Protein AF-0000000077736160 (afdb_homodimer)

Secondary structure (DSSP, 8-state):
--HHHHHHHHTSSEEEEEEEEE-GGGSS-SS---TTS--HHHHHHHHHHHHHTS----EES--PPTT-EEEEEEEEEEE-----HHHHHHHHHHHS-TTEEEEEEEEPPTT--TTTTEEEEEEEEEEEESSS--GGGTTTSEEE-SPP-HHHHHHHHHTT-EEEE-GGGPPTT------EEEEEEEEEEEEETTEEEEEEEES---TTHHHHHHHHHHHHHTTSS-TTHHHHHHHHT-GGGSPPPPPGGGEEEEEEEE-GGGS---/--HHHHHHHHTSSEEEEEEEEE-GGGSS-SS---TTS--HHHHHHHHHHHHHTS----EES--PPTT-EEEEEEEEEEE-----HHHHHHHHHHHS-TTEEEEEEEEPPTT--TTTTEEEEEEEEEEEESSS--GGGTTTSEEE-SPP-HHHHHHHHHTT-EEEE-GGGPPTT------EEEEEEEEEEEEETTEEEEEEEES---TTHHHHHHHHHHHHHTTSS-TTHHHHHHHHT-GGGSPPPPPGGGEEEEEEEE-GGGS---

Radius of gyration: 26.36 Å; Cα contacts (8 Å, |Δi|>4): 1244; chains: 2; bounding box: 55×74×56 Å

Organism: NCBI:txid416586

Sequence (532 aa):
MKREHKEMMKARARNIALRVAYDGTAYAGFQRQTPPVIAVQNVLEEKLARIFGDSIELAASGRTDAGVHAYGQVVNFFTDGTIPVSRIARAANSLLPPDIVVKEAWEADRAFSARHSARSKTYLYRIAQGETPDPMLARYAWYIRRPLDCAAMRAALARILGTHDFSAFRAAGGAPMSPVRTMYEATLEEERPGLLACRIHGSGFLYHMVRNLMGTIANVGLGVLQPADIDRILASHDRAQASATAPAHGLYLLHVAYGEEATATSMKREHKEMMKARARNIALRVAYDGTAYAGFQRQTPPVIAVQNVLEEKLARIFGDSIELAASGRTDAGVHAYGQVVNFFTDGTIPVSRIARAANSLLPPDIVVKEAWEADRAFSARHSARSKTYLYRIAQGETPDPMLARYAWYIRRPLDCAAMRAALARILGTHDFSAFRAAGGAPMSPVRTMYEATLEEERPGLLACRIHGSGFLYHMVRNLMGTIANVGLGVLQPADIDRILASHDRAQASATAPAHGLYLLHVAYGEEATATS

Structure (mmCIF, N/CA/C/O backbone):
data_AF-0000000077736160-model_v1
#
loop_
_entity.id
_entity.type
_entity.pdbx_description
1 polymer 'tRNA pseudouridine synthase A'
#
loop_
_atom_site.group_PDB
_atom_site.id
_atom_site.type_symbol
_atom_site.label_atom_id
_atom_site.label_alt_id
_atom_site.label_comp_id
_atom_site.label_asym_id
_atom_site.label_entity_id
_atom_site.label_seq_id
_atom_site.pdbx_PDB_ins_code
_atom_site.Cartn_x
_atom_site.Cartn_y
_atom_site.Cartn_z
_atom_site.occupancy
_atom_site.B_iso_or_equiv
_atom_site.auth_seq_id
_atom_site.auth_comp_id
_atom_site.auth_asym_id
_atom_site.auth_atom_id
_atom_site.pdbx_PDB_model_num
ATOM 1 N N . MET A 1 1 ? -0.954 -34.906 1.084 1 53.66 1 MET A N 1
ATOM 2 C CA . MET A 1 1 ? -2.254 -35.531 1.271 1 53.66 1 MET A CA 1
ATOM 3 C C . MET A 1 1 ? -2.258 -36.938 0.688 1 53.66 1 MET A C 1
ATOM 5 O O . MET A 1 1 ? -1.855 -37.156 -0.458 1 53.66 1 MET A O 1
ATOM 9 N N . LYS A 1 2 ? -2.744 -37.875 1.564 1 58.28 2 LYS A N 1
ATOM 10 C CA . LYS A 1 2 ? -2.822 -39.25 1.125 1 58.28 2 LYS A CA 1
ATOM 11 C C . LYS A 1 2 ? -3.781 -39.406 -0.053 1 58.28 2 LYS A C 1
ATOM 13 O O . LYS A 1 2 ? -4.816 -38.75 -0.107 1 58.28 2 LYS A O 1
ATOM 18 N N . ARG A 1 3 ? -3.248 -39.969 -1.147 1 60.06 3 ARG A N 1
ATOM 19 C CA . ARG A 1 3 ? -4.023 -40.281 -2.342 1 60.06 3 ARG A CA 1
ATOM 20 C C . ARG A 1 3 ? -5.473 -40.594 -1.986 1 60.06 3 ARG A C 1
ATOM 22 O O . ARG A 1 3 ? -6.398 -40.156 -2.674 1 60.06 3 ARG A O 1
ATOM 29 N N . GLU A 1 4 ? -5.707 -41.312 -1.096 1 63.28 4 GLU A N 1
ATOM 30 C CA . GLU A 1 4 ? -7.047 -41.688 -0.653 1 63.28 4 GLU A CA 1
ATOM 31 C C . GLU A 1 4 ? -7.848 -40.438 -0.249 1 63.28 4 GLU A C 1
ATOM 33 O O . GLU A 1 4 ? -9.047 -40.344 -0.539 1 63.28 4 GLU A O 1
ATOM 38 N N . HIS A 1 5 ? -7.148 -39.594 0.369 1 74.56 5 HIS A N 1
ATOM 39 C CA . HIS A 1 5 ? -7.809 -38.344 0.767 1 74.56 5 HIS A CA 1
ATOM 40 C C . HIS A 1 5 ? -8.203 -37.531 -0.45 1 74.56 5 HIS A C 1
ATOM 42 O O . HIS A 1 5 ? -9.305 -36.969 -0.5 1 74.56 5 HIS A O 1
ATOM 48 N N . LYS A 1 6 ? -7.332 -37.656 -1.461 1 77.69 6 LYS A N 1
ATOM 49 C CA . LYS A 1 6 ? -7.637 -36.938 -2.701 1 77.69 6 LYS A CA 1
ATOM 50 C C . LYS A 1 6 ? -8.883 -37.531 -3.371 1 77.69 6 LYS A C 1
ATOM 52 O O . LYS A 1 6 ? -9.727 -36.781 -3.871 1 77.69 6 LYS A O 1
ATOM 57 N N . GLU A 1 7 ? -8.891 -38.844 -3.41 1 81.44 7 GLU A N 1
ATOM 58 C CA . GLU A 1 7 ? -10.039 -39.5 -4.012 1 81.44 7 GLU A CA 1
ATOM 59 C C . GLU A 1 7 ? -11.32 -39.188 -3.244 1 81.44 7 GLU A C 1
ATOM 61 O O . GLU A 1 7 ? -12.391 -39.062 -3.842 1 81.44 7 GLU A O 1
ATOM 66 N N . MET A 1 8 ? -11.195 -39.156 -2.008 1 82.06 8 MET A N 1
ATOM 67 C CA . MET A 1 8 ? -12.352 -38.844 -1.174 1 82.06 8 MET A CA 1
ATOM 68 C C . MET A 1 8 ? -12.859 -37.438 -1.461 1 82.06 8 MET A C 1
ATOM 70 O O . MET A 1 8 ? -14.07 -37.219 -1.549 1 82.06 8 MET A O 1
ATOM 74 N N . MET A 1 9 ? -11.945 -36.562 -1.59 1 85 9 MET A N 1
ATOM 75 C CA . MET A 1 9 ? -12.328 -35.188 -1.879 1 85 9 MET A CA 1
ATOM 76 C C . MET A 1 9 ? -12.945 -35.062 -3.27 1 85 9 MET A C 1
ATOM 78 O O . MET A 1 9 ? -13.938 -34.344 -3.455 1 85 9 MET A O 1
ATOM 82 N N . LYS A 1 10 ? -12.383 -35.812 -4.18 1 88.25 10 LYS A N 1
ATOM 83 C CA . LYS A 1 10 ? -12.844 -35.781 -5.562 1 88.25 10 LYS A CA 1
ATOM 84 C C . LYS A 1 10 ? -14.227 -36.406 -5.707 1 88.25 10 LYS A C 1
ATOM 86 O O . LYS A 1 10 ? -14.891 -36.219 -6.727 1 88.25 10 LYS A O 1
ATOM 91 N N . ALA A 1 11 ? -14.594 -37.094 -4.773 1 90.75 11 ALA A N 1
ATOM 92 C CA . ALA A 1 11 ? -15.898 -37.75 -4.801 1 90.75 11 ALA A CA 1
ATOM 93 C C . ALA A 1 11 ? -17.016 -36.75 -4.473 1 90.75 11 ALA A C 1
ATOM 95 O O . ALA A 1 11 ? -18.188 -37.031 -4.707 1 90.75 11 ALA A O 1
ATOM 96 N N . ARG A 1 12 ? -16.609 -35.625 -4.012 1 94.12 12 ARG A N 1
ATOM 97 C CA . ARG A 1 12 ? -17.609 -34.625 -3.643 1 94.12 12 ARG A CA 1
ATOM 98 C C . ARG A 1 12 ? -18.281 -34.062 -4.879 1 94.12 12 ARG A C 1
ATOM 100 O O . ARG A 1 12 ? -17.781 -34.188 -5.992 1 94.12 12 ARG A O 1
ATOM 107 N N . ALA A 1 13 ? -19.344 -33.406 -4.66 1 94.31 13 ALA A N 1
ATOM 108 C CA . ALA A 1 13 ? -20.312 -33.125 -5.711 1 94.31 13 ALA A CA 1
ATOM 109 C C . ALA A 1 13 ? -19.828 -32.031 -6.648 1 94.31 13 ALA A C 1
ATOM 111 O O . ALA A 1 13 ? -20.125 -32.062 -7.848 1 94.31 13 ALA A O 1
ATOM 112 N N . ARG A 1 14 ? -19.172 -31.016 -6.121 1 96.19 14 ARG A N 1
ATOM 113 C CA . ARG A 1 14 ? -18.859 -29.828 -6.902 1 96.19 14 ARG A CA 1
ATOM 114 C C . ARG A 1 14 ? -17.359 -29.547 -6.887 1 96.19 14 ARG A C 1
ATOM 116 O O . ARG A 1 14 ? -16.688 -29.797 -5.887 1 96.19 14 ARG A O 1
ATOM 123 N N . ASN A 1 15 ? -16.844 -29.094 -7.988 1 97.31 15 ASN A N 1
ATOM 124 C CA . ASN A 1 15 ? -15.516 -28.5 -8.094 1 97.31 15 ASN A CA 1
ATOM 125 C C . ASN A 1 15 ? -15.578 -26.984 -8.18 1 97.31 15 ASN A C 1
ATOM 127 O O . ASN A 1 15 ? -15.961 -26.438 -9.219 1 97.31 15 ASN A O 1
ATOM 131 N N . ILE A 1 16 ? -15.219 -26.312 -7.098 1 97.94 16 ILE A N 1
ATOM 132 C CA . ILE A 1 16 ? -15.305 -24.859 -7.039 1 97.94 16 ILE A CA 1
ATOM 133 C C . ILE A 1 16 ? -13.922 -24.25 -7.246 1 97.94 16 ILE A C 1
ATOM 135 O O . ILE A 1 16 ? -12.945 -24.688 -6.645 1 97.94 16 ILE A O 1
ATOM 139 N N . ALA A 1 17 ? -13.828 -23.266 -8.133 1 98.5 17 ALA A N 1
ATOM 140 C CA . ALA A 1 17 ? -12.609 -22.484 -8.344 1 98.5 17 ALA A CA 1
ATOM 141 C C . ALA A 1 17 ? -12.781 -21.047 -7.871 1 98.5 17 ALA A C 1
ATOM 143 O O . ALA A 1 17 ? -13.859 -20.469 -8.016 1 98.5 17 ALA A O 1
ATOM 144 N N . LEU A 1 18 ? -11.773 -20.562 -7.285 1 98.56 18 LEU A N 1
ATOM 145 C CA . LEU A 1 18 ? -11.742 -19.172 -6.828 1 98.56 18 LEU A CA 1
ATOM 146 C C . LEU A 1 18 ? -10.523 -18.453 -7.395 1 98.56 18 LEU A C 1
ATOM 148 O O . LEU A 1 18 ? -9.438 -19.016 -7.473 1 98.56 18 LEU A O 1
ATOM 152 N N . ARG A 1 19 ? -10.695 -17.219 -7.824 1 98.69 19 ARG A N 1
ATOM 153 C CA . ARG A 1 19 ? -9.586 -16.281 -7.992 1 98.69 19 ARG A CA 1
ATOM 154 C C . ARG A 1 19 ? -9.367 -15.453 -6.73 1 98.69 19 ARG A C 1
ATOM 156 O O . ARG A 1 19 ? -10.297 -14.797 -6.254 1 98.69 19 ARG A O 1
ATOM 163 N N . VAL A 1 20 ? -8.195 -15.516 -6.215 1 98.81 20 VAL A N 1
ATOM 164 C CA . VAL A 1 20 ? -7.93 -14.945 -4.902 1 98.81 20 VAL A CA 1
ATOM 165 C C . VAL A 1 20 ? -6.793 -13.93 -5.004 1 98.81 20 VAL A C 1
ATOM 167 O O . VAL A 1 20 ? -5.777 -14.188 -5.656 1 98.81 20 VAL A O 1
ATOM 170 N N . ALA A 1 21 ? -6.984 -12.766 -4.422 1 98.88 21 ALA A N 1
ATOM 171 C CA . ALA A 1 21 ? -5.934 -11.773 -4.227 1 98.88 21 ALA A CA 1
ATOM 172 C C . ALA A 1 21 ? -5.52 -11.695 -2.758 1 98.88 21 ALA A C 1
ATOM 174 O O . ALA A 1 21 ? -6.344 -11.898 -1.863 1 98.88 21 ALA A O 1
ATOM 175 N N . TYR A 1 22 ? -4.234 -11.477 -2.521 1 98.88 22 TYR A N 1
ATOM 176 C CA . TYR A 1 22 ? -3.818 -11.336 -1.131 1 98.88 22 TYR A CA 1
ATOM 177 C C . TYR A 1 22 ? -2.545 -10.508 -1.026 1 98.88 22 TYR A C 1
ATOM 179 O O . TYR A 1 22 ? -1.716 -10.508 -1.939 1 98.88 22 TYR A O 1
ATOM 187 N N . ASP A 1 23 ? -2.467 -9.695 0.01 1 98.75 23 ASP A N 1
ATOM 188 C CA . ASP A 1 23 ? -1.222 -9.148 0.539 1 98.75 23 ASP A CA 1
ATOM 189 C C . ASP A 1 23 ? -0.453 -10.195 1.339 1 98.75 23 ASP A C 1
ATOM 191 O O . ASP A 1 23 ? -0.865 -10.57 2.439 1 98.75 23 ASP A O 1
ATOM 195 N N . GLY A 1 24 ? 0.677 -10.633 0.811 1 98.75 24 GLY A N 1
ATOM 196 C CA . GLY A 1 24 ? 1.386 -11.766 1.379 1 98.75 24 GLY A CA 1
ATOM 197 C C . GLY A 1 24 ? 2.264 -11.391 2.559 1 98.75 24 GLY A C 1
ATOM 198 O O . GLY A 1 24 ? 2.914 -12.258 3.154 1 98.75 24 GLY A O 1
ATOM 199 N N . THR A 1 25 ? 2.252 -10.195 3.023 1 98.12 25 THR A N 1
ATOM 200 C CA . THR A 1 25 ? 3.195 -9.641 3.988 1 98.12 25 THR A CA 1
ATOM 201 C C . THR A 1 25 ? 3.148 -10.422 5.297 1 98.12 25 THR A C 1
ATOM 203 O O . THR A 1 25 ? 4.188 -10.727 5.883 1 98.12 25 THR A O 1
ATOM 206 N N . ALA A 1 26 ? 1.991 -10.781 5.75 1 97.38 26 ALA A N 1
ATOM 207 C CA . ALA A 1 26 ? 1.832 -11.359 7.082 1 97.38 26 ALA A CA 1
ATOM 208 C C . ALA A 1 26 ? 1.861 -12.883 7.027 1 97.38 26 ALA A C 1
ATOM 210 O O . ALA A 1 26 ? 1.594 -13.555 8.031 1 97.38 26 ALA A O 1
ATOM 211 N N . TYR A 1 27 ? 2.225 -13.492 5.891 1 98.44 27 TYR A N 1
ATOM 212 C CA . TYR A 1 27 ? 2.043 -14.93 5.73 1 98.44 27 TYR A CA 1
ATOM 213 C C . TYR A 1 27 ? 3.354 -15.602 5.348 1 98.44 27 TYR A C 1
ATOM 215 O O . TYR A 1 27 ? 4.168 -15.031 4.625 1 98.44 27 TYR A O 1
ATOM 223 N N . ALA A 1 28 ? 3.502 -16.797 5.738 1 98.12 28 ALA A N 1
ATOM 224 C CA . ALA A 1 28 ? 4.66 -17.625 5.414 1 98.12 28 ALA A CA 1
ATOM 225 C C . ALA A 1 28 ? 4.461 -18.344 4.082 1 98.12 28 ALA A C 1
ATOM 227 O O . ALA A 1 28 ? 4.656 -19.562 3.992 1 98.12 28 ALA A O 1
ATOM 228 N N . GLY A 1 29 ? 4.031 -17.562 3.096 1 98 29 GLY A N 1
ATOM 229 C CA . GLY A 1 29 ? 3.77 -18.109 1.773 1 98 29 GLY A CA 1
ATOM 230 C C . GLY A 1 29 ? 2.328 -18.547 1.583 1 98 29 GLY A C 1
ATOM 231 O O . GLY A 1 29 ? 1.463 -18.219 2.398 1 98 29 GLY A O 1
ATOM 232 N N . PHE A 1 30 ? 2.117 -19.203 0.46 1 98.38 30 PHE A N 1
ATOM 233 C CA . PHE A 1 30 ? 0.759 -19.656 0.172 1 98.38 30 PHE A CA 1
ATOM 234 C C . PHE A 1 30 ? 0.493 -21.016 0.804 1 98.38 30 PHE A C 1
ATOM 236 O O . PHE A 1 30 ? -0.55 -21.219 1.428 1 98.38 30 PHE A O 1
ATOM 243 N N . GLN A 1 31 ? 1.39 -21.922 0.71 1 96.12 31 GLN A N 1
ATOM 244 C CA . GLN A 1 31 ? 1.199 -23.328 1.046 1 96.12 31 GLN A CA 1
ATOM 245 C C . GLN A 1 31 ? 0.975 -23.5 2.545 1 96.12 31 GLN A C 1
ATOM 247 O O . GLN A 1 31 ? 1.665 -22.891 3.361 1 96.12 31 GLN A O 1
ATOM 252 N N . ARG A 1 32 ? 0.134 -24.375 2.816 1 95.44 32 ARG A N 1
ATOM 253 C CA . ARG A 1 32 ? -0.24 -24.672 4.195 1 95.44 32 ARG A CA 1
ATOM 254 C C . ARG A 1 32 ? 0.991 -24.984 5.043 1 95.44 32 ARG A C 1
ATOM 256 O O . ARG A 1 32 ? 1.891 -25.703 4.602 1 95.44 32 ARG A O 1
ATOM 263 N N . GLN A 1 33 ? 0.983 -24.391 6.168 1 93.12 33 GLN A N 1
ATOM 264 C CA . GLN A 1 33 ? 2.043 -24.594 7.148 1 93.12 33 GLN A CA 1
ATOM 265 C C . GLN A 1 33 ? 1.483 -25.156 8.453 1 93.12 33 GLN A C 1
ATOM 267 O O . GLN A 1 33 ? 0.275 -25.109 8.688 1 93.12 33 GLN A O 1
ATOM 272 N N . THR A 1 34 ? 2.361 -25.703 9.227 1 94.5 34 THR A N 1
ATOM 273 C CA . THR A 1 34 ? 1.966 -26.172 10.555 1 94.5 34 THR A CA 1
ATOM 274 C C . THR A 1 34 ? 1.894 -25.016 11.539 1 94.5 34 THR A C 1
ATOM 276 O O . THR A 1 34 ? 2.84 -24.234 11.656 1 94.5 34 THR A O 1
ATOM 279 N N . PRO A 1 35 ? 0.789 -24.938 12.234 1 91.06 35 PRO A N 1
ATOM 280 C CA . PRO A 1 35 ? 0.719 -23.891 13.258 1 91.06 35 PRO A CA 1
ATOM 281 C C . PRO A 1 35 ? 1.87 -23.969 14.266 1 91.06 35 PRO A C 1
ATOM 283 O O . PRO A 1 35 ? 2.35 -25.062 14.57 1 91.06 35 PRO A O 1
ATOM 286 N N . PRO A 1 36 ? 2.268 -22.812 14.688 1 94.94 36 PRO A N 1
ATOM 287 C CA . PRO A 1 36 ? 1.639 -21.484 14.656 1 94.94 36 PRO A CA 1
ATOM 288 C C . PRO A 1 36 ? 1.987 -20.688 13.398 1 94.94 36 PRO A C 1
ATOM 290 O O . PRO A 1 36 ? 1.541 -19.547 13.242 1 94.94 36 PRO A O 1
ATOM 293 N N . VAL A 1 37 ? 2.795 -21.219 12.516 1 95.88 37 VAL A N 1
ATOM 294 C CA . VAL A 1 37 ? 3.117 -20.531 11.266 1 95.88 37 VAL A CA 1
ATOM 295 C C . VAL A 1 37 ? 1.88 -20.484 10.375 1 95.88 37 VAL A C 1
ATOM 297 O O . VAL A 1 37 ? 1.18 -21.5 10.219 1 95.88 37 VAL A O 1
ATOM 300 N N . ILE A 1 38 ? 1.569 -19.344 9.883 1 97.44 38 ILE A N 1
ATOM 301 C CA . ILE A 1 38 ? 0.33 -19.156 9.141 1 97.44 38 ILE A CA 1
ATOM 302 C C . ILE A 1 38 ? 0.65 -18.844 7.68 1 97.44 38 ILE A C 1
ATOM 304 O O . ILE A 1 38 ? 1.458 -17.953 7.391 1 97.44 38 ILE A O 1
ATOM 308 N N . ALA A 1 39 ? 0.08 -19.609 6.793 1 98.31 39 ALA A N 1
ATOM 309 C CA . ALA A 1 39 ? 0.117 -19.375 5.352 1 98.31 39 ALA A CA 1
ATOM 310 C C . ALA A 1 39 ? -1.259 -18.984 4.82 1 98.31 39 ALA A C 1
ATOM 312 O O . ALA A 1 39 ? -2.262 -19.125 5.527 1 98.31 39 ALA A O 1
ATOM 313 N N . VAL A 1 40 ? -1.344 -18.422 3.631 1 98.75 40 VAL A N 1
ATOM 314 C CA . VAL A 1 40 ? -2.6 -17.984 3.029 1 98.75 40 VAL A CA 1
ATOM 315 C C . VAL A 1 40 ? -3.568 -19.172 2.949 1 98.75 40 VAL A C 1
ATOM 317 O O . VAL A 1 40 ? -4.758 -19.016 3.236 1 98.75 40 VAL A O 1
ATOM 320 N N . GLN A 1 41 ? -3.031 -20.328 2.594 1 98.5 41 GLN A N 1
ATOM 321 C CA . GLN A 1 41 ? -3.838 -21.531 2.441 1 98.5 41 GLN A CA 1
ATOM 322 C C . GLN A 1 41 ? -4.504 -21.922 3.76 1 98.5 41 GLN A C 1
ATOM 324 O O . GLN A 1 41 ? -5.652 -22.359 3.775 1 98.5 41 GLN A O 1
ATOM 329 N N . ASN A 1 42 ? -3.777 -21.812 4.902 1 98.06 42 ASN A N 1
ATOM 330 C CA . ASN A 1 42 ? -4.367 -22.078 6.211 1 98.06 42 ASN A CA 1
ATOM 331 C C . ASN A 1 42 ? -5.648 -21.281 6.422 1 98.06 42 ASN A C 1
ATOM 333 O O . ASN A 1 42 ? -6.676 -21.844 6.809 1 98.06 42 ASN A O 1
ATOM 337 N N . VAL A 1 43 ? -5.574 -20.016 6.117 1 98.5 43 VAL A N 1
ATOM 338 C CA . VAL A 1 43 ? -6.68 -19.109 6.375 1 98.5 43 VAL A CA 1
ATOM 339 C C . VAL A 1 43 ? -7.84 -19.406 5.434 1 98.5 43 VAL A C 1
ATOM 341 O O . VAL A 1 43 ? -8.992 -19.5 5.863 1 98.5 43 VAL A O 1
ATOM 344 N N . LEU A 1 44 ? -7.562 -19.625 4.152 1 98.5 44 LEU A N 1
ATOM 345 C CA . LEU A 1 44 ? -8.586 -19.922 3.16 1 98.5 44 LEU A CA 1
ATOM 346 C C . LEU A 1 44 ? -9.344 -21.188 3.518 1 98.5 44 LEU A C 1
ATOM 348 O O . LEU A 1 44 ? -10.578 -21.203 3.535 1 98.5 44 LEU A O 1
ATOM 352 N N . GLU A 1 45 ? -8.594 -22.219 3.795 1 98.06 45 GLU A N 1
ATOM 353 C CA . GLU A 1 45 ? -9.227 -23.5 4.098 1 98.06 45 GLU A CA 1
ATOM 354 C C . GLU A 1 45 ? -10.094 -23.406 5.355 1 98.06 45 GLU A C 1
ATOM 356 O O . GLU A 1 45 ? -11.203 -23.922 5.395 1 98.06 45 GLU A O 1
ATOM 361 N N . GLU A 1 46 ? -9.594 -22.703 6.32 1 97.75 46 GLU A N 1
ATOM 362 C CA . GLU A 1 46 ? -10.344 -22.531 7.562 1 97.75 46 GLU A CA 1
ATOM 363 C C . GLU A 1 46 ? -11.648 -21.781 7.32 1 97.75 46 GLU A C 1
ATOM 365 O O . GLU A 1 46 ? -12.719 -22.219 7.738 1 97.75 46 GLU A O 1
ATOM 370 N N . LYS A 1 47 ? -11.594 -20.641 6.652 1 98.25 47 LYS A N 1
ATOM 371 C CA . LYS A 1 47 ? -12.758 -19.781 6.488 1 98.25 47 LYS A CA 1
ATOM 372 C C . LYS A 1 47 ? -13.75 -20.375 5.496 1 98.25 47 LYS A C 1
ATOM 374 O O . LYS A 1 47 ? -14.961 -20.297 5.691 1 98.25 47 LYS A O 1
ATOM 379 N N . LEU A 1 48 ? -13.258 -21 4.426 1 97.88 48 LEU A N 1
ATOM 380 C CA . LEU A 1 48 ? -14.133 -21.578 3.414 1 97.88 48 LEU A CA 1
ATOM 381 C C . LEU A 1 48 ? -14.898 -22.766 3.977 1 97.88 48 LEU A C 1
ATOM 383 O O . LEU A 1 48 ? -16.031 -23.031 3.559 1 97.88 48 LEU A O 1
ATOM 387 N N . ALA A 1 49 ? -14.281 -23.484 4.883 1 97.75 49 ALA A N 1
ATOM 388 C CA . ALA A 1 49 ? -14.969 -24.609 5.508 1 97.75 49 ALA A CA 1
ATOM 389 C C . ALA A 1 49 ? -16.266 -24.156 6.164 1 97.75 49 ALA A C 1
ATOM 391 O O . ALA A 1 49 ? -17.266 -24.891 6.152 1 97.75 49 ALA A O 1
ATOM 392 N N . ARG A 1 50 ? -16.297 -22.984 6.684 1 97.06 50 ARG A N 1
ATOM 393 C CA . ARG A 1 50 ? -17.469 -22.453 7.359 1 97.06 50 ARG A CA 1
ATOM 394 C C . ARG A 1 50 ? -18.578 -22.141 6.359 1 97.06 50 ARG A C 1
ATOM 396 O O . ARG A 1 50 ? -19.766 -22.25 6.684 1 97.06 50 ARG A O 1
ATOM 403 N N . ILE A 1 51 ? -18.203 -21.75 5.191 1 96.06 51 ILE A N 1
ATOM 404 C CA . ILE A 1 51 ? -19.172 -21.312 4.18 1 96.06 51 ILE A CA 1
ATOM 405 C C . ILE A 1 51 ? -19.75 -22.531 3.471 1 96.06 51 ILE A C 1
ATOM 407 O O . ILE A 1 51 ? -20.938 -22.531 3.1 1 96.06 51 ILE A O 1
ATOM 411 N N . PHE A 1 52 ? -18.984 -23.547 3.322 1 96.62 52 PHE A N 1
ATOM 412 C CA . PHE A 1 52 ? -19.391 -24.688 2.506 1 96.62 52 PHE A CA 1
ATOM 413 C C . PHE A 1 52 ? -19.906 -25.812 3.381 1 96.62 52 PHE A C 1
ATOM 415 O O . PHE A 1 52 ? -20.594 -26.719 2.893 1 96.62 52 PHE A O 1
ATOM 422 N N . GLY A 1 53 ? -19.516 -25.797 4.68 1 94.75 53 GLY A N 1
ATOM 423 C CA . GLY A 1 53 ? -19.953 -26.844 5.582 1 94.75 53 GLY A CA 1
ATOM 424 C C . GLY A 1 53 ? -19.188 -28.141 5.41 1 94.75 53 GLY A C 1
ATOM 425 O O . GLY A 1 53 ? -19.719 -29.219 5.676 1 94.75 53 GLY A O 1
ATOM 426 N N . ASP A 1 54 ? -18.016 -28.078 4.754 1 91.31 54 ASP A N 1
ATOM 427 C CA . ASP A 1 54 ? -17.109 -29.188 4.461 1 91.31 54 ASP A CA 1
ATOM 428 C C . ASP A 1 54 ? -15.68 -28.859 4.895 1 91.31 54 ASP A C 1
ATOM 430 O O . ASP A 1 54 ? -15.344 -27.703 5.102 1 91.31 54 ASP A O 1
ATOM 434 N N . SER A 1 55 ? -15.023 -30.047 5.207 1 93.5 55 SER A N 1
ATOM 435 C CA . SER A 1 55 ? -13.586 -29.797 5.199 1 93.5 55 SER A CA 1
ATOM 436 C C . SER A 1 55 ? -13.102 -29.406 3.809 1 93.5 55 SER A C 1
ATOM 438 O O . SER A 1 55 ? -13.562 -29.969 2.807 1 93.5 55 SER A O 1
ATOM 440 N N . ILE A 1 56 ? -12.25 -28.438 3.73 1 95 56 ILE A N 1
ATOM 441 C CA . ILE A 1 56 ? -11.781 -27.906 2.449 1 95 56 ILE A CA 1
ATOM 442 C C . ILE A 1 56 ? -10.289 -28.172 2.297 1 95 56 ILE A C 1
ATOM 444 O O . ILE A 1 56 ? -9.508 -27.953 3.229 1 95 56 ILE A O 1
ATOM 448 N N . GLU A 1 57 ? -9.891 -28.703 1.252 1 94.88 57 GLU A N 1
ATOM 449 C CA . GLU A 1 57 ? -8.5 -28.828 0.829 1 94.88 57 GLU A CA 1
ATOM 450 C C . GLU A 1 57 ? -8.281 -28.188 -0.542 1 94.88 57 GLU A C 1
ATOM 452 O O . GLU A 1 57 ? -8.875 -28.625 -1.531 1 94.88 57 GLU A O 1
ATOM 457 N N . LEU A 1 58 ? -7.41 -27.266 -0.621 1 95.62 58 LEU A N 1
ATOM 458 C CA . LEU A 1 58 ? -7.254 -26.453 -1.825 1 95.62 58 LEU A CA 1
ATOM 459 C C . LEU A 1 58 ? -6.074 -26.938 -2.66 1 95.62 58 LEU A C 1
ATOM 461 O O . LEU A 1 58 ? -5.031 -27.297 -2.115 1 95.62 58 LEU A O 1
ATOM 465 N N . ALA A 1 59 ? -6.25 -27 -3.922 1 96.44 59 ALA A N 1
ATOM 466 C CA . ALA A 1 59 ? -5.145 -26.969 -4.871 1 96.44 59 ALA A CA 1
ATOM 467 C C . ALA A 1 59 ? -4.91 -25.547 -5.383 1 96.44 59 ALA A C 1
ATOM 469 O O . ALA A 1 59 ? -5.863 -24.797 -5.617 1 96.44 59 ALA A O 1
ATOM 470 N N . ALA A 1 60 ? -3.742 -25.203 -5.574 1 97.94 60 ALA A N 1
ATOM 471 C CA . ALA A 1 60 ? -3.424 -23.844 -6.023 1 97.94 60 ALA A CA 1
ATOM 472 C C . ALA A 1 60 ? -2.615 -23.875 -7.316 1 97.94 60 ALA A C 1
ATOM 474 O O . ALA A 1 60 ? -1.892 -24.844 -7.582 1 97.94 60 ALA A O 1
ATOM 475 N N . SER A 1 61 ? -2.783 -22.797 -8.078 1 97 61 SER A N 1
ATOM 476 C CA . SER A 1 61 ? -2.035 -22.688 -9.328 1 97 61 SER A CA 1
ATOM 477 C C . SER A 1 61 ? -0.544 -22.5 -9.062 1 97 61 SER A C 1
ATOM 479 O O . SER A 1 61 ? 0.285 -22.844 -9.914 1 97 61 SER A O 1
ATOM 481 N N . GLY A 1 62 ? -0.258 -21.891 -7.965 1 93.62 62 GLY A N 1
ATOM 482 C CA . GLY A 1 62 ? 1.125 -21.641 -7.59 1 93.62 62 GLY A CA 1
ATOM 483 C C . GLY A 1 62 ? 1.321 -21.5 -6.094 1 93.62 62 GLY A C 1
ATOM 484 O O . GLY A 1 62 ? 0.398 -21.109 -5.375 1 93.62 62 GLY A O 1
ATOM 485 N N . ARG A 1 63 ? 2.514 -21.844 -5.621 1 93.44 63 ARG A N 1
ATOM 486 C CA . ARG A 1 63 ? 2.91 -21.688 -4.227 1 93.44 63 ARG A CA 1
ATOM 487 C C . ARG A 1 63 ? 3.834 -20.484 -4.055 1 93.44 63 ARG A C 1
ATOM 489 O O . ARG A 1 63 ? 5.059 -20.625 -4.082 1 93.44 63 ARG A O 1
ATOM 496 N N . THR A 1 64 ? 3.262 -19.375 -3.783 1 97.06 64 THR A N 1
ATOM 497 C CA . THR A 1 64 ? 4.059 -18.156 -3.631 1 97.06 64 THR A CA 1
ATOM 498 C C . THR A 1 64 ? 4.855 -18.203 -2.33 1 97.06 64 THR A C 1
ATOM 500 O O . THR A 1 64 ? 4.375 -18.703 -1.315 1 97.06 64 THR A O 1
ATOM 503 N N . ASP A 1 65 ? 6.039 -17.594 -2.334 1 96.56 65 ASP A N 1
ATOM 504 C CA . ASP A 1 65 ? 6.918 -17.516 -1.17 1 96.56 65 ASP A CA 1
ATOM 505 C C . ASP A 1 65 ? 6.336 -16.578 -0.11 1 96.56 65 ASP A C 1
ATOM 507 O O . ASP A 1 65 ? 5.395 -15.836 -0.382 1 96.56 65 ASP A O 1
ATOM 511 N N . ALA A 1 66 ? 6.953 -16.766 1.08 1 98.06 66 ALA A N 1
ATOM 512 C CA . ALA A 1 66 ? 6.648 -15.812 2.137 1 98.06 66 ALA A CA 1
ATOM 513 C C . ALA A 1 66 ? 6.871 -14.375 1.657 1 98.06 66 ALA A C 1
ATOM 515 O O . ALA A 1 66 ? 7.91 -14.07 1.07 1 98.06 66 ALA A O 1
ATOM 516 N N . GLY A 1 67 ? 5.84 -13.555 1.839 1 98.38 67 GLY A N 1
ATOM 517 C CA . GLY A 1 67 ? 5.973 -12.141 1.519 1 98.38 67 GLY A CA 1
ATOM 518 C C . GLY A 1 67 ? 5.527 -11.805 0.108 1 98.38 67 GLY A C 1
ATOM 519 O O . GLY A 1 67 ? 5.379 -10.633 -0.238 1 98.38 67 GLY A O 1
ATOM 520 N N . VAL A 1 68 ? 5.348 -12.812 -0.748 1 98.88 68 VAL A N 1
ATOM 521 C CA . VAL A 1 68 ? 4.91 -12.586 -2.121 1 98.88 68 VAL A CA 1
ATOM 522 C C . VAL A 1 68 ? 3.404 -12.336 -2.152 1 98.88 68 VAL A C 1
ATOM 524 O O . VAL A 1 68 ? 2.648 -12.992 -1.431 1 98.88 68 VAL A O 1
ATOM 527 N N . HIS A 1 69 ? 2.994 -11.406 -2.959 1 98.94 69 HIS A N 1
ATOM 528 C CA . HIS A 1 69 ? 1.592 -11.023 -3.092 1 98.94 69 HIS A CA 1
ATOM 529 C C . HIS A 1 69 ? 0.944 -11.719 -4.285 1 98.94 69 HIS A C 1
ATOM 531 O O . HIS A 1 69 ? 1.625 -12.391 -5.062 1 98.94 69 HIS A O 1
ATOM 537 N N . ALA A 1 70 ? -0.392 -11.516 -4.391 1 98.94 70 ALA A N 1
ATOM 538 C CA . ALA A 1 70 ? -1.093 -12.016 -5.57 1 98.94 70 ALA A CA 1
ATOM 539 C C . ALA A 1 70 ? -2.332 -11.18 -5.867 1 98.94 70 ALA A C 1
ATOM 541 O O . ALA A 1 70 ? -3.055 -10.781 -4.949 1 98.94 70 ALA A O 1
ATOM 542 N N . TYR A 1 71 ? -2.551 -10.914 -7.129 1 98.5 71 TYR A N 1
ATOM 543 C CA . TYR A 1 71 ? -3.816 -10.352 -7.59 1 98.5 71 TYR A CA 1
ATOM 544 C C . TYR A 1 71 ? -4.703 -11.43 -8.195 1 98.5 71 TYR A C 1
ATOM 546 O O . TYR A 1 71 ? -5.93 -11.281 -8.242 1 98.5 71 TYR A O 1
ATOM 554 N N . GLY A 1 72 ? -4.02 -12.531 -8.641 1 98.5 72 GLY A N 1
ATOM 555 C CA . GLY A 1 72 ? -4.797 -13.5 -9.406 1 98.5 72 GLY A CA 1
ATOM 556 C C . GLY A 1 72 ? -4.387 -14.938 -9.141 1 98.5 72 GLY A C 1
ATOM 557 O O . GLY A 1 72 ? -4.18 -15.711 -10.07 1 98.5 72 GLY A O 1
ATOM 558 N N . GLN A 1 73 ? -4.156 -15.344 -7.891 1 98.75 73 GLN A N 1
ATOM 559 C CA . GLN A 1 73 ? -4.023 -16.75 -7.539 1 98.75 73 GLN A CA 1
ATOM 560 C C . GLN A 1 73 ? -5.316 -17.516 -7.812 1 98.75 73 GLN A C 1
ATOM 562 O O . GLN A 1 73 ? -6.41 -17 -7.582 1 98.75 73 GLN A O 1
ATOM 567 N N . VAL A 1 74 ? -5.211 -18.688 -8.359 1 98.69 74 VAL A N 1
ATOM 568 C CA . VAL A 1 74 ? -6.395 -19.5 -8.57 1 98.69 74 VAL A CA 1
ATOM 569 C C . VAL A 1 74 ? -6.297 -20.781 -7.73 1 98.69 74 VAL A C 1
ATOM 571 O O . VAL A 1 74 ? -5.25 -21.438 -7.707 1 98.69 74 VAL A O 1
ATOM 574 N N . VAL A 1 75 ? -7.32 -21.047 -7.059 1 98.56 75 VAL A N 1
ATOM 575 C CA . VAL A 1 75 ? -7.41 -22.281 -6.281 1 98.56 75 VAL A CA 1
ATOM 576 C C . VAL A 1 75 ? -8.68 -23.031 -6.66 1 98.56 75 VAL A C 1
ATOM 578 O O . VAL A 1 75 ? -9.609 -22.453 -7.23 1 98.56 75 VAL A O 1
ATOM 581 N N . ASN A 1 76 ? -8.68 -24.312 -6.398 1 98.12 76 ASN A N 1
ATOM 582 C CA . ASN A 1 76 ? -9.906 -25.094 -6.535 1 98.12 76 ASN A CA 1
ATOM 583 C C . ASN A 1 76 ? -10.031 -26.141 -5.434 1 98.12 76 ASN A C 1
ATOM 585 O O . ASN A 1 76 ? -9.039 -26.5 -4.789 1 98.12 76 ASN A O 1
ATOM 589 N N . PHE A 1 77 ? -11.195 -26.594 -5.18 1 97.5 77 PHE A N 1
ATOM 590 C CA . PHE A 1 77 ? -11.492 -27.641 -4.203 1 97.5 77 PHE A CA 1
ATOM 591 C C . PHE A 1 77 ? -12.828 -28.297 -4.504 1 97.5 77 PHE A C 1
ATOM 593 O O . PHE A 1 77 ? -13.656 -27.734 -5.219 1 97.5 77 PHE A O 1
ATOM 600 N N . PHE A 1 78 ? -12.914 -29.5 -3.99 1 97.12 78 PHE A N 1
ATOM 601 C CA . PHE A 1 78 ? -14.172 -30.234 -4.117 1 97.12 78 PHE A CA 1
ATOM 602 C C . PHE A 1 78 ? -15.008 -30.094 -2.852 1 97.12 78 PHE A C 1
ATOM 604 O O . PHE A 1 78 ? -14.477 -30.078 -1.742 1 97.12 78 PHE A O 1
ATOM 611 N N . THR A 1 79 ? -16.344 -29.984 -3.035 1 97.31 79 THR A N 1
ATOM 612 C CA . THR A 1 79 ? -17.219 -29.781 -1.893 1 97.31 79 THR A CA 1
ATOM 613 C C . THR A 1 79 ? -18.625 -30.281 -2.195 1 97.31 79 THR A C 1
ATOM 615 O O . THR A 1 79 ? -19.016 -30.375 -3.359 1 97.31 79 THR A O 1
ATOM 618 N N . ASP A 1 80 ? -19.312 -30.625 -1.115 1 97.38 80 ASP A N 1
ATOM 619 C CA . ASP A 1 80 ? -20.75 -30.922 -1.211 1 97.38 80 ASP A CA 1
ATOM 620 C C . ASP A 1 80 ? -21.594 -29.719 -0.829 1 97.38 80 ASP A C 1
ATOM 622 O O . ASP A 1 80 ? -22.828 -29.781 -0.884 1 97.38 80 ASP A O 1
ATOM 626 N N . GLY A 1 81 ? -20.906 -28.625 -0.5 1 96.38 81 GLY A N 1
ATOM 627 C CA . GLY A 1 81 ? -21.625 -27.422 -0.135 1 96.38 81 GLY A CA 1
ATOM 628 C C . GLY A 1 81 ? -22.516 -26.906 -1.249 1 96.38 81 GLY A C 1
ATOM 629 O O . GLY A 1 81 ? -22.188 -27.047 -2.43 1 96.38 81 GLY A O 1
ATOM 630 N N . THR A 1 82 ? -23.578 -26.188 -0.879 1 96.31 82 THR A N 1
ATOM 631 C CA . THR A 1 82 ? -24.609 -25.875 -1.865 1 96.31 82 THR A CA 1
ATOM 632 C C . THR A 1 82 ? -24.719 -24.375 -2.076 1 96.31 82 THR A C 1
ATOM 634 O O . THR A 1 82 ? -25.531 -23.906 -2.881 1 96.31 82 THR A O 1
ATOM 637 N N . ILE A 1 83 ? -23.922 -23.625 -1.403 1 96.75 83 ILE A N 1
ATOM 638 C CA . ILE A 1 83 ? -23.984 -22.188 -1.593 1 96.75 83 ILE A CA 1
ATOM 639 C C . ILE A 1 83 ? -23.875 -21.859 -3.08 1 96.75 83 ILE A C 1
ATOM 641 O O . ILE A 1 83 ? -23.016 -22.391 -3.785 1 96.75 83 ILE A O 1
ATOM 645 N N . PRO A 1 84 ? -24.828 -21.016 -3.541 1 97.56 84 PRO A N 1
ATOM 646 C CA . PRO A 1 84 ? -24.734 -20.609 -4.945 1 97.56 84 PRO A CA 1
ATOM 647 C C . PRO A 1 84 ? -23.406 -19.906 -5.266 1 97.56 84 PRO A C 1
ATOM 649 O O . PRO A 1 84 ? -22.922 -19.109 -4.465 1 97.56 84 PRO A O 1
ATOM 652 N N . VAL A 1 85 ? -22.859 -20.188 -6.398 1 97.25 85 VAL A N 1
ATOM 653 C CA . VAL A 1 85 ? -21.562 -19.688 -6.82 1 97.25 85 VAL A CA 1
ATOM 654 C C . VAL A 1 85 ? -21.562 -18.156 -6.75 1 97.25 85 VAL A C 1
ATOM 656 O O . VAL A 1 85 ? -20.562 -17.562 -6.328 1 97.25 85 VAL A O 1
ATOM 659 N N . SER A 1 86 ? -22.672 -17.531 -7.129 1 96.81 86 SER A N 1
ATOM 660 C CA . SER A 1 86 ? -22.781 -16.078 -7.184 1 96.81 86 SER A CA 1
ATOM 661 C C . SER A 1 86 ? -22.641 -15.453 -5.797 1 96.81 86 SER A C 1
ATOM 663 O O . SER A 1 86 ? -22.422 -14.25 -5.668 1 96.81 86 SER A O 1
ATOM 665 N N . ARG A 1 87 ? -22.703 -16.25 -4.758 1 97.5 87 ARG A N 1
ATOM 666 C CA . ARG A 1 87 ? -22.688 -15.727 -3.396 1 97.5 87 ARG A CA 1
ATOM 667 C C . ARG A 1 87 ? -21.375 -16.047 -2.703 1 97.5 87 ARG A C 1
ATOM 669 O O . ARG A 1 87 ? -21.094 -15.531 -1.617 1 97.5 87 ARG A O 1
ATOM 676 N N . ILE A 1 88 ? -20.562 -16.859 -3.334 1 98.06 88 ILE A N 1
ATOM 677 C CA . ILE A 1 88 ? -19.375 -17.406 -2.686 1 98.06 88 ILE A CA 1
ATOM 678 C C . ILE A 1 88 ? -18.406 -16.281 -2.35 1 98.06 88 ILE A C 1
ATOM 680 O O . ILE A 1 88 ? -17.938 -16.188 -1.218 1 98.06 88 ILE A O 1
ATOM 684 N N . ALA A 1 89 ? -18.141 -15.406 -3.301 1 98.12 89 ALA A N 1
ATOM 685 C CA . ALA A 1 89 ? -17.156 -14.344 -3.082 1 98.12 89 ALA A CA 1
ATOM 686 C C . ALA A 1 89 ? -17.578 -13.445 -1.922 1 98.12 89 ALA A C 1
ATOM 688 O O . ALA A 1 89 ? -16.781 -13.172 -1.024 1 98.12 89 ALA A O 1
ATOM 689 N N . ARG A 1 90 ? -18.781 -13.055 -1.949 1 97 90 ARG A N 1
ATOM 690 C CA . ARG A 1 90 ? -19.297 -12.18 -0.9 1 97 90 ARG A CA 1
ATOM 691 C C . ARG A 1 90 ? -19.25 -12.867 0.46 1 97 90 ARG A C 1
ATOM 693 O O . ARG A 1 90 ? -18.812 -12.273 1.446 1 97 90 ARG A O 1
ATOM 700 N N . ALA A 1 91 ? -19.719 -14.062 0.51 1 97.94 91 ALA A N 1
ATOM 701 C CA . ALA A 1 91 ? -19.734 -14.828 1.758 1 97.94 91 ALA A CA 1
ATOM 702 C C . ALA A 1 91 ? -18.312 -15.023 2.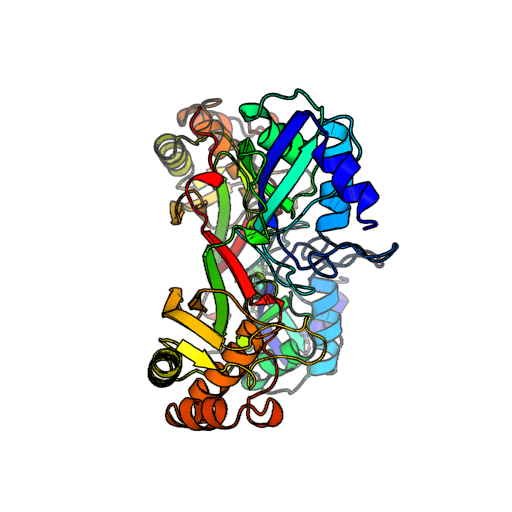285 1 97.94 91 ALA A C 1
ATOM 704 O O . ALA A 1 91 ? -18.047 -14.82 3.475 1 97.94 91 ALA A O 1
ATOM 705 N N . ALA A 1 92 ? -17.406 -15.43 1.391 1 98.44 92 ALA A N 1
ATOM 706 C CA . ALA A 1 92 ? -16.016 -15.641 1.784 1 98.44 92 ALA A CA 1
ATOM 707 C C . ALA A 1 92 ? -15.391 -14.359 2.322 1 98.44 92 ALA A C 1
ATOM 709 O O . ALA A 1 92 ? -14.75 -14.367 3.377 1 98.44 92 ALA A O 1
ATOM 710 N N . ASN A 1 93 ? -15.602 -13.258 1.616 1 98.25 93 ASN A N 1
ATOM 711 C CA . ASN A 1 93 ? -14.961 -11.992 1.954 1 98.25 93 ASN A CA 1
ATOM 712 C C . ASN A 1 93 ? -15.523 -11.414 3.248 1 98.25 93 ASN A C 1
ATOM 714 O O . ASN A 1 93 ? -14.898 -10.555 3.871 1 98.25 93 ASN A O 1
ATOM 718 N N . SER A 1 94 ? -16.672 -11.844 3.627 1 97.44 94 SER A N 1
ATOM 719 C CA . SER A 1 94 ? -17.219 -11.414 4.91 1 97.44 94 SER A CA 1
ATOM 720 C C . SER A 1 94 ? -16.484 -12.078 6.074 1 97.44 94 SER A C 1
ATOM 722 O O . SER A 1 94 ? -16.547 -11.602 7.207 1 97.44 94 SER A O 1
ATOM 724 N N . LEU A 1 95 ? -15.797 -13.164 5.863 1 98.12 95 LEU A N 1
ATOM 725 C CA . LEU A 1 95 ? -15.133 -13.922 6.918 1 98.12 95 LEU A CA 1
ATOM 726 C C . LEU A 1 95 ? -13.617 -13.734 6.852 1 98.12 95 LEU A C 1
ATOM 728 O O . LEU A 1 95 ? -12.922 -13.898 7.859 1 98.12 95 LEU A O 1
ATOM 732 N N . LEU A 1 96 ? -13.125 -13.469 5.691 1 98.69 96 LEU A N 1
ATOM 733 C CA . LEU A 1 96 ? -11.688 -13.367 5.473 1 98.69 96 LEU A CA 1
ATOM 734 C C . LEU A 1 96 ? -11.141 -12.062 6.035 1 98.69 96 LEU A C 1
ATOM 736 O O . LEU A 1 96 ? -11.859 -11.062 6.098 1 98.69 96 LEU A O 1
ATOM 740 N N . PRO A 1 97 ? -9.883 -12.125 6.527 1 98.38 97 PRO A N 1
ATOM 741 C CA . PRO A 1 97 ? -9.25 -10.844 6.859 1 98.38 97 PRO A CA 1
ATOM 742 C C . PRO A 1 97 ? -9.094 -9.93 5.645 1 98.38 97 PRO A C 1
ATOM 744 O O . PRO A 1 97 ? -9.188 -10.391 4.504 1 98.38 97 PRO A O 1
ATOM 747 N N . PRO A 1 98 ? -8.797 -8.641 5.855 1 97.94 98 PRO A N 1
ATOM 748 C CA . PRO A 1 98 ? -8.789 -7.68 4.746 1 97.94 98 PRO A CA 1
ATOM 749 C C . PRO A 1 98 ? -7.645 -7.922 3.766 1 97.94 98 PRO A C 1
ATOM 751 O O . PRO A 1 98 ? -7.652 -7.383 2.658 1 97.94 98 PRO A O 1
ATOM 754 N N . ASP A 1 99 ? -6.668 -8.695 4.18 1 98.56 99 ASP A N 1
ATOM 755 C CA . ASP A 1 99 ? -5.504 -8.867 3.316 1 98.56 99 ASP A CA 1
ATOM 756 C C . ASP A 1 99 ? -5.633 -10.125 2.461 1 98.56 99 ASP A C 1
ATOM 758 O O . ASP A 1 99 ? -4.699 -10.508 1.755 1 98.56 99 ASP A O 1
ATOM 762 N N . ILE A 1 100 ? -6.715 -10.859 2.475 1 98.88 100 ILE A N 1
ATOM 763 C CA . ILE A 1 100 ? -7.07 -11.945 1.573 1 98.88 100 ILE A CA 1
ATOM 764 C C . ILE A 1 100 ? -8.469 -11.719 1.012 1 98.88 100 ILE A C 1
ATOM 766 O O . ILE A 1 100 ? -9.43 -11.57 1.769 1 98.88 100 ILE A O 1
ATOM 770 N N . VAL A 1 101 ? -8.602 -11.75 -0.314 1 98.88 101 VAL A N 1
ATOM 771 C CA . VAL A 1 101 ? -9.875 -11.406 -0.942 1 98.88 101 VAL A CA 1
ATOM 772 C C . VAL A 1 101 ? -10.195 -12.398 -2.055 1 98.88 101 VAL A C 1
ATOM 774 O O . VAL A 1 101 ? -9.352 -12.672 -2.914 1 98.88 101 VAL A O 1
ATOM 777 N N . VAL A 1 102 ? -11.336 -12.992 -2.018 1 98.81 102 VAL A N 1
ATOM 778 C CA . VAL A 1 102 ? -11.844 -13.758 -3.148 1 98.81 102 VAL A CA 1
ATOM 779 C C . VAL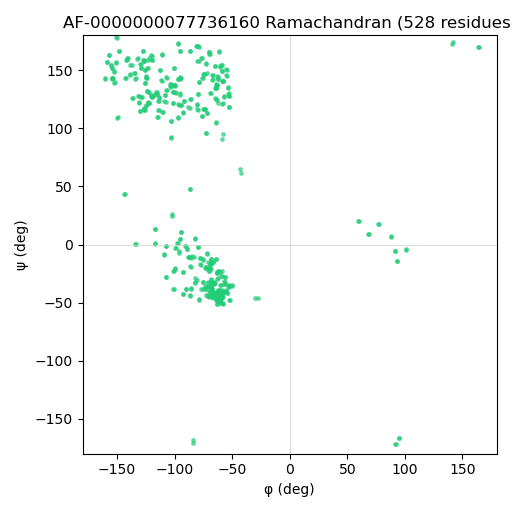 A 1 102 ? -12.453 -12.812 -4.184 1 98.81 102 VAL A C 1
ATOM 781 O O . VAL A 1 102 ? -13.469 -12.164 -3.922 1 98.81 102 VAL A O 1
ATOM 784 N N . LYS A 1 103 ? -11.898 -12.766 -5.336 1 98.19 103 LYS A N 1
ATOM 785 C CA . LYS A 1 103 ? -12.32 -11.844 -6.387 1 98.19 103 LYS A CA 1
ATOM 786 C C . LYS A 1 103 ? -13.469 -12.438 -7.207 1 98.19 103 LYS A C 1
ATOM 788 O O . LYS A 1 103 ? -14.32 -11.703 -7.703 1 98.19 103 LYS A O 1
ATOM 793 N N . GLU A 1 104 ? -13.344 -13.695 -7.402 1 97.25 104 GLU A N 1
ATOM 794 C CA . GLU A 1 104 ? -14.266 -14.414 -8.273 1 97.25 104 GLU A CA 1
ATOM 795 C C . GLU A 1 104 ? -14.391 -15.875 -7.863 1 97.25 104 GLU A C 1
ATOM 797 O O . GLU A 1 104 ? -13.453 -16.453 -7.309 1 97.25 104 GLU A O 1
ATOM 802 N N . ALA A 1 105 ? -15.57 -16.391 -8.109 1 98.12 105 ALA A N 1
ATOM 803 C CA . ALA A 1 105 ? -15.82 -17.812 -7.918 1 98.12 105 ALA A CA 1
ATOM 804 C C . ALA A 1 105 ? -16.562 -18.406 -9.117 1 98.12 105 ALA A C 1
ATOM 806 O O . ALA A 1 105 ? -17.406 -17.734 -9.719 1 98.12 105 ALA A O 1
ATOM 807 N N . TRP A 1 106 ? -16.203 -19.625 -9.445 1 97.75 106 TRP A N 1
ATOM 808 C CA . TRP A 1 106 ? -16.938 -20.328 -10.492 1 97.75 106 TRP A CA 1
ATOM 809 C C . TRP A 1 106 ? -16.906 -21.828 -10.258 1 97.75 106 TRP A C 1
ATOM 811 O O . TRP A 1 106 ? -16.078 -22.328 -9.469 1 97.75 106 TRP A O 1
ATOM 821 N N . GLU A 1 107 ? -17.844 -22.531 -10.789 1 97.06 107 GLU A N 1
ATOM 822 C CA . GLU A 1 107 ? -17.828 -23.984 -10.766 1 97.06 107 GLU A CA 1
ATOM 823 C C . GLU A 1 107 ? -17.078 -24.547 -11.969 1 97.06 107 GLU A C 1
ATOM 82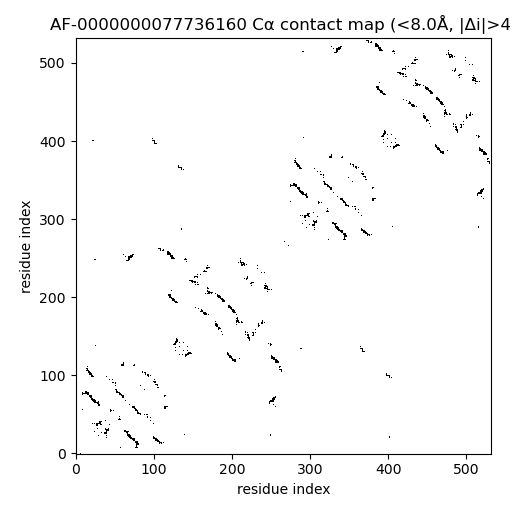5 O O . GLU A 1 107 ? -17.453 -24.281 -13.117 1 97.06 107 GLU A O 1
ATOM 830 N N . ALA A 1 108 ? -16.047 -25.234 -11.719 1 97 108 ALA A N 1
ATOM 831 C CA . ALA A 1 108 ? -15.188 -25.766 -12.773 1 97 108 ALA A CA 1
ATOM 832 C C . ALA A 1 108 ? -15.562 -27.203 -13.125 1 97 108 ALA A C 1
ATOM 834 O O . ALA A 1 108 ? -16.312 -27.844 -12.383 1 97 108 ALA A O 1
ATOM 835 N N . ASP A 1 109 ? -15.031 -27.672 -14.266 1 95.38 109 ASP A N 1
ATOM 836 C CA . ASP A 1 109 ? -15.164 -29.078 -14.633 1 95.38 109 ASP A CA 1
ATOM 837 C C . ASP A 1 109 ? -14.547 -29.984 -13.57 1 95.38 109 ASP A C 1
ATOM 839 O O . ASP A 1 109 ? -13.594 -29.594 -12.898 1 95.38 109 ASP A O 1
ATOM 843 N N . ARG A 1 110 ? -15.062 -31.172 -13.547 1 93.81 110 ARG A N 1
ATOM 844 C CA . ARG A 1 110 ? -14.586 -32.125 -12.539 1 93.81 110 ARG A CA 1
ATOM 845 C C . ARG A 1 110 ? -13.102 -32.406 -12.734 1 93.81 110 ARG A C 1
ATOM 847 O O . ARG A 1 110 ? -12.383 -32.688 -11.766 1 93.81 110 ARG A O 1
ATOM 854 N N . ALA A 1 111 ? -12.664 -32.312 -13.906 1 93.88 111 ALA A N 1
ATOM 855 C CA . ALA A 1 111 ? -11.281 -32.688 -14.227 1 93.88 111 ALA A CA 1
ATOM 856 C C . ALA A 1 111 ? -10.352 -31.484 -14.031 1 93.88 111 ALA A C 1
ATOM 858 O O . ALA A 1 111 ? -9.133 -31.641 -14.047 1 93.88 111 ALA A O 1
ATOM 859 N N . PHE A 1 112 ? -10.938 -30.359 -13.852 1 96.56 112 PHE A N 1
ATOM 860 C CA . PHE A 1 112 ? -10.133 -29.156 -13.703 1 96.56 112 PHE A CA 1
ATOM 861 C C . PHE A 1 112 ? -9.289 -29.203 -12.438 1 96.56 112 PHE A C 1
ATOM 863 O O . PHE A 1 112 ? -9.773 -29.594 -11.375 1 96.56 112 PHE A O 1
ATOM 870 N N . SER A 1 113 ? -8 -28.828 -12.586 1 96.44 113 SER A N 1
ATOM 871 C CA . SER A 1 113 ? -7.066 -28.625 -11.484 1 96.44 113 SER A CA 1
ATOM 872 C C . SER A 1 113 ? -6.332 -27.297 -11.625 1 96.44 113 SER A C 1
ATOM 874 O O . SER A 1 113 ? -5.656 -27.062 -12.633 1 96.44 113 SER A O 1
ATOM 876 N N . ALA A 1 114 ? -6.496 -26.469 -10.578 1 97.62 114 ALA A N 1
ATOM 877 C CA . ALA A 1 114 ? -5.824 -25.172 -10.617 1 97.62 114 ALA A CA 1
ATOM 878 C C . ALA A 1 114 ? -4.336 -25.328 -10.906 1 97.62 114 ALA A C 1
ATOM 880 O O . ALA A 1 114 ? -3.738 -24.516 -11.602 1 97.62 114 ALA A O 1
ATOM 881 N N . ARG A 1 115 ? -3.756 -26.359 -10.391 1 94.88 115 ARG A N 1
ATOM 882 C CA . ARG A 1 115 ? -2.322 -26.594 -10.516 1 94.88 115 ARG A CA 1
ATOM 883 C C . ARG A 1 115 ? -1.981 -27.172 -11.891 1 94.88 115 ARG A C 1
ATOM 885 O O . ARG A 1 115 ? -1.141 -26.625 -12.609 1 94.88 115 ARG A O 1
ATOM 892 N N . HIS A 1 116 ? -2.713 -28.156 -12.305 1 94.56 116 HIS A N 1
ATOM 893 C CA . HIS A 1 116 ? -2.295 -28.953 -13.445 1 94.56 116 HIS A CA 1
ATOM 894 C C . HIS A 1 116 ? -2.885 -28.406 -14.742 1 94.56 116 HIS A C 1
ATOM 896 O O . HIS A 1 116 ? -2.35 -28.656 -15.828 1 94.56 116 HIS A O 1
ATOM 902 N N . SER A 1 117 ? -3.963 -27.703 -14.648 1 96.75 117 SER A N 1
ATOM 903 C CA . SER A 1 117 ? -4.641 -27.219 -15.852 1 96.75 117 SER A CA 1
ATOM 904 C C . SER A 1 117 ? -4.109 -25.859 -16.281 1 96.75 117 SER A C 1
ATOM 906 O O . SER A 1 117 ? -4.543 -25.312 -17.297 1 96.75 117 SER A O 1
ATOM 908 N N . ALA A 1 118 ? -3.203 -25.297 -15.492 1 97 118 ALA A N 1
ATOM 909 C CA . ALA A 1 118 ? -2.67 -23.969 -15.82 1 97 118 ALA A CA 1
ATOM 910 C C . ALA A 1 118 ? -1.902 -24 -17.141 1 97 118 ALA A C 1
ATOM 912 O O . ALA A 1 118 ? -1.084 -24.891 -17.359 1 97 118 ALA A O 1
ATOM 913 N N . ARG A 1 119 ? -2.152 -23.031 -17.953 1 97.38 119 ARG A N 1
ATOM 914 C CA . ARG A 1 119 ? -1.497 -22.953 -19.266 1 97.38 119 ARG A CA 1
ATOM 915 C C . ARG A 1 119 ? -0.352 -21.938 -19.234 1 97.38 119 ARG A C 1
ATOM 917 O O . ARG A 1 119 ? 0.656 -22.125 -19.922 1 97.38 119 ARG A O 1
ATOM 924 N N . SER A 1 120 ? -0.531 -20.906 -18.578 1 98.06 120 SER A N 1
ATOM 925 C CA . SER A 1 120 ? 0.499 -19.891 -18.438 1 98.06 120 SER A CA 1
ATOM 926 C C . SER A 1 120 ? 0.26 -19.047 -17.188 1 98.06 120 SER A C 1
ATOM 928 O O . SER A 1 120 ? -0.815 -19.094 -16.594 1 98.06 120 SER A O 1
ATOM 930 N N . LYS A 1 121 ? 1.258 -18.375 -16.812 1 98.38 121 LYS A N 1
ATOM 931 C CA . LYS A 1 121 ? 1.199 -17.469 -15.664 1 98.38 121 LYS A CA 1
ATOM 932 C C . LYS A 1 121 ? 1.871 -16.141 -15.984 1 98.38 121 LYS A C 1
ATOM 934 O O . LYS A 1 121 ? 2.814 -16.078 -16.781 1 98.38 121 LYS A O 1
ATOM 939 N N . THR A 1 122 ? 1.377 -15.117 -15.414 1 98.81 122 THR A N 1
ATOM 940 C CA . THR A 1 122 ? 1.973 -13.789 -15.492 1 98.81 122 THR A CA 1
ATOM 941 C C . THR A 1 122 ? 2.322 -13.266 -14.102 1 98.81 122 THR A C 1
ATOM 943 O O . THR A 1 122 ? 1.492 -13.305 -13.195 1 98.81 122 THR A O 1
ATOM 946 N N . TYR A 1 123 ? 3.547 -12.859 -14.023 1 98.81 123 TYR A N 1
ATOM 947 C CA . TYR A 1 123 ? 4.004 -12.242 -12.781 1 98.81 123 TYR A CA 1
ATOM 948 C C . TYR A 1 123 ? 4.312 -10.766 -12.984 1 98.81 123 TYR A C 1
ATOM 950 O O . TYR A 1 123 ? 4.648 -10.344 -14.094 1 98.81 123 TYR A O 1
ATOM 958 N N . LEU A 1 124 ? 4.121 -10.016 -11.922 1 98.88 124 LEU A N 1
ATOM 959 C CA . LEU A 1 124 ? 4.508 -8.609 -11.836 1 98.88 124 LEU A CA 1
ATOM 960 C C . LEU A 1 124 ? 5.555 -8.406 -10.742 1 98.88 124 LEU A C 1
ATOM 962 O O . LEU A 1 124 ? 5.426 -8.953 -9.641 1 98.88 124 LEU A O 1
ATOM 966 N N . TYR A 1 125 ? 6.629 -7.773 -11.055 1 98.94 125 TYR A N 1
ATOM 967 C CA . TYR A 1 125 ? 7.613 -7.371 -10.055 1 98.94 125 TYR A CA 1
ATOM 968 C C . TYR A 1 125 ? 7.781 -5.855 -10.031 1 98.94 125 TYR A C 1
ATOM 970 O O . TYR A 1 125 ? 8.078 -5.242 -11.062 1 98.94 125 TYR A O 1
ATOM 978 N N . ARG A 1 126 ? 7.645 -5.254 -8.828 1 98.94 126 ARG A N 1
ATOM 979 C CA . ARG A 1 126 ? 7.746 -3.805 -8.711 1 98.94 126 ARG A CA 1
ATOM 980 C C . ARG A 1 126 ? 9.062 -3.398 -8.047 1 98.94 126 ARG A C 1
ATOM 982 O O . ARG A 1 126 ? 9.461 -3.988 -7.047 1 98.94 126 ARG A O 1
ATOM 989 N N . ILE A 1 127 ? 9.719 -2.41 -8.672 1 98.88 127 ILE A N 1
ATOM 990 C CA . ILE A 1 127 ? 10.922 -1.797 -8.133 1 98.88 127 ILE A CA 1
ATOM 991 C C . ILE A 1 127 ? 10.711 -0.295 -7.961 1 98.88 127 ILE A C 1
ATOM 993 O O . ILE A 1 127 ? 10.312 0.395 -8.906 1 98.88 127 ILE A O 1
ATOM 997 N N . ALA A 1 128 ? 10.859 0.168 -6.781 1 98.5 128 ALA A N 1
ATOM 998 C CA . ALA A 1 128 ? 10.82 1.604 -6.512 1 98.5 128 ALA A CA 1
ATOM 999 C C . ALA A 1 128 ? 12.227 2.197 -6.488 1 98.5 128 ALA A C 1
ATOM 1001 O O . ALA A 1 128 ? 13.117 1.666 -5.824 1 98.5 128 ALA A O 1
ATOM 1002 N N . GLN A 1 129 ? 12.391 3.264 -7.223 1 96.5 129 GLN A N 1
ATOM 1003 C CA . GLN A 1 129 ? 13.688 3.936 -7.25 1 96.5 129 GLN A CA 1
ATOM 1004 C C . GLN A 1 129 ? 13.57 5.379 -6.766 1 96.5 129 GLN A C 1
ATOM 1006 O O . GLN A 1 129 ? 12.477 5.953 -6.777 1 96.5 129 GLN A O 1
ATOM 1011 N N . GLY A 1 130 ? 14.703 5.945 -6.332 1 93.19 130 GLY A N 1
ATOM 1012 C CA . GLY A 1 130 ? 14.766 7.32 -5.867 1 93.19 130 GLY A CA 1
ATOM 1013 C C . GLY A 1 130 ? 15.68 7.504 -4.668 1 93.19 130 GLY A C 1
ATOM 1014 O O . GLY A 1 130 ? 16.156 6.523 -4.09 1 93.19 130 GLY A O 1
ATOM 1015 N N . GLU A 1 131 ? 15.875 8.742 -4.312 1 93.88 131 GLU A N 1
ATOM 1016 C CA . GLU A 1 131 ? 16.812 9.078 -3.246 1 93.88 131 GLU A CA 1
ATOM 1017 C C . GLU A 1 131 ? 16.312 8.578 -1.894 1 93.88 131 GLU A C 1
ATOM 1019 O O . GLU A 1 131 ? 17.109 8.141 -1.054 1 93.88 131 GLU A O 1
ATOM 1024 N N . THR A 1 132 ? 14.961 8.727 -1.727 1 96.06 132 THR A N 1
ATOM 1025 C CA . THR A 1 132 ? 14.359 8.273 -0.478 1 96.06 132 THR A CA 1
ATOM 1026 C C . THR A 1 132 ? 13.227 7.281 -0.75 1 96.06 132 THR A C 1
ATOM 1028 O O . THR A 1 132 ? 12.539 7.387 -1.766 1 96.06 132 THR A O 1
ATOM 1031 N N . PRO A 1 133 ? 13.055 6.305 0.098 1 97.12 133 PRO A N 1
ATOM 1032 C CA . PRO A 1 133 ? 11.977 5.336 -0.116 1 97.12 133 PRO A CA 1
ATOM 1033 C C . PRO A 1 133 ? 10.594 5.918 0.17 1 97.12 133 PRO A C 1
ATOM 1035 O O . PRO A 1 133 ? 10.484 6.996 0.76 1 97.12 133 PRO A O 1
ATOM 1038 N N . ASP A 1 134 ? 9.609 5.395 -0.392 1 97.75 134 ASP A N 1
ATOM 1039 C CA . ASP A 1 134 ? 8.203 5.648 -0.091 1 97.75 134 ASP A CA 1
ATOM 1040 C C . ASP A 1 134 ? 7.672 4.648 0.938 1 97.75 134 ASP A C 1
ATOM 1042 O O . ASP A 1 134 ? 7.59 3.451 0.663 1 97.75 134 ASP A O 1
ATOM 1046 N N . PRO A 1 135 ? 7.336 5.129 2.125 1 98.5 135 PRO A N 1
ATOM 1047 C CA . PRO A 1 135 ? 6.898 4.176 3.15 1 98.5 135 PRO A CA 1
ATOM 1048 C C . PRO A 1 135 ? 5.637 3.418 2.752 1 98.5 135 PRO A C 1
ATOM 1050 O O . PRO A 1 135 ? 5.395 2.311 3.242 1 98.5 135 PRO A O 1
ATOM 1053 N N . MET A 1 136 ? 4.793 3.951 1.815 1 98.25 136 MET A N 1
ATOM 1054 C CA . MET A 1 136 ? 3.572 3.277 1.374 1 98.25 136 MET A CA 1
ATOM 1055 C C . MET A 1 136 ? 3.9 2.119 0.438 1 98.25 136 MET A C 1
ATOM 1057 O O . MET A 1 136 ? 3.041 1.281 0.156 1 98.25 136 MET A O 1
ATOM 1061 N N . LEU A 1 137 ? 5.141 2.043 -0.047 1 98.06 137 LEU A N 1
ATOM 1062 C CA . LEU A 1 137 ? 5.547 1.01 -0.994 1 98.06 137 LEU A CA 1
ATOM 1063 C C . LEU A 1 137 ? 6.449 -0.018 -0.322 1 98.06 137 LEU A C 1
ATOM 1065 O O . LEU A 1 137 ? 6.848 -1.004 -0.946 1 98.06 137 LEU A O 1
ATOM 1069 N N . ALA A 1 138 ? 6.738 0.189 0.966 1 97.88 138 ALA A N 1
ATOM 1070 C CA . ALA A 1 138 ? 7.715 -0.633 1.677 1 97.88 138 ALA A CA 1
ATOM 1071 C C . ALA A 1 138 ? 7.344 -2.111 1.606 1 97.88 138 ALA A C 1
ATOM 1073 O O . ALA A 1 138 ? 8.219 -2.977 1.558 1 97.88 138 ALA A O 1
ATOM 1074 N N . ARG A 1 139 ? 6.051 -2.395 1.482 1 97.88 139 ARG A N 1
ATOM 1075 C CA . ARG A 1 139 ? 5.566 -3.771 1.461 1 97.88 139 ARG A CA 1
ATOM 1076 C C . ARG A 1 139 ? 5.309 -4.238 0.033 1 97.88 139 ARG A C 1
ATOM 1078 O O . ARG A 1 139 ? 4.988 -5.406 -0.195 1 97.88 139 ARG A O 1
ATOM 1085 N N . TYR A 1 140 ? 5.5 -3.344 -0.945 1 98.62 140 TYR A N 1
ATOM 1086 C CA . TYR A 1 140 ? 4.863 -3.658 -2.219 1 98.62 140 TYR A CA 1
ATOM 1087 C C . TYR A 1 140 ? 5.828 -3.441 -3.379 1 98.62 140 TYR A C 1
ATOM 1089 O O . TYR A 1 140 ? 5.465 -3.641 -4.543 1 98.62 140 TYR A O 1
ATOM 1097 N N . ALA A 1 141 ? 7.055 -3.018 -3.068 1 98.81 141 ALA A N 1
ATOM 1098 C CA . ALA A 1 141 ? 8.055 -2.795 -4.105 1 98.81 141 ALA A CA 1
ATOM 1099 C C . ALA A 1 141 ? 9.469 -2.943 -3.541 1 98.81 141 ALA A C 1
ATOM 1101 O O . ALA A 1 141 ? 9.719 -2.613 -2.379 1 98.81 141 ALA A O 1
ATOM 1102 N N . TRP A 1 142 ? 10.336 -3.486 -4.328 1 98.88 142 TRP A N 1
ATOM 1103 C CA . TRP A 1 142 ? 11.758 -3.516 -4.008 1 98.88 142 TRP A CA 1
ATOM 1104 C C . TRP A 1 142 ? 12.383 -2.135 -4.18 1 98.88 142 TRP A C 1
ATOM 1106 O O . TRP A 1 142 ? 12.398 -1.583 -5.281 1 98.88 142 TRP A O 1
ATOM 1116 N N . TYR A 1 143 ? 12.898 -1.529 -3.082 1 98.62 143 TYR A N 1
ATOM 1117 C CA . TYR A 1 143 ? 13.508 -0.205 -3.156 1 98.62 143 TYR A CA 1
ATOM 1118 C C . TYR A 1 143 ? 14.984 -0.301 -3.533 1 98.62 143 TYR A C 1
ATOM 1120 O O . TYR A 1 143 ? 15.734 -1.064 -2.928 1 98.62 143 TYR A O 1
ATOM 1128 N N . ILE A 1 144 ? 15.289 0.401 -4.562 1 98.31 144 ILE A N 1
ATOM 1129 C CA . ILE A 1 144 ? 16.672 0.586 -4.98 1 98.31 144 ILE A CA 1
ATOM 1130 C C . ILE A 1 144 ? 16.984 2.076 -5.086 1 98.31 144 ILE A C 1
ATOM 1132 O O . ILE A 1 144 ? 16.406 2.785 -5.906 1 98.31 144 ILE A O 1
ATOM 1136 N N . ARG A 1 145 ? 17.906 2.539 -4.359 1 96.31 145 ARG A N 1
ATOM 1137 C CA . ARG A 1 145 ? 18.219 3.963 -4.258 1 96.31 145 ARG A CA 1
ATOM 1138 C C . ARG A 1 145 ? 18.797 4.496 -5.566 1 96.31 145 ARG A C 1
ATOM 1140 O O . ARG A 1 145 ? 18.375 5.551 -6.047 1 96.31 145 ARG A O 1
ATOM 1147 N N . ARG A 1 146 ? 19.688 3.754 -6.145 1 95.06 146 ARG A N 1
ATOM 1148 C CA . ARG A 1 146 ? 20.391 4.199 -7.336 1 95.06 146 ARG A CA 1
ATOM 1149 C C . ARG A 1 146 ? 19.5 4.117 -8.57 1 95.06 146 ARG A C 1
ATOM 1151 O O . ARG A 1 146 ? 18.719 3.174 -8.719 1 95.06 146 ARG A O 1
ATOM 1158 N N . PRO A 1 147 ? 19.641 5.051 -9.438 1 95.25 147 PRO A N 1
ATOM 1159 C CA . PRO A 1 147 ? 18.875 4.965 -10.68 1 95.25 147 PRO A CA 1
ATOM 1160 C C . PRO A 1 147 ? 19.234 3.734 -11.508 1 95.25 147 PRO A C 1
ATOM 1162 O O . PRO A 1 147 ? 20.406 3.346 -11.57 1 95.25 147 PRO A O 1
ATOM 1165 N N . LEU A 1 148 ? 18.234 3.168 -12.125 1 98.19 148 LEU A N 1
ATOM 1166 C CA . LEU A 1 148 ? 18.422 1.978 -12.953 1 98.19 148 LEU A CA 1
ATOM 1167 C C . LEU A 1 148 ? 18.391 2.334 -14.438 1 98.19 148 LEU A C 1
ATOM 1169 O O . LEU A 1 148 ? 17.578 3.164 -14.859 1 98.19 148 LEU A O 1
ATOM 1173 N N . ASP A 1 149 ? 19.312 1.771 -15.18 1 98.56 149 ASP A N 1
ATOM 1174 C CA . ASP A 1 149 ? 19.281 1.891 -16.641 1 98.56 149 ASP A CA 1
ATOM 1175 C C . ASP A 1 149 ? 18.172 1.028 -17.219 1 98.56 149 ASP A C 1
ATOM 1177 O O . ASP A 1 149 ? 18.391 -0.139 -17.547 1 98.56 149 ASP A O 1
ATOM 1181 N N . CYS A 1 150 ? 17.016 1.615 -17.469 1 98.56 150 CYS A N 1
ATOM 1182 C CA . CYS A 1 150 ? 15.828 0.886 -17.891 1 98.56 150 CYS A CA 1
ATOM 1183 C C . CYS A 1 150 ? 16.016 0.323 -19.297 1 98.56 150 CYS A C 1
ATOM 1185 O O . CYS A 1 150 ? 15.492 -0.749 -19.625 1 98.56 150 CYS A O 1
ATOM 1187 N N . ALA A 1 151 ? 16.703 1.073 -20.141 1 98.69 151 ALA A N 1
ATOM 1188 C CA . ALA A 1 151 ? 16.969 0.577 -21.484 1 98.69 151 ALA A CA 1
ATOM 1189 C C . ALA A 1 151 ? 17.766 -0.718 -21.438 1 98.69 151 ALA A C 1
ATOM 1191 O O . ALA A 1 151 ? 17.453 -1.674 -22.156 1 98.69 151 ALA A O 1
ATOM 1192 N N . ALA A 1 152 ? 18.797 -0.748 -20.625 1 98.81 152 ALA A N 1
ATOM 1193 C CA . ALA A 1 152 ? 19.594 -1.955 -20.469 1 98.81 152 ALA A CA 1
ATOM 1194 C C . ALA A 1 152 ? 18.766 -3.102 -19.906 1 98.81 152 ALA A C 1
ATOM 1196 O O . ALA A 1 152 ? 18.906 -4.25 -20.328 1 98.81 152 ALA A O 1
ATOM 1197 N N . MET A 1 153 ? 17.953 -2.791 -18.953 1 98.88 153 MET A N 1
ATOM 1198 C CA . MET A 1 153 ? 17.094 -3.809 -18.359 1 98.88 153 MET A CA 1
ATOM 1199 C C . MET A 1 153 ? 16.141 -4.398 -19.406 1 98.88 153 MET A C 1
ATOM 1201 O O . MET A 1 153 ? 15.945 -5.613 -19.453 1 98.88 153 MET A O 1
ATOM 1205 N N . ARG A 1 154 ? 15.531 -3.498 -20.25 1 98.88 154 ARG A N 1
ATOM 1206 C CA . ARG A 1 154 ? 14.656 -3.961 -21.312 1 98.88 154 ARG A CA 1
ATOM 1207 C C . ARG A 1 154 ? 15.398 -4.867 -22.281 1 98.88 154 ARG A C 1
ATOM 1209 O O . ARG A 1 154 ? 14.867 -5.883 -22.734 1 98.88 154 ARG A O 1
ATOM 1216 N N . ALA A 1 155 ? 16.594 -4.484 -22.578 1 98.88 155 ALA A N 1
ATOM 1217 C CA . ALA A 1 155 ? 17.422 -5.305 -23.453 1 98.88 155 ALA A CA 1
ATOM 1218 C C . ALA A 1 155 ? 17.688 -6.676 -22.844 1 98.88 155 ALA A C 1
ATOM 1220 O O . ALA A 1 155 ? 17.672 -7.691 -23.531 1 98.88 155 ALA A O 1
ATOM 1221 N N . ALA A 1 156 ? 17.953 -6.703 -21.594 1 98.88 156 ALA A N 1
ATOM 1222 C CA . ALA A 1 156 ? 18.172 -7.957 -20.891 1 98.88 156 ALA A CA 1
ATOM 1223 C C . ALA A 1 156 ? 16.922 -8.82 -20.875 1 98.88 156 ALA A C 1
ATOM 1225 O O . ALA A 1 156 ? 16.984 -10.031 -21.094 1 98.88 156 ALA A O 1
ATOM 1226 N N . LEU A 1 157 ? 15.773 -8.227 -20.609 1 98.88 157 LEU A N 1
ATOM 1227 C CA . LEU A 1 157 ? 14.5 -8.938 -20.594 1 98.88 157 LEU A CA 1
ATOM 1228 C C . LEU A 1 157 ? 14.203 -9.562 -21.953 1 98.88 157 LEU A C 1
ATOM 1230 O O . LEU A 1 157 ? 13.633 -10.656 -22.016 1 98.88 157 LEU A O 1
ATOM 1234 N N . ALA A 1 158 ? 14.594 -8.906 -22.984 1 98.75 158 ALA A N 1
ATOM 1235 C CA . ALA A 1 158 ? 14.375 -9.414 -24.328 1 98.75 158 ALA A CA 1
ATOM 1236 C C . ALA A 1 158 ? 15.125 -10.734 -24.547 1 98.75 158 ALA A C 1
ATOM 1238 O O . ALA A 1 158 ? 14.695 -11.57 -25.344 1 98.75 158 ALA A O 1
ATOM 1239 N N . ARG A 1 159 ? 16.141 -10.945 -23.828 1 98.62 159 ARG A N 1
ATOM 1240 C CA . ARG A 1 159 ? 17.016 -12.102 -24.016 1 98.62 159 ARG A CA 1
ATOM 1241 C C . ARG A 1 159 ? 16.391 -13.359 -23.438 1 98.62 159 ARG A C 1
ATOM 1243 O O . ARG A 1 159 ? 16.828 -14.477 -23.734 1 98.62 159 ARG A O 1
ATOM 1250 N N . ILE A 1 160 ? 15.414 -13.188 -22.578 1 98.56 160 ILE A N 1
ATOM 1251 C CA . ILE A 1 160 ? 14.852 -14.383 -21.953 1 98.56 160 ILE A CA 1
ATOM 1252 C C . ILE A 1 160 ? 13.602 -14.82 -22.719 1 98.56 160 ILE A C 1
ATOM 1254 O O . ILE A 1 160 ? 13.016 -15.859 -22.406 1 98.56 160 ILE A O 1
ATOM 1258 N N . LEU A 1 161 ? 13.164 -14.047 -23.688 1 98.81 161 LEU A N 1
ATOM 1259 C CA . LEU A 1 161 ? 12 -14.422 -24.484 1 98.81 161 LEU A CA 1
ATOM 1260 C C . LEU A 1 161 ? 12.273 -15.703 -25.266 1 98.81 161 LEU A C 1
ATOM 1262 O O . LEU A 1 161 ? 13.391 -15.914 -25.75 1 98.81 161 LEU A O 1
ATOM 1266 N N . GLY A 1 162 ? 11.203 -16.5 -25.406 1 98.62 162 GLY A N 1
ATOM 1267 C CA . GLY A 1 162 ? 11.336 -17.781 -26.078 1 98.62 162 GLY A CA 1
ATOM 1268 C C . GLY A 1 162 ? 11.562 -18.938 -25.109 1 98.62 162 GLY A C 1
ATOM 1269 O O . GLY A 1 162 ? 11.227 -18.844 -23.922 1 98.62 162 GLY A O 1
ATOM 1270 N N . THR A 1 163 ? 11.977 -20.078 -25.672 1 98.69 163 THR A N 1
ATOM 1271 C CA . THR A 1 163 ? 12.133 -21.297 -24.891 1 98.69 163 THR A CA 1
ATOM 1272 C C . THR A 1 163 ? 13.586 -21.484 -24.469 1 98.69 163 THR A C 1
ATOM 1274 O O . THR A 1 163 ? 14.492 -21.453 -25.312 1 98.69 163 THR A O 1
ATOM 1277 N N . HIS A 1 164 ? 13.828 -21.547 -23.188 1 98.56 164 HIS A N 1
ATOM 1278 C CA . HIS A 1 164 ? 15.164 -21.719 -22.641 1 98.56 164 HIS A CA 1
ATOM 1279 C C . HIS A 1 164 ? 15.156 -22.703 -21.469 1 98.56 164 HIS A C 1
ATOM 1281 O O . HIS A 1 164 ? 14.102 -23.016 -20.922 1 98.56 164 HIS A O 1
ATOM 1287 N N . ASP A 1 165 ? 16.297 -23.328 -21.25 1 98.12 165 ASP A N 1
ATOM 1288 C CA . ASP A 1 165 ? 16.547 -23.969 -19.969 1 98.12 165 ASP A CA 1
ATOM 1289 C C . ASP A 1 165 ? 16.844 -22.938 -18.875 1 98.12 165 ASP A C 1
ATOM 1291 O O . ASP A 1 165 ? 17.859 -22.234 -18.953 1 98.12 165 ASP A O 1
ATOM 1295 N N . PHE A 1 166 ? 16.016 -22.828 -17.844 1 98.25 166 PHE A N 1
ATOM 1296 C CA . PHE A 1 166 ? 16.141 -21.797 -16.828 1 98.25 166 PHE A CA 1
ATOM 1297 C C . PHE A 1 166 ? 16.766 -22.344 -15.555 1 98.25 166 PHE A C 1
ATOM 1299 O O . PHE A 1 166 ? 16.547 -21.812 -14.461 1 98.25 166 PHE A O 1
ATOM 1306 N N . SER A 1 167 ? 17.531 -23.406 -15.633 1 97.06 167 SER A N 1
ATOM 1307 C CA . SER A 1 167 ? 18.203 -24.016 -14.492 1 97.06 167 SER A CA 1
ATOM 1308 C C . SER A 1 167 ? 19.031 -22.984 -13.719 1 97.06 167 SER A C 1
ATOM 1310 O O . SER A 1 167 ? 19.094 -23.031 -12.492 1 97.06 167 SER A O 1
ATOM 1312 N N . ALA A 1 168 ? 19.609 -22.047 -14.406 1 97.62 168 ALA A N 1
ATOM 1313 C CA . ALA A 1 168 ? 20.453 -21.031 -13.773 1 97.62 168 ALA A CA 1
ATOM 1314 C C . ALA A 1 168 ? 19.625 -20.094 -12.906 1 97.62 168 ALA A C 1
ATOM 1316 O O . ALA A 1 168 ? 20.172 -19.328 -12.109 1 97.62 168 ALA A O 1
ATOM 1317 N N . PHE A 1 169 ? 18.344 -20.141 -13.031 1 97.81 169 PHE A N 1
ATOM 1318 C CA . PHE A 1 169 ? 17.469 -19.25 -12.289 1 97.81 169 PHE A CA 1
ATOM 1319 C C . PHE A 1 169 ? 16.562 -20.031 -11.344 1 97.81 169 PHE A C 1
ATOM 1321 O O . PHE A 1 169 ? 15.57 -19.5 -10.852 1 97.81 169 PHE A O 1
ATOM 1328 N N . ARG A 1 170 ? 16.859 -21.234 -11.141 1 95.12 170 ARG A N 1
ATOM 1329 C CA . ARG A 1 170 ? 16.094 -22.094 -10.242 1 95.12 170 ARG A CA 1
ATOM 1330 C C . ARG A 1 170 ? 16.781 -22.203 -8.883 1 95.12 170 ARG A C 1
ATOM 1332 O O . ARG A 1 170 ? 18 -22.391 -8.805 1 95.12 170 ARG A O 1
ATOM 1339 N N . ALA A 1 171 ? 16.016 -22.016 -7.82 1 89.5 171 ALA A N 1
ATOM 1340 C CA . ALA A 1 171 ? 16.578 -22.25 -6.488 1 89.5 171 ALA A CA 1
ATOM 1341 C C . ALA A 1 171 ? 16.578 -23.734 -6.156 1 89.5 171 ALA A C 1
ATOM 1343 O O . ALA A 1 171 ? 15.844 -24.516 -6.762 1 89.5 171 ALA A O 1
ATOM 1344 N N . ALA A 1 172 ? 17.516 -24.031 -5.164 1 80.88 172 ALA A N 1
ATOM 1345 C CA . ALA A 1 172 ? 17.531 -25.391 -4.66 1 80.88 172 ALA A CA 1
ATOM 1346 C C . ALA A 1 172 ? 16.266 -25.703 -3.873 1 80.88 172 ALA A C 1
ATOM 1348 O O . ALA A 1 172 ? 15.68 -24.828 -3.244 1 80.88 172 ALA A O 1
ATOM 1349 N N . GLY A 1 173 ? 15.805 -26.906 -3.934 1 71.88 173 GLY A N 1
ATOM 1350 C CA . GLY A 1 173 ? 14.688 -27.328 -3.098 1 71.88 173 GLY A CA 1
ATOM 1351 C C . GLY A 1 173 ? 13.367 -27.359 -3.846 1 71.88 173 GLY A C 1
ATOM 1352 O O . GLY A 1 173 ? 12.352 -27.797 -3.297 1 71.88 173 GLY A O 1
ATOM 1353 N N . GLY A 1 174 ? 13.477 -26.922 -5.078 1 69.06 174 GLY A N 1
ATOM 1354 C CA . GLY A 1 174 ? 12.234 -26.953 -5.832 1 69.06 174 GLY A CA 1
ATOM 1355 C C . GLY A 1 174 ? 11.875 -28.344 -6.316 1 69.06 174 GLY A C 1
ATOM 1356 O O . GLY A 1 174 ? 12.695 -29.266 -6.234 1 69.06 174 GLY A O 1
ATOM 1357 N N . ALA A 1 175 ? 10.594 -28.516 -6.641 1 68.5 175 ALA A N 1
ATOM 1358 C CA . ALA A 1 175 ? 10.133 -29.797 -7.172 1 68.5 175 ALA A CA 1
ATOM 1359 C C . ALA A 1 175 ? 10.891 -30.172 -8.438 1 68.5 175 ALA A C 1
ATOM 1361 O O . ALA A 1 175 ? 11.297 -29.312 -9.211 1 68.5 175 ALA A O 1
ATOM 1362 N N . PRO A 1 176 ? 11.195 -31.422 -8.555 1 73.12 176 PRO A N 1
ATOM 1363 C CA . PRO A 1 176 ? 11.867 -31.859 -9.781 1 73.12 176 PRO A CA 1
ATOM 1364 C C . PRO A 1 176 ? 11 -31.688 -11.023 1 73.12 176 PRO A C 1
ATOM 1366 O O . PRO A 1 176 ? 9.93 -32.312 -11.117 1 73.12 176 PRO A O 1
ATOM 1369 N N . MET A 1 177 ? 11.242 -30.781 -11.773 1 83.62 177 MET A N 1
ATOM 1370 C CA . MET A 1 177 ? 10.539 -30.516 -13.023 1 83.62 177 MET A CA 1
ATOM 1371 C C . MET A 1 177 ? 11.508 -30.078 -14.109 1 83.62 177 MET A C 1
ATOM 1373 O O . MET A 1 177 ? 12.641 -29.703 -13.82 1 83.62 177 MET A O 1
ATOM 1377 N N . SER A 1 178 ? 11.016 -30.219 -15.32 1 92.62 178 SER A N 1
ATOM 1378 C CA . SER A 1 178 ? 11.812 -29.719 -16.438 1 92.62 178 SER A CA 1
ATOM 1379 C C . SER A 1 178 ? 12.125 -28.234 -16.266 1 92.62 178 SER A C 1
ATOM 1381 O O . SER A 1 178 ? 11.234 -27.438 -15.992 1 92.62 178 SER A O 1
ATOM 1383 N N . PRO A 1 179 ? 13.328 -27.906 -16.359 1 96.12 179 PRO A N 1
ATOM 1384 C CA . PRO A 1 179 ? 13.695 -26.5 -16.219 1 96.12 179 PRO A CA 1
ATOM 1385 C C . PRO A 1 179 ? 13.453 -25.703 -17.5 1 96.12 179 PRO A C 1
ATOM 1387 O O . PRO A 1 179 ? 13.711 -24.5 -17.547 1 96.12 179 PRO A O 1
ATOM 1390 N N . VAL A 1 180 ? 12.992 -26.438 -18.516 1 97.81 180 VAL A N 1
ATOM 1391 C CA . VAL A 1 180 ? 12.727 -25.766 -19.781 1 97.81 180 VAL A CA 1
ATOM 1392 C C . VAL A 1 180 ? 11.375 -25.062 -19.734 1 97.81 180 VAL A C 1
ATOM 1394 O O . VAL A 1 180 ? 10.352 -25.688 -19.453 1 97.81 180 VAL A O 1
ATOM 1397 N N . ARG A 1 181 ? 11.391 -23.766 -19.922 1 97.94 181 ARG A N 1
ATOM 1398 C CA . ARG A 1 181 ? 10.188 -22.938 -19.953 1 97.94 181 ARG A CA 1
ATOM 1399 C C . ARG A 1 181 ? 10.195 -22.016 -21.156 1 97.94 181 ARG A C 1
ATOM 1401 O O . ARG A 1 181 ? 11.242 -21.766 -21.75 1 97.94 181 ARG A O 1
ATOM 1408 N N . THR A 1 182 ? 9.008 -21.547 -21.484 1 98.69 182 THR A N 1
ATOM 1409 C CA . THR A 1 182 ? 8.852 -20.562 -22.547 1 98.69 182 THR A CA 1
ATOM 1410 C C . THR A 1 182 ? 8.352 -19.234 -21.984 1 98.69 182 THR A C 1
ATOM 1412 O O . THR A 1 182 ? 7.34 -19.203 -21.281 1 98.69 182 THR A O 1
ATOM 1415 N N . MET A 1 183 ? 9.094 -18.188 -22.234 1 98.81 183 MET A N 1
ATOM 1416 C CA . MET A 1 183 ? 8.664 -16.844 -21.891 1 98.81 183 MET A CA 1
ATOM 1417 C C . MET A 1 183 ? 7.992 -16.172 -23.094 1 98.81 183 MET A C 1
ATOM 1419 O O . MET A 1 183 ? 8.625 -15.969 -24.125 1 98.81 183 MET A O 1
ATOM 1423 N N . TYR A 1 184 ? 6.77 -15.812 -22.906 1 98.88 184 TYR A N 1
ATOM 1424 C CA . TYR A 1 184 ? 5.977 -15.234 -23.984 1 98.88 184 TYR A CA 1
ATOM 1425 C C . TYR A 1 184 ? 6.121 -13.719 -24.016 1 98.88 184 TYR A C 1
ATOM 1427 O O . TYR A 1 184 ? 6.078 -13.094 -25.078 1 98.88 184 TYR A O 1
ATOM 1435 N N . GLU A 1 185 ? 6.172 -13.117 -22.891 1 98.75 185 GLU A N 1
ATOM 1436 C CA . GLU A 1 185 ? 6.281 -11.672 -22.734 1 98.75 185 GLU A CA 1
ATOM 1437 C C . GLU A 1 185 ? 7.18 -11.305 -21.562 1 98.75 185 GLU A C 1
ATOM 1439 O O . GLU A 1 185 ? 7.191 -12 -20.547 1 98.75 185 GLU A O 1
ATOM 1444 N N . ALA A 1 186 ? 7.895 -10.297 -21.703 1 98.81 186 ALA A N 1
ATOM 1445 C CA . ALA A 1 186 ? 8.703 -9.68 -20.656 1 98.81 186 ALA A CA 1
ATOM 1446 C C . ALA A 1 186 ? 8.844 -8.18 -20.875 1 98.81 186 ALA A C 1
ATOM 1448 O O . ALA A 1 186 ? 9.516 -7.742 -21.812 1 98.81 186 ALA A O 1
ATOM 1449 N N . THR A 1 187 ? 8.203 -7.426 -20.047 1 98.75 187 THR A N 1
ATOM 1450 C CA . THR A 1 187 ? 8.164 -5.984 -20.266 1 98.75 187 THR A CA 1
ATOM 1451 C C . THR A 1 187 ? 8.57 -5.227 -19 1 98.75 187 THR A C 1
ATOM 1453 O O . THR A 1 187 ? 8.5 -5.773 -17.906 1 98.75 187 THR A O 1
ATOM 1456 N N . LEU A 1 188 ? 9.047 -4.059 -19.172 1 98.81 188 LEU A N 1
ATOM 1457 C CA . LEU A 1 188 ? 9.375 -3.123 -18.109 1 98.81 188 LEU A CA 1
ATOM 1458 C C . LEU A 1 188 ? 8.766 -1.75 -18.375 1 98.81 188 LEU A C 1
ATOM 1460 O O . LEU A 1 188 ? 9.117 -1.102 -19.375 1 98.81 188 LEU A O 1
ATOM 1464 N N . GLU A 1 189 ? 7.859 -1.339 -17.547 1 98.31 189 GLU A N 1
ATOM 1465 C CA . GLU A 1 189 ? 7.207 -0.041 -17.672 1 98.31 189 GLU A CA 1
ATOM 1466 C C . GLU A 1 189 ? 7.293 0.759 -16.375 1 98.31 189 GLU A C 1
ATOM 1468 O O . GLU A 1 189 ? 7.574 0.201 -15.32 1 98.31 189 GLU A O 1
ATOM 1473 N N . GLU A 1 190 ? 7.129 2.039 -16.562 1 97 190 GLU A N 1
ATOM 1474 C CA . GLU A 1 190 ? 7.008 2.912 -15.398 1 97 190 GLU A CA 1
ATOM 1475 C C . GLU A 1 190 ? 5.543 3.201 -15.07 1 97 190 GLU A C 1
ATOM 1477 O O . GLU A 1 190 ? 4.875 3.938 -15.805 1 97 190 GLU A O 1
ATOM 1482 N N . GLU A 1 191 ? 5.074 2.629 -13.969 1 95.69 191 GLU A N 1
ATOM 1483 C CA . GLU A 1 191 ? 3.691 2.854 -13.562 1 95.69 191 GLU A CA 1
ATOM 1484 C C . GLU A 1 191 ? 3.467 4.309 -13.148 1 95.69 191 GLU A C 1
ATOM 1486 O O . GLU A 1 191 ? 2.43 4.895 -13.469 1 95.69 191 GLU A O 1
ATOM 1491 N N . ARG A 1 192 ? 4.328 4.883 -12.422 1 92.38 192 ARG A N 1
ATOM 1492 C CA . ARG A 1 192 ? 4.457 6.285 -12.039 1 92.38 192 ARG A CA 1
ATOM 1493 C C . ARG A 1 192 ? 5.918 6.672 -11.852 1 92.38 192 ARG A C 1
ATOM 1495 O O . ARG A 1 192 ? 6.793 5.805 -11.82 1 92.38 192 ARG A O 1
ATOM 1502 N N . PRO A 1 193 ? 6.133 7.887 -11.789 1 93.62 193 PRO A N 1
ATOM 1503 C CA . PRO A 1 193 ? 7.539 8.289 -11.68 1 93.62 193 PRO A CA 1
ATOM 1504 C C . PRO A 1 193 ? 8.266 7.578 -10.539 1 93.62 193 PRO A C 1
ATOM 1506 O O . PRO A 1 193 ? 7.844 7.668 -9.383 1 93.62 193 PRO A O 1
ATOM 1509 N N . GLY A 1 194 ? 9.273 6.824 -10.906 1 95.81 194 GLY A N 1
ATOM 1510 C CA . GLY A 1 194 ? 10.117 6.176 -9.914 1 95.81 194 GLY A CA 1
ATOM 1511 C C . GLY A 1 194 ? 9.648 4.781 -9.547 1 95.81 194 GLY A C 1
ATOM 1512 O O . GLY A 1 194 ? 10.289 4.094 -8.75 1 95.81 194 GLY A O 1
ATOM 1513 N N . LEU A 1 195 ? 8.523 4.379 -10.055 1 98.06 195 LEU A N 1
ATOM 1514 C CA . LEU A 1 195 ? 8.016 3.041 -9.773 1 98.06 195 LEU A CA 1
ATOM 1515 C C . LEU A 1 195 ? 7.973 2.203 -11.055 1 98.06 195 LEU A C 1
ATOM 1517 O O . LEU A 1 195 ? 7.113 2.418 -11.906 1 98.06 195 LEU A O 1
ATOM 1521 N N . LEU A 1 196 ? 8.875 1.221 -11.102 1 98.69 196 LEU A N 1
ATOM 1522 C CA . LEU A 1 196 ? 8.984 0.343 -12.258 1 98.69 196 LEU A CA 1
ATOM 1523 C C . LEU A 1 196 ? 8.172 -0.931 -12.055 1 98.69 196 LEU A C 1
ATOM 1525 O O . LEU A 1 196 ? 8.094 -1.45 -10.938 1 98.69 196 LEU A O 1
ATOM 1529 N N . ALA A 1 197 ? 7.594 -1.379 -13.102 1 98.75 197 ALA A N 1
ATOM 1530 C CA . ALA A 1 197 ? 6.824 -2.619 -13.125 1 98.75 197 ALA A CA 1
ATOM 1531 C C . ALA A 1 197 ? 7.324 -3.557 -14.219 1 98.75 197 ALA A C 1
ATOM 1533 O O . ALA A 1 197 ? 7.25 -3.23 -15.406 1 98.75 197 ALA A O 1
ATOM 1534 N N . CYS A 1 198 ? 7.832 -4.672 -13.828 1 98.88 198 CYS A N 1
ATOM 1535 C CA . CYS A 1 198 ? 8.258 -5.711 -14.758 1 98.88 198 CYS A CA 1
ATOM 1536 C C . CYS A 1 198 ? 7.223 -6.828 -14.844 1 98.88 198 CYS A C 1
ATOM 1538 O O . CYS A 1 198 ? 6.875 -7.43 -13.828 1 98.88 198 CYS A O 1
ATOM 1540 N N . ARG A 1 199 ? 6.73 -7.07 -16 1 98.88 199 ARG A N 1
ATOM 1541 C CA . ARG A 1 199 ? 5.773 -8.148 -16.219 1 98.88 199 ARG A CA 1
ATOM 1542 C C . ARG A 1 199 ? 6.414 -9.297 -17 1 98.88 199 ARG A C 1
ATOM 1544 O O . ARG A 1 199 ? 7.031 -9.07 -18.047 1 98.88 199 ARG A O 1
ATOM 1551 N N . ILE A 1 200 ? 6.285 -10.484 -16.5 1 98.88 200 ILE A N 1
ATOM 1552 C CA . ILE A 1 200 ? 6.801 -11.672 -17.156 1 98.88 200 ILE A CA 1
ATOM 1553 C C . ILE A 1 200 ? 5.688 -12.703 -17.312 1 98.88 200 ILE A C 1
ATOM 1555 O O . ILE A 1 200 ? 5.098 -13.133 -16.312 1 98.88 200 ILE A O 1
ATOM 1559 N N . HIS A 1 201 ? 5.371 -12.992 -18.516 1 98.88 201 HIS A N 1
ATOM 1560 C CA . HIS A 1 201 ? 4.383 -14 -18.891 1 98.88 201 HIS A CA 1
ATOM 1561 C C . HIS A 1 201 ? 5.043 -15.234 -19.484 1 98.88 201 HIS A C 1
ATOM 1563 O O . HIS A 1 201 ? 5.805 -15.125 -20.453 1 98.88 201 HIS A O 1
ATOM 1569 N N . GLY A 1 202 ? 4.793 -16.359 -18.891 1 98.62 202 GLY A N 1
ATOM 1570 C CA . GLY A 1 202 ? 5.438 -17.578 -19.375 1 98.62 202 GLY A CA 1
ATOM 1571 C C . GLY A 1 202 ? 4.609 -18.812 -19.156 1 98.62 202 GLY A C 1
ATOM 1572 O O . GLY A 1 202 ? 3.545 -18.766 -18.531 1 98.62 202 GLY A O 1
ATOM 1573 N N . SER A 1 203 ? 5.105 -19.922 -19.609 1 97.38 203 SER A N 1
ATOM 1574 C CA . SER A 1 203 ? 4.422 -21.219 -19.547 1 97.38 203 SER A CA 1
ATOM 1575 C C . SER A 1 203 ? 4.391 -21.75 -18.109 1 97.38 203 SER A C 1
ATOM 1577 O O . SER A 1 203 ? 3.598 -22.656 -17.797 1 97.38 203 SER A O 1
ATOM 1579 N N . GLY A 1 204 ? 5.203 -21.297 -17.359 1 96.19 204 GLY A N 1
ATOM 1580 C CA . GLY A 1 204 ? 5.406 -21.688 -15.977 1 96.19 204 GLY A CA 1
ATOM 1581 C C . GLY A 1 204 ? 6.738 -21.219 -15.414 1 96.19 204 GLY A C 1
ATOM 1582 O O . GLY A 1 204 ? 7.586 -20.719 -16.156 1 96.19 204 GLY A O 1
ATOM 1583 N N . PHE A 1 205 ? 6.875 -21.359 -14.203 1 96.94 205 PHE A N 1
ATOM 1584 C CA . PHE A 1 205 ? 8.094 -20.844 -13.578 1 96.94 205 PHE A CA 1
ATOM 1585 C C . PHE A 1 205 ? 8.617 -21.828 -12.539 1 96.94 205 PHE A C 1
ATOM 1587 O O . PHE A 1 205 ? 7.836 -22.484 -11.859 1 96.94 205 PHE A O 1
ATOM 1594 N N . LEU A 1 206 ? 9.891 -21.875 -12.406 1 96.25 206 LEU A N 1
ATOM 1595 C CA . LEU A 1 206 ? 10.562 -22.688 -11.398 1 96.25 206 LEU A CA 1
ATOM 1596 C C . LEU A 1 206 ? 10.578 -21.984 -10.055 1 96.25 206 LEU A C 1
ATOM 1598 O O . LEU A 1 206 ? 10.195 -20.812 -9.953 1 96.25 206 LEU A O 1
ATOM 1602 N N . TYR A 1 207 ? 11.016 -22.812 -9.047 1 95.25 207 TYR A N 1
ATOM 1603 C CA . TYR A 1 207 ? 11.109 -22.266 -7.703 1 95.25 207 TYR A CA 1
ATOM 1604 C C . TYR A 1 207 ? 12.047 -21.062 -7.68 1 95.25 207 TYR A C 1
ATOM 1606 O O . TYR A 1 207 ? 13.203 -21.156 -8.102 1 95.25 207 TYR A O 1
ATOM 1614 N N . HIS A 1 208 ? 11.578 -19.812 -7.238 1 97.25 208 HIS A N 1
ATOM 1615 C CA . HIS A 1 208 ? 12.289 -18.547 -7.094 1 97.25 208 HIS A CA 1
ATOM 1616 C C . HIS A 1 208 ? 12.68 -17.984 -8.453 1 97.25 208 HIS A C 1
ATOM 1618 O O . HIS A 1 208 ? 13.414 -17 -8.523 1 97.25 208 HIS A O 1
ATOM 1624 N N . MET A 1 209 ? 12.211 -18.547 -9.461 1 97.94 209 MET A N 1
ATOM 1625 C CA . MET A 1 209 ? 12.711 -18.234 -10.797 1 97.94 209 MET A CA 1
ATOM 1626 C C . MET A 1 209 ? 12.555 -16.75 -11.086 1 97.94 209 MET A C 1
ATOM 1628 O O . MET A 1 209 ? 13.516 -16.078 -11.477 1 97.94 209 MET A O 1
ATOM 1632 N N . VAL A 1 210 ? 11.344 -16.188 -10.883 1 98.69 210 VAL A N 1
ATOM 1633 C CA . VAL A 1 210 ? 11.086 -14.789 -11.227 1 98.69 210 VAL A CA 1
ATOM 1634 C C . VAL A 1 210 ? 11.961 -13.875 -10.367 1 98.69 210 VAL A C 1
ATOM 1636 O O . VAL A 1 210 ? 12.531 -12.906 -10.867 1 98.69 210 VAL A O 1
ATOM 1639 N N . ARG A 1 211 ? 12.094 -14.172 -9.117 1 98.75 211 ARG A N 1
ATOM 1640 C CA . ARG A 1 211 ? 12.883 -13.344 -8.211 1 98.75 211 ARG A CA 1
ATOM 1641 C C . ARG A 1 211 ? 14.367 -13.414 -8.562 1 98.75 211 ARG A C 1
ATOM 1643 O O . ARG A 1 211 ? 15.078 -12.414 -8.453 1 98.75 211 ARG A O 1
ATOM 1650 N N . ASN A 1 212 ? 14.82 -14.586 -8.945 1 98.62 212 ASN A N 1
ATOM 1651 C CA . ASN A 1 212 ? 16.203 -14.711 -9.398 1 98.62 212 ASN A CA 1
ATOM 1652 C C . ASN A 1 212 ? 16.438 -13.945 -10.695 1 98.62 212 ASN A C 1
ATOM 1654 O O . ASN A 1 212 ? 17.469 -13.305 -10.867 1 98.62 212 ASN A O 1
ATOM 1658 N N . LEU A 1 213 ? 15.477 -14.055 -11.57 1 98.75 213 LEU A N 1
ATOM 1659 C CA . LEU A 1 213 ? 15.539 -13.273 -12.797 1 98.75 213 LEU A CA 1
ATOM 1660 C C . LEU A 1 213 ? 15.602 -11.781 -12.484 1 98.75 213 LEU A C 1
ATOM 1662 O O . LEU A 1 213 ? 16.453 -11.07 -13.016 1 98.75 213 LEU A O 1
ATOM 1666 N N . MET A 1 214 ? 14.797 -11.344 -11.578 1 98.81 214 MET A N 1
ATOM 1667 C CA . MET A 1 214 ? 14.688 -9.914 -11.273 1 98.81 214 MET A CA 1
ATOM 1668 C C . MET A 1 214 ? 15.953 -9.414 -10.586 1 98.81 214 MET A C 1
ATOM 1670 O O . MET A 1 214 ? 16.375 -8.281 -10.812 1 98.81 214 MET A O 1
ATOM 1674 N N . GLY A 1 215 ? 16.469 -10.258 -9.664 1 98.81 215 GLY A N 1
ATOM 1675 C CA . GLY A 1 215 ? 17.75 -9.891 -9.094 1 98.81 215 GLY A CA 1
ATOM 1676 C C . GLY A 1 215 ? 18.828 -9.648 -10.141 1 98.81 215 GLY A C 1
ATOM 1677 O O . GLY A 1 215 ? 19.594 -8.688 -10.047 1 98.81 215 GLY A O 1
ATOM 1678 N N . THR A 1 216 ? 18.859 -10.484 -11.141 1 98.88 216 THR A N 1
ATOM 1679 C CA . THR A 1 216 ? 19.859 -10.406 -12.195 1 98.88 216 THR A CA 1
ATOM 1680 C C . THR A 1 216 ? 19.594 -9.219 -13.117 1 98.88 216 THR A C 1
ATOM 1682 O O . THR A 1 216 ? 20.5 -8.461 -13.453 1 98.88 216 THR A O 1
ATOM 1685 N N . ILE A 1 217 ? 18.359 -9.031 -13.477 1 98.88 217 ILE A N 1
ATOM 1686 C CA . ILE A 1 217 ? 17.953 -7.926 -14.344 1 98.88 217 ILE A CA 1
ATOM 1687 C C . ILE A 1 217 ? 18.266 -6.598 -13.648 1 98.88 217 ILE A C 1
ATOM 1689 O O . ILE A 1 217 ? 18.703 -5.641 -14.297 1 98.88 217 ILE A O 1
ATOM 1693 N N . ALA A 1 218 ? 18.016 -6.5 -12.344 1 98.81 218 ALA A N 1
ATOM 1694 C CA . ALA A 1 218 ? 18.328 -5.293 -11.586 1 98.81 218 ALA A CA 1
ATOM 1695 C C . ALA A 1 218 ? 19.828 -4.996 -11.633 1 98.81 218 ALA A C 1
ATOM 1697 O O . ALA A 1 218 ? 20.234 -3.838 -11.734 1 98.81 218 ALA A O 1
ATOM 1698 N N . ASN A 1 219 ? 20.641 -6.039 -11.555 1 98.81 219 ASN A N 1
ATOM 1699 C CA . ASN A 1 219 ? 22.094 -5.852 -11.641 1 98.81 219 ASN A CA 1
ATOM 1700 C C . ASN A 1 219 ? 22.5 -5.336 -13.016 1 98.81 219 ASN A C 1
ATOM 1702 O O . ASN A 1 219 ? 23.5 -4.609 -13.133 1 98.81 219 ASN A O 1
ATOM 1706 N N . VAL A 1 220 ? 21.766 -5.742 -14.062 1 98.88 220 VAL A N 1
ATOM 1707 C CA . VAL A 1 220 ? 22 -5.141 -15.375 1 98.88 220 VAL A CA 1
ATOM 1708 C C . VAL A 1 220 ? 21.672 -3.65 -15.32 1 98.88 220 VAL A C 1
ATOM 1710 O O . VAL A 1 220 ? 22.453 -2.822 -15.797 1 98.88 220 VAL A O 1
ATOM 1713 N N . GLY A 1 221 ? 20.531 -3.309 -14.781 1 98.75 221 GLY A N 1
ATOM 1714 C CA . GLY A 1 221 ? 20.172 -1.911 -14.633 1 98.75 221 GLY A CA 1
ATOM 1715 C C . GLY A 1 221 ? 21.188 -1.102 -13.852 1 98.75 221 GLY A C 1
ATOM 1716 O O . GLY A 1 221 ? 21.359 0.091 -14.102 1 98.75 221 GLY A O 1
ATOM 1717 N N . LEU A 1 222 ? 21.859 -1.722 -12.891 1 98.44 222 LEU A N 1
ATOM 1718 C CA . LEU A 1 222 ? 22.828 -1.061 -12.023 1 98.44 222 LEU A CA 1
ATOM 1719 C C . LEU A 1 222 ? 24.188 -0.982 -12.703 1 98.44 222 LEU A C 1
ATOM 1721 O O . LEU A 1 222 ? 25.125 -0.375 -12.164 1 98.44 222 LEU A O 1
ATOM 1725 N N . GLY A 1 223 ? 24.359 -1.677 -13.812 1 98.31 223 GLY A N 1
ATOM 1726 C CA . GLY A 1 223 ? 25.609 -1.65 -14.555 1 98.31 223 GLY A CA 1
ATOM 1727 C C . GLY A 1 223 ? 26.609 -2.693 -14.086 1 98.31 223 GLY A C 1
ATOM 1728 O O . GLY A 1 223 ? 27.766 -2.688 -14.516 1 98.31 223 GLY A O 1
ATOM 1729 N N . VAL A 1 224 ? 26.172 -3.533 -13.219 1 98.19 224 VAL A N 1
ATOM 1730 C CA . VAL A 1 224 ? 27.016 -4.613 -12.703 1 98.19 224 VAL A CA 1
ATOM 1731 C C . VAL A 1 224 ? 27.188 -5.688 -13.781 1 98.19 224 VAL A C 1
ATOM 1733 O O . VAL A 1 224 ? 28.234 -6.316 -13.875 1 98.19 224 VAL A O 1
ATOM 1736 N N . LEU A 1 225 ? 26.141 -5.914 -14.555 1 98.56 225 LEU A N 1
ATOM 1737 C CA . LEU A 1 225 ? 26.094 -6.852 -15.672 1 98.56 225 LEU A CA 1
ATOM 1738 C C . LEU A 1 225 ? 25.703 -6.141 -16.969 1 98.56 225 LEU A C 1
ATOM 1740 O O . LEU A 1 225 ? 25.141 -5.043 -16.922 1 98.56 225 LEU A O 1
ATOM 1744 N N . GLN A 1 226 ? 26.031 -6.754 -18.031 1 98.5 226 GLN A N 1
ATOM 1745 C CA . GLN A 1 226 ? 25.562 -6.32 -19.344 1 98.5 226 GLN A CA 1
ATOM 1746 C C . GLN A 1 226 ? 24.391 -7.18 -19.828 1 98.5 226 GLN A C 1
ATOM 1748 O O . GLN A 1 226 ? 24.266 -8.344 -19.422 1 98.5 226 GLN A O 1
ATOM 1753 N N . PRO A 1 227 ? 23.516 -6.59 -20.656 1 98.56 227 PRO A N 1
ATOM 1754 C CA . PRO A 1 227 ? 22.406 -7.387 -21.156 1 98.56 227 PRO A CA 1
ATOM 1755 C C . PRO A 1 227 ? 22.844 -8.719 -21.75 1 98.56 227 PRO A C 1
ATOM 1757 O O . PRO A 1 227 ? 22.203 -9.75 -21.531 1 98.56 227 PRO A O 1
ATOM 1760 N N . ALA A 1 228 ? 23.969 -8.789 -22.391 1 98.06 228 ALA A N 1
ATOM 1761 C CA . ALA A 1 228 ? 24.469 -9.992 -23.062 1 98.06 228 ALA A CA 1
ATOM 1762 C C . ALA A 1 228 ? 24.844 -11.07 -22.047 1 98.06 228 ALA A C 1
ATOM 1764 O O . ALA A 1 228 ? 24.953 -12.242 -22.406 1 98.06 228 ALA A O 1
ATOM 1765 N N . ASP A 1 229 ? 25.078 -10.656 -20.844 1 98.44 229 ASP A N 1
ATOM 1766 C CA . ASP A 1 229 ? 25.422 -11.609 -19.797 1 98.44 229 ASP A CA 1
ATOM 1767 C C . ASP A 1 229 ? 24.281 -12.578 -19.531 1 98.44 229 ASP A C 1
ATOM 1769 O O . ASP A 1 229 ? 24.484 -13.672 -19.016 1 98.44 229 ASP A O 1
ATOM 1773 N N . ILE A 1 230 ? 23.062 -12.172 -19.859 1 98.62 230 ILE A N 1
ATOM 1774 C CA . ILE A 1 230 ? 21.906 -13.031 -19.672 1 98.62 230 ILE A CA 1
ATOM 1775 C C . ILE A 1 230 ? 22.062 -14.32 -20.469 1 98.62 230 ILE A C 1
ATOM 1777 O O . ILE A 1 230 ? 21.797 -15.406 -19.953 1 98.62 230 ILE A O 1
ATOM 1781 N N . ASP A 1 231 ? 22.578 -14.211 -21.688 1 98.38 231 ASP A N 1
ATOM 1782 C CA . ASP A 1 231 ? 22.797 -15.383 -22.531 1 98.38 231 ASP A CA 1
ATOM 1783 C C . ASP A 1 231 ? 23.797 -16.344 -21.906 1 98.38 231 ASP A C 1
ATOM 1785 O O . ASP A 1 231 ? 23.578 -17.562 -21.875 1 98.38 231 ASP A O 1
ATOM 1789 N N . ARG A 1 232 ? 24.812 -15.734 -21.438 1 98 232 ARG A N 1
ATOM 1790 C CA . ARG A 1 232 ? 25.844 -16.531 -20.797 1 98 232 ARG A CA 1
ATOM 1791 C C . ARG A 1 232 ? 25.297 -17.25 -19.562 1 98 232 ARG A C 1
ATOM 1793 O O . ARG A 1 232 ? 25.562 -18.438 -19.359 1 98 232 ARG A O 1
ATOM 1800 N N . ILE A 1 233 ? 24.578 -16.562 -18.766 1 98.56 233 ILE A N 1
ATOM 1801 C CA . ILE A 1 233 ? 24.016 -17.125 -17.547 1 98.56 233 ILE A CA 1
ATOM 1802 C C . ILE A 1 233 ? 23.047 -18.266 -17.891 1 98.56 233 ILE A C 1
ATOM 1804 O O . ILE A 1 233 ? 23.125 -19.344 -17.312 1 98.56 233 ILE A O 1
ATOM 1808 N N . LEU A 1 234 ? 22.172 -18.062 -18.891 1 98.19 234 LEU A N 1
ATOM 1809 C CA . LEU A 1 234 ? 21.25 -19.094 -19.344 1 98.19 234 LEU A CA 1
ATOM 1810 C C . LEU A 1 234 ? 22 -20.328 -19.812 1 98.19 234 LEU A C 1
ATOM 1812 O O . LEU A 1 234 ? 21.656 -21.453 -19.438 1 98.19 234 LEU A O 1
ATOM 1816 N N . ALA A 1 235 ? 23.062 -20.109 -20.547 1 97.94 235 ALA A N 1
ATOM 1817 C CA . ALA A 1 235 ? 23.828 -21.203 -21.141 1 97.94 235 ALA A CA 1
ATOM 1818 C C . ALA A 1 235 ? 24.578 -21.984 -20.062 1 97.94 235 ALA A C 1
ATOM 1820 O O . ALA A 1 235 ? 24.875 -23.172 -20.25 1 97.94 235 ALA A O 1
ATOM 1821 N N . SER A 1 236 ? 24.812 -21.375 -18.984 1 97.69 236 SER A N 1
ATOM 1822 C CA . SER A 1 236 ? 25.609 -22 -17.938 1 97.69 236 SER A CA 1
ATOM 1823 C C . SER A 1 236 ? 24.812 -23.062 -17.188 1 97.69 236 SER A C 1
ATOM 1825 O O . SER A 1 236 ? 25.391 -23.969 -16.594 1 97.69 236 SER A O 1
ATOM 1827 N N . HIS A 1 237 ? 23.531 -22.875 -17.062 1 96.88 237 HIS A N 1
ATOM 1828 C CA . HIS A 1 237 ? 22.625 -23.734 -16.297 1 96.88 237 HIS A CA 1
ATOM 1829 C C . HIS A 1 237 ? 23.047 -23.812 -14.836 1 96.88 237 HIS A C 1
ATOM 1831 O O . HIS A 1 237 ? 22.703 -24.766 -14.133 1 96.88 237 HIS A O 1
ATOM 1837 N N . ASP A 1 238 ? 23.859 -22.781 -14.453 1 96.44 238 ASP A N 1
ATOM 1838 C CA . ASP A 1 238 ? 24.438 -22.734 -13.109 1 96.44 238 ASP A CA 1
ATOM 1839 C C . ASP A 1 238 ? 23.875 -21.562 -12.312 1 96.44 238 ASP A C 1
ATOM 1841 O O . ASP A 1 238 ? 24.188 -20.406 -12.609 1 96.44 238 ASP A O 1
ATOM 1845 N N . ARG A 1 239 ? 23.172 -21.875 -11.25 1 96.25 239 ARG A N 1
ATOM 1846 C CA . ARG A 1 239 ? 22.531 -20.859 -10.422 1 96.25 239 ARG A CA 1
ATOM 1847 C C . ARG A 1 239 ? 23.547 -19.891 -9.859 1 96.25 239 ARG A C 1
ATOM 1849 O O . ARG A 1 239 ? 23.25 -18.703 -9.664 1 96.25 239 ARG A O 1
ATOM 1856 N N . ALA A 1 240 ? 24.766 -20.281 -9.672 1 96.31 240 ALA A N 1
ATOM 1857 C CA . ALA A 1 240 ? 25.812 -19.469 -9.07 1 96.31 240 ALA A CA 1
ATOM 1858 C C . ALA A 1 240 ? 26.203 -18.312 -9.992 1 96.31 240 ALA A C 1
ATOM 1860 O O . ALA A 1 240 ? 26.859 -17.359 -9.562 1 96.31 240 ALA A O 1
ATOM 1861 N N . GLN A 1 241 ? 25.828 -18.438 -11.242 1 96.75 241 GLN A N 1
ATOM 1862 C CA . GLN A 1 241 ? 26.203 -17.422 -12.219 1 96.75 241 GLN A CA 1
ATOM 1863 C C . GLN A 1 241 ? 25.203 -16.266 -12.219 1 96.75 241 GLN A C 1
ATOM 1865 O O . GLN A 1 241 ? 25.469 -15.195 -12.766 1 96.75 241 GLN A O 1
ATOM 1870 N N . ALA A 1 242 ? 24 -16.469 -11.695 1 96.75 242 ALA A N 1
ATOM 1871 C CA . ALA A 1 242 ? 22.984 -15.43 -11.602 1 96.75 242 ALA A CA 1
ATOM 1872 C C . ALA A 1 242 ? 23.141 -14.617 -10.328 1 96.75 242 ALA A C 1
ATOM 1874 O O . ALA A 1 242 ? 23.953 -14.969 -9.461 1 96.75 242 ALA A O 1
ATOM 1875 N N . SER A 1 243 ? 22.484 -13.516 -10.25 1 97.5 243 SER A N 1
ATOM 1876 C CA . SER A 1 243 ? 22.578 -12.609 -9.109 1 97.5 243 SER A CA 1
ATOM 1877 C C . SER A 1 243 ? 21.719 -13.102 -7.938 1 97.5 243 SER A C 1
ATOM 1879 O O . SER A 1 243 ? 21.016 -14.102 -8.055 1 97.5 243 SER A O 1
ATOM 1881 N N . ALA A 1 244 ? 21.922 -12.406 -6.762 1 97.56 244 ALA A N 1
ATOM 1882 C CA . ALA A 1 244 ? 21.156 -12.719 -5.559 1 97.56 244 ALA A CA 1
ATOM 1883 C C . ALA A 1 244 ? 19.656 -12.656 -5.828 1 97.56 244 ALA A C 1
ATOM 1885 O O . ALA A 1 244 ? 19.203 -11.883 -6.676 1 97.56 244 ALA A O 1
ATOM 1886 N N . THR A 1 245 ? 18.859 -13.445 -5.105 1 98.19 245 THR A N 1
ATOM 1887 C CA . THR A 1 245 ? 17.406 -13.5 -5.223 1 98.19 245 THR A CA 1
ATOM 1888 C C . THR A 1 245 ? 16.781 -12.172 -4.816 1 98.19 245 THR A C 1
ATOM 1890 O O . THR A 1 245 ? 17.062 -11.648 -3.74 1 98.19 245 THR A O 1
ATOM 1893 N N . ALA A 1 246 ? 15.969 -11.594 -5.684 1 98.75 246 ALA A N 1
ATOM 1894 C CA . ALA A 1 246 ? 15.297 -10.328 -5.387 1 98.75 246 ALA A CA 1
ATOM 1895 C C . ALA A 1 246 ? 14.305 -10.5 -4.234 1 98.75 246 ALA A C 1
ATOM 1897 O O . ALA A 1 246 ? 13.781 -11.594 -4.008 1 98.75 246 ALA A O 1
ATOM 1898 N N . PRO A 1 247 ? 14.031 -9.406 -3.488 1 98.75 247 PRO A N 1
ATOM 1899 C CA . PRO A 1 247 ? 13.117 -9.492 -2.352 1 98.75 247 PRO A CA 1
ATOM 1900 C C . PRO A 1 247 ? 11.719 -9.977 -2.754 1 98.75 247 PRO A C 1
ATOM 1902 O O . PRO A 1 247 ? 11.25 -9.656 -3.848 1 98.75 247 PRO A O 1
ATOM 1905 N N . ALA A 1 248 ? 11.047 -10.664 -1.848 1 98.75 248 ALA A N 1
ATOM 1906 C CA . ALA A 1 248 ? 9.75 -11.289 -2.117 1 98.75 248 ALA A CA 1
ATOM 1907 C C . ALA A 1 248 ? 8.656 -10.234 -2.262 1 98.75 248 ALA A C 1
ATOM 1909 O O . ALA A 1 248 ? 7.75 -10.383 -3.088 1 98.75 248 ALA A O 1
ATOM 1910 N N . HIS A 1 249 ? 8.742 -9.164 -1.491 1 98.69 249 HIS A N 1
ATOM 1911 C CA . HIS A 1 249 ? 7.633 -8.227 -1.361 1 98.69 249 HIS A CA 1
ATOM 1912 C C . HIS A 1 249 ? 7.453 -7.406 -2.633 1 98.69 249 HIS A C 1
ATOM 1914 O O . HIS A 1 249 ? 6.477 -6.664 -2.766 1 98.69 249 HIS A O 1
ATOM 1920 N N . GLY A 1 250 ? 8.328 -7.496 -3.568 1 98.81 250 GLY A N 1
ATOM 1921 C CA . GLY A 1 250 ? 8.141 -6.863 -4.863 1 98.81 250 GLY A CA 1
ATOM 1922 C C . GLY A 1 250 ? 7.379 -7.73 -5.848 1 98.81 250 GLY A C 1
ATOM 1923 O O . GLY A 1 250 ? 6.957 -7.254 -6.906 1 98.81 250 GLY A O 1
ATOM 1924 N N . LEU A 1 251 ? 7.156 -8.961 -5.562 1 98.94 251 LEU A N 1
ATOM 1925 C CA . LEU A 1 251 ? 6.633 -9.93 -6.52 1 98.94 251 LEU A CA 1
ATOM 1926 C C . LEU A 1 251 ? 5.137 -10.148 -6.305 1 98.94 251 LEU A C 1
ATOM 1928 O O . LEU A 1 251 ? 4.68 -10.266 -5.168 1 98.94 251 LEU A O 1
ATOM 1932 N N . TYR A 1 252 ? 4.371 -10.203 -7.426 1 98.88 252 TYR A N 1
ATOM 1933 C CA . TYR A 1 252 ? 2.936 -10.461 -7.449 1 98.88 252 TYR A CA 1
ATOM 1934 C C . TYR A 1 252 ? 2.59 -11.531 -8.477 1 98.88 252 TYR A C 1
ATOM 1936 O O . TYR A 1 252 ? 3.008 -11.445 -9.633 1 98.88 252 TYR A O 1
ATOM 1944 N N . LEU A 1 253 ? 1.873 -12.555 -8.086 1 98.88 253 LEU A N 1
ATOM 1945 C CA . LEU A 1 253 ? 1.18 -13.359 -9.078 1 98.88 253 LEU A CA 1
ATOM 1946 C C . LEU A 1 253 ? -0.01 -12.602 -9.664 1 98.88 253 LEU A C 1
ATOM 1948 O O . LEU A 1 253 ? -1.016 -12.398 -8.977 1 98.88 253 LEU A O 1
ATOM 1952 N N . LEU A 1 254 ? 0.081 -12.281 -10.914 1 98.44 254 LEU A N 1
ATOM 1953 C CA . LEU A 1 254 ? -0.883 -11.359 -11.508 1 98.44 254 LEU A CA 1
ATOM 1954 C C . LEU A 1 254 ? -2.051 -12.125 -12.125 1 98.44 254 LEU A C 1
ATOM 1956 O O . LEU A 1 254 ? -3.207 -11.719 -11.984 1 98.44 254 LEU A O 1
ATOM 1960 N N . HIS A 1 255 ? -1.682 -13.195 -12.805 1 98.06 255 HIS A N 1
ATOM 1961 C CA . HIS A 1 255 ? -2.709 -13.875 -13.586 1 98.06 255 HIS A CA 1
ATOM 1962 C C . HIS A 1 255 ? -2.289 -15.305 -13.922 1 98.06 255 HIS A C 1
ATOM 1964 O O . HIS A 1 255 ? -1.113 -15.562 -14.188 1 98.06 255 HIS A O 1
ATOM 1970 N N . VAL A 1 256 ? -3.227 -16.172 -13.898 1 98.44 256 VAL A N 1
ATOM 1971 C CA . VAL A 1 256 ? -3.062 -17.531 -14.367 1 98.44 256 VAL A CA 1
ATOM 1972 C C . VAL A 1 256 ? -4.082 -17.828 -15.469 1 98.44 256 VAL A C 1
ATOM 1974 O O . VAL A 1 256 ? -5.273 -17.562 -15.305 1 98.44 256 VAL A O 1
ATOM 1977 N N . ALA A 1 257 ? -3.594 -18.375 -16.531 1 97.94 257 ALA A N 1
ATOM 1978 C CA . ALA A 1 257 ? -4.469 -18.672 -17.672 1 97.94 257 ALA A CA 1
ATOM 1979 C C . ALA A 1 257 ? -4.801 -20.156 -17.75 1 97.94 257 ALA A C 1
ATOM 1981 O O . ALA A 1 257 ? -3.934 -21 -17.516 1 97.94 257 ALA A O 1
ATOM 1982 N N . TYR A 1 258 ? -6.027 -20.375 -18.031 1 97.38 258 TYR A N 1
ATOM 1983 C CA . TYR A 1 258 ? -6.516 -21.75 -18.188 1 97.38 258 TYR A CA 1
ATOM 1984 C C . TYR A 1 258 ? -7.246 -21.906 -19.516 1 97.38 258 TYR A C 1
ATOM 1986 O O . TYR A 1 258 ? -7.531 -20.922 -20.203 1 97.38 258 TYR A O 1
ATOM 1994 N N . GLY A 1 259 ? -7.465 -23.141 -19.859 1 92.19 259 GLY A N 1
ATOM 1995 C CA . GLY A 1 259 ? -8.305 -23.453 -21.016 1 92.19 259 GLY A CA 1
ATOM 1996 C C . GLY A 1 259 ? -9.789 -23.469 -20.672 1 92.19 259 GLY A C 1
ATOM 1997 O O . GLY A 1 259 ? -10.203 -22.938 -19.641 1 92.19 259 GLY A O 1
ATOM 1998 N N . GLU A 1 260 ? -10.633 -23.922 -21.469 1 81.75 260 GLU A N 1
ATOM 1999 C CA . GLU A 1 260 ? -12.086 -23.938 -21.344 1 81.75 260 GLU A CA 1
ATOM 2000 C C . GLU A 1 260 ? -12.531 -24.719 -20.109 1 81.75 260 GLU A C 1
ATOM 2002 O O . GLU A 1 260 ? -13.625 -24.5 -19.594 1 81.75 260 GLU A O 1
ATOM 2007 N N . GLU A 1 261 ? -11.727 -25.562 -19.688 1 76.31 261 GLU A N 1
ATOM 2008 C CA . GLU A 1 261 ? -12.086 -26.422 -18.578 1 76.31 261 GLU A CA 1
ATOM 2009 C C . GLU A 1 261 ? -12.25 -25.625 -17.281 1 76.31 261 GLU A C 1
ATOM 2011 O O . GLU A 1 261 ? -12.82 -26.125 -16.312 1 76.31 261 GLU A O 1
ATOM 2016 N N . ALA A 1 262 ? -11.781 -24.453 -17.297 1 78 262 ALA A N 1
ATOM 2017 C CA . ALA A 1 262 ? -11.828 -23.641 -16.078 1 78 262 ALA A CA 1
ATOM 2018 C C . ALA A 1 262 ? -13.195 -22.984 -15.914 1 78 262 ALA A C 1
ATOM 2020 O O . ALA A 1 262 ? -13.562 -22.562 -14.812 1 78 262 ALA A O 1
ATOM 2021 N N . THR A 1 263 ? -13.883 -22.703 -16.922 1 72.31 263 THR A N 1
ATOM 2022 C CA . THR A 1 263 ? -15.203 -22.078 -16.844 1 72.31 263 THR A CA 1
ATOM 2023 C C . THR A 1 263 ? -16.297 -23.047 -17.25 1 72.31 263 THR A C 1
ATOM 2025 O O . THR A 1 263 ? -16.156 -23.75 -18.266 1 72.31 263 THR A O 1
ATOM 2028 N N . ALA A 1 264 ? -17.219 -23.406 -16.156 1 58.5 264 ALA A N 1
ATOM 2029 C CA . ALA A 1 264 ? -18.344 -24.266 -16.484 1 58.5 264 ALA A CA 1
ATOM 2030 C C . ALA A 1 264 ? -19.234 -23.641 -17.547 1 58.5 264 ALA A C 1
ATOM 2032 O O . ALA A 1 264 ? -19.578 -22.453 -17.453 1 58.5 264 ALA A O 1
ATOM 2033 N N . THR A 1 265 ? -18.969 -23.906 -18.812 1 44.62 265 THR A N 1
ATOM 2034 C CA . THR A 1 265 ? -20.031 -23.531 -19.75 1 44.62 265 THR A CA 1
ATOM 2035 C C . THR A 1 265 ? -21.406 -23.906 -19.172 1 44.62 265 THR A C 1
ATOM 2037 O O . THR A 1 265 ? -21.703 -25.078 -18.969 1 44.62 265 THR A O 1
ATOM 2040 N N . SER A 1 266 ? -21.766 -23.359 -18.094 1 34.38 266 SER A N 1
ATOM 2041 C CA . SER A 1 266 ? -23.203 -23.656 -17.984 1 34.38 266 SER A CA 1
ATOM 2042 C C . SER A 1 266 ? -23.953 -23.188 -19.219 1 34.38 266 SER A C 1
ATOM 2044 O O . SER A 1 266 ? -23.609 -22.172 -19.828 1 34.38 266 SER A O 1
ATOM 2046 N N . MET B 1 1 ? 4.848 20.156 27.375 1 53.34 1 MET B N 1
ATOM 2047 C CA . MET B 1 1 ? 6.215 20.531 27.719 1 53.34 1 MET B CA 1
ATOM 2048 C C . MET B 1 1 ? 6.238 21.844 28.484 1 53.34 1 MET B C 1
ATOM 2050 O O . MET B 1 1 ? 5.637 22.828 28.062 1 53.34 1 MET B O 1
ATOM 2054 N N . LYS B 1 2 ? 6.992 21.766 29.641 1 58.59 2 LYS B N 1
ATOM 2055 C CA . LYS B 1 2 ? 7.125 22.969 30.453 1 58.59 2 LYS B CA 1
ATOM 2056 C C . LYS B 1 2 ? 7.836 24.078 29.672 1 58.59 2 LYS B C 1
ATOM 2058 O O . LYS B 1 2 ? 8.773 23.812 28.922 1 58.59 2 LYS B O 1
ATOM 2063 N N . ARG B 1 3 ? 7.156 25.234 29.516 1 60.56 3 ARG B N 1
ATOM 2064 C CA . ARG B 1 3 ? 7.707 26.438 28.906 1 60.56 3 ARG B CA 1
ATOM 2065 C C . ARG B 1 3 ? 9.219 26.5 29.078 1 60.56 3 ARG B C 1
ATOM 2067 O O . ARG B 1 3 ? 9.945 26.859 28.156 1 60.56 3 ARG B O 1
ATOM 2074 N N . GLU B 1 4 ? 9.695 26.266 30.141 1 63.97 4 GLU B N 1
ATOM 2075 C CA . GLU B 1 4 ? 11.133 26.281 30.438 1 63.97 4 GLU B CA 1
ATOM 2076 C C . GLU B 1 4 ? 11.875 25.281 29.547 1 63.97 4 GLU B C 1
ATOM 2078 O O . GLU B 1 4 ? 12.977 25.562 29.078 1 63.97 4 GLU B O 1
ATOM 2083 N N . HIS B 1 5 ? 11.242 24.203 29.391 1 74.75 5 HIS B N 1
ATOM 2084 C CA . HIS B 1 5 ? 11.852 23.188 28.531 1 74.75 5 HIS B CA 1
ATOM 2085 C C . HIS B 1 5 ? 11.93 23.656 27.078 1 74.75 5 HIS B C 1
ATOM 2087 O O . HIS B 1 5 ? 12.945 23.469 26.406 1 74.75 5 HIS B O 1
ATOM 2093 N N . LYS B 1 6 ? 10.891 24.438 26.75 1 77.81 6 LYS B N 1
ATOM 2094 C CA . LYS B 1 6 ? 10.883 25 25.406 1 77.81 6 LYS B CA 1
ATOM 2095 C C . LYS B 1 6 ? 12.023 26 25.219 1 77.81 6 LYS B C 1
ATOM 2097 O O . LYS B 1 6 ? 12.68 26.016 24.172 1 77.81 6 LYS B O 1
ATOM 2102 N N . GLU B 1 7 ? 12.141 26.844 26.219 1 81.81 7 GLU B N 1
ATOM 2103 C CA . GLU B 1 7 ? 13.203 27.844 26.172 1 81.81 7 GLU B CA 1
ATOM 2104 C C . GLU B 1 7 ? 14.578 27.172 26.141 1 81.81 7 GLU B C 1
ATOM 2106 O O . GLU B 1 7 ? 15.492 27.656 25.469 1 81.81 7 GLU B O 1
ATOM 2111 N N . MET B 1 8 ? 14.703 26.172 26.875 1 82.19 8 MET B N 1
ATOM 2112 C CA . MET B 1 8 ? 15.961 25.438 26.906 1 82.19 8 MET B CA 1
ATOM 2113 C C . MET B 1 8 ? 16.266 24.844 25.531 1 82.19 8 MET B C 1
ATOM 2115 O O . MET B 1 8 ? 17.406 24.906 25.062 1 82.19 8 MET B O 1
ATOM 2119 N N . MET B 1 9 ? 15.266 24.328 24.938 1 85.19 9 MET B N 1
ATOM 2120 C CA . MET B 1 9 ? 15.461 23.734 23.625 1 85.19 9 MET B CA 1
ATOM 2121 C C . MET B 1 9 ? 15.781 24.812 22.594 1 85.19 9 MET B C 1
ATOM 2123 O O . MET B 1 9 ? 16.656 24.625 21.734 1 85.19 9 MET B O 1
ATOM 2127 N N . LYS B 1 10 ? 15.133 25.938 22.75 1 88.19 10 LYS B N 1
ATOM 2128 C CA . LYS B 1 10 ? 15.305 27.031 21.797 1 88.19 10 LYS B CA 1
ATOM 2129 C C . LYS B 1 10 ? 16.688 27.672 21.938 1 88.19 10 LYS B C 1
ATOM 2131 O O . LYS B 1 10 ? 17.109 28.422 21.062 1 88.19 10 LYS B O 1
ATOM 2136 N N . ALA B 1 11 ? 17.297 27.406 22.953 1 90.75 11 ALA B N 1
ATOM 2137 C CA . ALA B 1 11 ? 18.625 27.953 23.188 1 90.75 11 ALA B CA 1
ATOM 2138 C C . ALA B 1 11 ? 19.688 27.188 22.391 1 90.75 11 ALA B C 1
ATOM 2140 O O . ALA B 1 11 ? 20.812 27.656 22.234 1 90.75 11 ALA B O 1
ATOM 2141 N N . ARG B 1 12 ? 19.281 26.109 21.875 1 94.06 12 ARG B N 1
ATOM 2142 C CA . ARG B 1 12 ? 20.219 25.297 21.109 1 94.06 12 ARG B CA 1
ATOM 2143 C C . ARG B 1 12 ? 20.578 25.969 19.797 1 94.06 12 ARG B C 1
ATOM 2145 O O . ARG B 1 12 ? 19.891 26.891 19.344 1 94.06 12 ARG B O 1
ATOM 2152 N N . ALA B 1 13 ? 21.578 25.5 19.188 1 94.12 13 ALA B N 1
ATOM 2153 C CA . ALA B 1 13 ? 22.312 26.25 18.172 1 94.12 13 ALA B CA 1
ATOM 2154 C C . ALA B 1 13 ? 21.547 26.266 16.844 1 94.12 13 ALA B C 1
ATOM 2156 O O . ALA B 1 13 ? 21.594 27.25 16.094 1 94.12 13 ALA B O 1
ATOM 2157 N N . ARG B 1 14 ? 20.906 25.156 16.5 1 96.06 14 ARG B N 1
ATOM 2158 C CA . ARG B 1 14 ? 20.328 25 15.164 1 96.06 14 ARG B CA 1
ATOM 2159 C C . ARG B 1 14 ? 18.844 24.672 15.258 1 96.06 14 ARG B C 1
ATOM 2161 O O . ARG B 1 14 ? 18.406 23.984 16.188 1 96.06 14 ARG B O 1
ATOM 2168 N N . ASN B 1 15 ? 18.078 25.203 14.352 1 97.31 15 ASN B N 1
ATOM 2169 C CA . ASN B 1 15 ? 16.703 24.781 14.094 1 97.31 15 ASN B CA 1
ATOM 2170 C C . ASN B 1 15 ? 16.594 23.922 12.844 1 97.31 15 ASN B C 1
ATOM 2172 O O . ASN B 1 15 ? 16.703 24.438 11.727 1 97.31 15 ASN B O 1
ATOM 2176 N N . ILE B 1 16 ? 16.391 22.641 13.031 1 97.94 16 ILE B N 1
ATOM 2177 C CA . ILE B 1 16 ? 16.359 21.703 11.914 1 97.94 16 ILE B CA 1
ATOM 2178 C C . ILE B 1 16 ? 14.898 21.359 11.586 1 97.94 16 ILE B C 1
ATOM 2180 O O . ILE B 1 16 ? 14.109 21.062 12.484 1 97.94 16 ILE B O 1
ATOM 2184 N N . ALA B 1 17 ? 14.547 21.438 10.305 1 98.44 17 ALA B N 1
ATOM 2185 C CA . ALA B 1 17 ? 13.234 21 9.82 1 98.44 17 ALA B CA 1
ATOM 2186 C C . ALA B 1 17 ? 13.359 19.766 8.938 1 98.44 17 ALA B C 1
ATOM 2188 O O . ALA B 1 17 ? 14.328 19.609 8.188 1 98.44 17 ALA B O 1
ATOM 2189 N N . LEU B 1 18 ? 12.438 18.906 9.094 1 98.56 18 LEU B N 1
ATOM 2190 C CA . LEU B 1 18 ? 12.359 17.703 8.289 1 98.56 18 LEU B CA 1
ATOM 2191 C C . LEU B 1 18 ? 11 17.578 7.625 1 98.56 18 LEU B C 1
ATOM 2193 O O . LEU B 1 18 ? 9.969 17.875 8.242 1 98.56 18 LEU B O 1
ATOM 2197 N N . ARG B 1 19 ? 10.953 17.172 6.379 1 98.69 19 ARG B N 1
ATOM 2198 C CA . ARG B 1 19 ? 9.742 16.625 5.773 1 98.69 19 ARG B CA 1
ATOM 2199 C C . ARG B 1 19 ? 9.703 15.102 5.91 1 98.69 19 ARG B C 1
ATOM 2201 O O . ARG B 1 19 ? 10.633 14.414 5.484 1 98.69 19 ARG B O 1
ATOM 2208 N N . VAL B 1 20 ? 8.672 14.617 6.5 1 98.81 20 VAL B N 1
ATOM 2209 C CA . VAL B 1 20 ? 8.617 13.211 6.875 1 98.81 20 VAL B CA 1
ATOM 2210 C C . VAL B 1 20 ? 7.387 12.555 6.25 1 98.81 20 VAL B C 1
ATOM 2212 O O . VAL B 1 20 ? 6.293 13.125 6.273 1 98.81 20 VAL B O 1
ATOM 2215 N N . ALA B 1 21 ? 7.582 11.406 5.633 1 98.88 21 ALA B N 1
ATOM 2216 C CA . ALA B 1 21 ? 6.5 10.539 5.184 1 98.88 21 ALA B CA 1
ATOM 2217 C C . ALA B 1 21 ? 6.383 9.305 6.07 1 98.88 21 ALA B C 1
ATOM 2219 O O . ALA B 1 21 ? 7.383 8.812 6.598 1 98.88 21 ALA B O 1
ATOM 2220 N N . TYR B 1 22 ? 5.156 8.867 6.309 1 98.88 22 TYR B N 1
ATOM 2221 C CA . TYR B 1 22 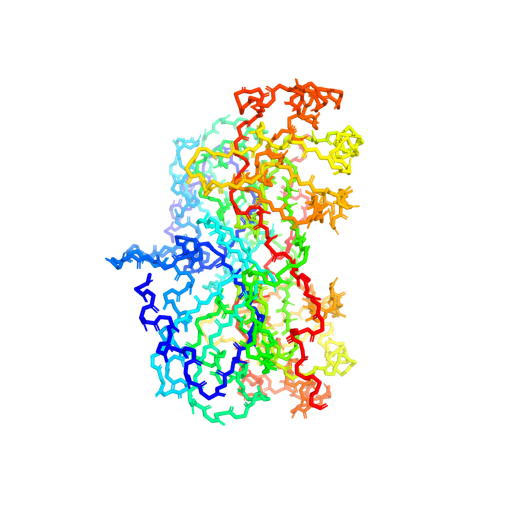? 5.012 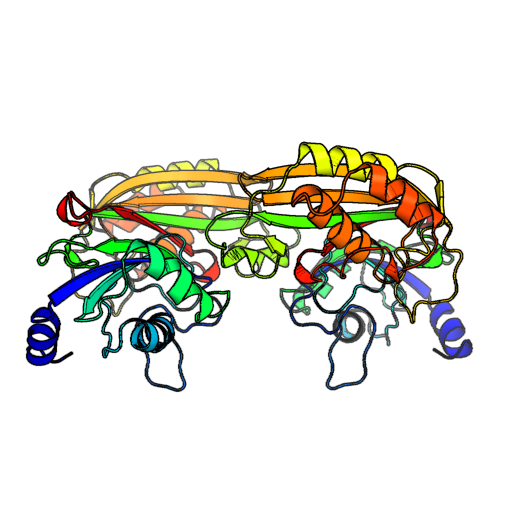7.645 7.098 1 98.88 22 TYR B CA 1
ATOM 2222 C C . TYR B 1 22 ? 3.709 6.93 6.762 1 98.88 22 TYR B C 1
ATOM 2224 O O . TYR B 1 22 ? 2.719 7.566 6.395 1 98.88 22 TYR B O 1
ATOM 2232 N N . ASP B 1 23 ? 3.762 5.602 6.75 1 98.81 23 ASP B N 1
ATOM 2233 C CA . ASP B 1 23 ? 2.598 4.73 6.879 1 98.81 23 ASP B CA 1
ATOM 2234 C C . ASP B 1 23 ? 2.111 4.676 8.328 1 98.81 23 ASP B C 1
ATOM 2236 O O . ASP B 1 23 ? 2.768 4.09 9.188 1 98.81 23 ASP B O 1
ATOM 2240 N N . GLY B 1 24 ? 0.941 5.254 8.578 1 98.75 24 GLY B N 1
ATOM 2241 C CA . GLY B 1 24 ? 0.475 5.438 9.945 1 98.75 24 GLY B CA 1
ATOM 2242 C C . GLY B 1 24 ? -0.184 4.199 10.523 1 98.75 24 GLY B C 1
ATOM 2243 O O . GLY B 1 24 ? -0.613 4.199 11.68 1 98.75 24 GLY B O 1
ATOM 2244 N N . THR B 1 25 ? -0.193 3.092 9.859 1 98.12 25 THR B N 1
ATOM 2245 C CA . THR B 1 25 ? -0.973 1.904 10.188 1 98.12 25 THR B CA 1
ATOM 2246 C C . THR B 1 25 ? -0.593 1.369 11.562 1 98.12 25 THR B C 1
ATOM 2248 O O . THR B 1 25 ? -1.463 0.994 12.352 1 98.12 25 THR B O 1
ATOM 2251 N N . ALA B 1 26 ? 0.655 1.355 11.883 1 97.38 26 ALA B N 1
ATOM 2252 C CA . ALA B 1 26 ? 1.131 0.686 13.094 1 97.38 26 ALA B CA 1
ATOM 2253 C C . ALA B 1 26 ? 1.236 1.665 14.258 1 97.38 26 ALA B C 1
ATOM 2255 O O . ALA B 1 26 ? 1.76 1.321 15.32 1 97.38 26 ALA B O 1
ATOM 2256 N N . TYR B 1 27 ? 0.708 2.895 14.125 1 98.44 27 TYR B N 1
ATOM 2257 C CA . TYR B 1 27 ? 0.993 3.924 15.125 1 98.44 27 TYR B CA 1
ATOM 2258 C C . TYR B 1 27 ? -0.297 4.512 15.68 1 98.44 27 TYR B C 1
ATOM 2260 O O . TYR B 1 27 ? -1.29 4.641 14.961 1 98.44 27 TYR B O 1
ATOM 2268 N N . ALA B 1 28 ? -0.242 4.926 16.875 1 98.12 28 ALA B N 1
ATOM 2269 C CA . ALA B 1 28 ? -1.353 5.582 17.547 1 98.12 28 ALA B CA 1
ATOM 2270 C C . ALA B 1 28 ? -1.349 7.086 17.281 1 98.12 28 ALA B C 1
ATOM 2272 O O . ALA B 1 28 ? -1.438 7.887 18.219 1 98.12 28 ALA B O 1
ATOM 2273 N N . GLY B 1 29 ? -1.199 7.422 16.016 1 98 29 GLY B N 1
ATOM 2274 C CA . GLY B 1 29 ? -1.151 8.812 15.602 1 98 29 GLY B CA 1
ATOM 2275 C C . GLY B 1 29 ? 0.258 9.375 15.555 1 98 29 GLY B C 1
ATOM 2276 O O . GLY B 1 29 ? 1.232 8.617 15.602 1 98 29 GLY B O 1
ATOM 2277 N N . PHE B 1 30 ? 0.299 10.672 15.352 1 98.31 30 PHE B N 1
ATOM 2278 C CA . PHE B 1 30 ? 1.609 11.305 15.266 1 98.31 30 PHE B CA 1
ATOM 2279 C C . PHE B 1 30 ? 2.125 11.68 16.656 1 98.31 30 PHE B C 1
ATOM 2281 O O . PHE B 1 30 ? 3.287 11.422 16.969 1 98.31 30 PHE B O 1
ATOM 2288 N N . GLN B 1 31 ? 1.316 12.219 17.484 1 96.06 31 GLN B N 1
ATOM 2289 C CA . GLN B 1 31 ? 1.702 12.844 18.75 1 96.06 31 GLN B CA 1
ATOM 2290 C C . GLN B 1 31 ? 2.232 11.805 19.734 1 96.06 31 GLN B C 1
ATOM 2292 O O . GLN B 1 31 ? 1.655 10.719 19.875 1 96.06 31 GLN B O 1
ATOM 2297 N N . ARG B 1 32 ? 3.191 12.203 20.406 1 95.31 32 ARG B N 1
ATOM 2298 C CA . ARG B 1 32 ? 3.854 11.336 21.375 1 95.31 32 ARG B CA 1
ATOM 2299 C C . ARG B 1 32 ? 2.846 10.75 22.359 1 95.31 32 ARG B C 1
ATOM 2301 O O . ARG B 1 32 ? 1.954 11.461 22.844 1 95.31 32 ARG B O 1
ATOM 2308 N N . GLN B 1 33 ? 3.02 9.508 22.562 1 92.94 33 GLN B N 1
ATOM 2309 C CA . GLN B 1 33 ? 2.199 8.781 23.531 1 92.94 33 GLN B CA 1
ATOM 2310 C C . GLN B 1 33 ? 3.057 8.156 24.625 1 92.94 33 GLN B C 1
ATOM 2312 O O . GLN B 1 33 ? 4.277 8.055 24.484 1 92.94 33 GLN B O 1
ATOM 2317 N N . THR B 1 34 ? 2.42 7.801 25.688 1 94.25 34 THR B N 1
ATOM 2318 C CA . THR B 1 34 ? 3.113 7.094 26.766 1 94.25 34 THR B CA 1
ATOM 2319 C C . THR B 1 34 ? 3.26 5.613 26.422 1 94.25 34 THR B C 1
ATOM 2321 O O . THR B 1 34 ? 2.281 4.949 26.078 1 94.25 34 THR B O 1
ATOM 2324 N N . PRO B 1 35 ? 4.465 5.129 26.547 1 90.94 35 PRO B N 1
ATOM 2325 C CA . PRO B 1 35 ? 4.629 3.689 26.344 1 90.94 35 PRO B CA 1
ATOM 2326 C C . PRO B 1 35 ? 3.709 2.852 27.219 1 90.94 35 PRO B C 1
ATOM 2328 O O . PRO B 1 35 ? 3.41 3.242 28.359 1 90.94 35 PRO B O 1
ATOM 2331 N N . PRO B 1 36 ? 3.279 1.762 26.641 1 94.88 36 PRO B N 1
ATOM 2332 C CA . PRO B 1 36 ? 3.762 1.024 25.469 1 94.88 36 PRO B CA 1
ATOM 2333 C C . PRO B 1 36 ? 3.102 1.482 24.172 1 94.88 36 PRO B C 1
ATOM 2335 O O . PRO B 1 36 ? 3.396 0.943 23.094 1 94.88 36 PRO B O 1
ATOM 2338 N N . VAL B 1 37 ? 2.199 2.426 24.203 1 95.88 37 VAL B N 1
ATOM 2339 C CA . VAL B 1 37 ? 1.575 2.951 22.984 1 95.88 37 VAL B CA 1
ATOM 2340 C C . VAL B 1 37 ? 2.6 3.744 22.188 1 95.88 37 VAL B C 1
ATOM 2342 O O . VAL B 1 37 ? 3.346 4.555 22.734 1 95.88 37 VAL B O 1
ATOM 2345 N N . ILE B 1 38 ? 2.695 3.443 20.922 1 97.44 38 ILE B N 1
ATOM 2346 C CA . ILE B 1 38 ? 3.738 4.035 20.109 1 97.44 38 ILE B CA 1
ATOM 2347 C C . ILE B 1 38 ? 3.109 4.953 19.062 1 97.44 38 ILE B C 1
ATOM 2349 O O . ILE B 1 38 ? 2.18 4.555 18.344 1 97.44 38 ILE B O 1
ATOM 2353 N N . ALA B 1 39 ? 3.572 6.176 19.016 1 98.31 39 ALA B N 1
ATOM 2354 C CA . ALA B 1 39 ? 3.23 7.16 17.984 1 98.31 39 ALA B CA 1
ATOM 2355 C C . ALA B 1 39 ? 4.43 7.457 17.094 1 98.31 39 ALA B C 1
ATOM 2357 O O . ALA B 1 39 ? 5.562 7.086 17.422 1 98.31 39 ALA B O 1
ATOM 2358 N N . VAL B 1 40 ? 4.227 8.055 15.945 1 98.75 40 VAL B N 1
ATOM 2359 C CA . VAL B 1 40 ? 5.293 8.375 15 1 98.75 40 VAL B CA 1
ATOM 2360 C C . VAL B 1 40 ? 6.336 9.258 15.68 1 98.75 40 VAL B C 1
ATOM 2362 O O . VAL B 1 40 ? 7.539 9.055 15.5 1 98.75 40 VAL B O 1
ATOM 2365 N N . GLN B 1 41 ? 5.855 10.203 16.484 1 98.5 41 GLN B N 1
ATOM 2366 C CA . GLN B 1 41 ? 6.73 11.141 17.172 1 98.5 41 GLN B CA 1
ATOM 2367 C C . GLN B 1 41 ? 7.676 10.414 18.125 1 98.5 41 GLN B C 1
ATOM 2369 O O . GLN B 1 41 ? 8.844 10.781 18.25 1 98.5 41 GLN B O 1
ATOM 2374 N N . ASN B 1 42 ? 7.184 9.391 18.859 1 98 42 ASN B N 1
ATOM 2375 C CA . ASN B 1 42 ? 8.039 8.586 19.734 1 98 42 ASN B CA 1
ATOM 2376 C C . ASN B 1 42 ? 9.258 8.055 18.984 1 98 42 ASN B C 1
ATOM 2378 O O . ASN B 1 42 ? 10.391 8.195 19.438 1 98 42 ASN B O 1
ATOM 2382 N N . VAL B 1 43 ? 9 7.504 17.828 1 98.5 43 VAL B N 1
ATOM 2383 C CA . VAL B 1 43 ? 10.039 6.844 17.047 1 98.5 43 VAL B CA 1
ATOM 2384 C C . VAL B 1 43 ? 11.016 7.883 16.5 1 98.5 43 VAL B C 1
ATOM 2386 O O . VAL B 1 43 ? 12.234 7.711 16.594 1 98.5 43 VAL B O 1
ATOM 2389 N N . LEU B 1 44 ? 10.516 8.984 15.961 1 98.5 44 LEU B N 1
ATOM 2390 C CA . LEU B 1 44 ? 11.352 10.039 15.398 1 98.5 44 LEU B CA 1
ATOM 2391 C C . LEU B 1 44 ? 12.289 10.617 16.469 1 98.5 44 LEU B C 1
ATOM 2393 O O . LEU B 1 44 ? 13.492 10.727 16.234 1 98.5 44 LEU B O 1
ATOM 2397 N N . GLU B 1 45 ? 11.703 10.969 17.578 1 98 45 GLU B N 1
ATOM 2398 C CA . GLU B 1 45 ? 12.508 11.586 18.625 1 98 45 GLU B CA 1
ATOM 2399 C C . GLU B 1 45 ? 13.586 10.625 19.125 1 98 45 GLU B C 1
ATOM 2401 O O . GLU B 1 45 ? 14.734 11.023 19.344 1 98 45 GLU B O 1
ATOM 2406 N N . GLU B 1 46 ? 13.227 9.398 19.25 1 97.69 46 GLU B N 1
ATOM 2407 C CA . GLU B 1 46 ? 14.188 8.391 19.703 1 97.69 46 GLU B CA 1
ATOM 2408 C C . GLU B 1 46 ? 15.336 8.242 18.719 1 97.69 46 GLU B C 1
ATOM 2410 O O . GLU B 1 46 ? 16.5 8.289 19.094 1 97.69 46 GLU B O 1
ATOM 2415 N N . LYS B 1 47 ? 15.039 8.055 17.438 1 98.25 47 LYS B N 1
ATOM 2416 C CA . LYS B 1 47 ? 16.062 7.766 16.438 1 98.25 47 LYS B CA 1
ATOM 2417 C C . LYS B 1 47 ? 16.891 9.008 16.125 1 98.25 47 LYS B C 1
ATOM 2419 O O . LYS B 1 47 ? 18.109 8.914 15.945 1 98.25 47 LYS B O 1
ATOM 2424 N N . LEU B 1 48 ? 16.266 10.172 16.078 1 97.81 48 LEU B N 1
ATOM 2425 C CA . LEU B 1 48 ? 16.969 11.406 15.758 1 97.81 48 LEU B CA 1
ATOM 2426 C C . LEU B 1 48 ? 17.953 11.773 16.875 1 97.81 48 LEU B C 1
ATOM 2428 O O . LEU B 1 48 ? 18.984 12.375 16.609 1 97.81 48 LEU B O 1
ATOM 2432 N N . ALA B 1 49 ? 17.594 11.445 18.078 1 97.62 49 ALA B N 1
ATOM 2433 C CA . ALA B 1 49 ? 18.5 11.719 19.188 1 97.62 49 ALA B CA 1
ATOM 2434 C C . ALA B 1 49 ? 19.859 11.062 18.969 1 97.62 49 ALA B C 1
ATOM 2436 O O . ALA B 1 49 ? 20.891 11.617 19.344 1 97.62 49 ALA B O 1
ATOM 2437 N N . ARG B 1 50 ? 19.859 9.938 18.359 1 97 50 ARG B N 1
ATOM 2438 C CA . ARG B 1 50 ? 21.094 9.188 18.109 1 97 50 ARG B CA 1
ATOM 2439 C C . ARG B 1 50 ? 21.938 9.883 17.047 1 97 50 ARG B C 1
ATOM 2441 O O . ARG B 1 50 ? 23.172 9.828 17.094 1 97 50 ARG B O 1
ATOM 2448 N N . ILE B 1 51 ? 21.312 10.523 16.141 1 96 51 ILE B N 1
ATOM 2449 C CA . ILE B 1 51 ? 22 11.148 15.016 1 96 51 ILE B CA 1
ATOM 2450 C C . ILE B 1 51 ? 22.547 12.508 15.43 1 96 51 ILE B C 1
ATOM 2452 O O . ILE B 1 51 ? 23.625 12.914 14.977 1 96 51 ILE B O 1
ATOM 2456 N N . PHE B 1 52 ? 21.859 13.164 16.281 1 96.56 52 PHE B N 1
ATOM 2457 C CA . PHE B 1 52 ? 22.219 14.539 16.609 1 96.56 52 PHE B CA 1
ATOM 2458 C C . PHE B 1 52 ? 23 14.609 17.906 1 96.56 52 PHE B C 1
ATOM 2460 O O . PHE B 1 52 ? 23.656 15.617 18.203 1 96.56 52 PHE B O 1
ATOM 2467 N N . GLY B 1 53 ? 22.875 13.539 18.734 1 94.44 53 GLY B N 1
ATOM 2468 C CA . GLY B 1 53 ? 23.578 13.523 20.016 1 94.44 53 GLY B CA 1
ATOM 2469 C C . GLY B 1 53 ? 22.922 14.383 21.078 1 94.44 53 GLY B C 1
ATOM 2470 O O . GLY B 1 53 ? 23.609 14.891 21.969 1 94.44 53 GLY B O 1
ATOM 2471 N N . ASP B 1 54 ? 21.641 14.742 20.859 1 90.88 54 ASP B N 1
ATOM 2472 C CA . ASP B 1 54 ? 20.812 15.562 21.734 1 90.88 54 ASP B CA 1
ATOM 2473 C C . ASP B 1 54 ? 19.469 14.883 22.016 1 90.88 54 ASP B C 1
ATOM 2475 O O . ASP B 1 54 ? 19.062 13.969 21.281 1 90.88 54 ASP B O 1
ATOM 2479 N N . SER B 1 55 ? 19 15.305 23.266 1 93.25 55 SER B N 1
ATOM 2480 C CA . SER B 1 55 ? 17.578 15.023 23.344 1 93.25 55 SER B CA 1
ATOM 2481 C C . SER B 1 55 ? 16.797 15.828 22.312 1 93.25 55 SER B C 1
ATOM 2483 O O . SER B 1 55 ? 17.109 16.984 22.062 1 93.25 55 SER B O 1
ATOM 2485 N N . ILE B 1 56 ? 15.844 15.195 21.672 1 94.94 56 ILE B N 1
ATOM 2486 C CA . ILE B 1 56 ? 15.086 15.836 20.594 1 94.94 56 ILE B CA 1
ATOM 2487 C C . ILE B 1 56 ? 13.625 15.977 21 1 94.94 56 ILE B C 1
ATOM 2489 O O . ILE B 1 56 ? 13.031 15.031 21.531 1 94.94 56 ILE B O 1
ATOM 2493 N N . GLU B 1 57 ? 13.086 17.078 20.875 1 94.81 57 GLU B N 1
ATOM 2494 C CA . GLU B 1 57 ? 11.656 17.359 21 1 94.81 57 GLU B CA 1
ATOM 2495 C C . GLU B 1 57 ? 11.109 18.016 19.734 1 94.81 57 GLU B C 1
ATOM 2497 O O . GLU B 1 57 ? 11.539 19.109 19.375 1 94.81 57 GLU B O 1
ATOM 2502 N N . LEU B 1 58 ? 10.156 17.406 19.141 1 95.62 58 LEU B N 1
ATOM 2503 C CA . LEU B 1 58 ? 9.688 17.844 17.828 1 95.62 58 LEU B CA 1
ATOM 2504 C C . LEU B 1 58 ? 8.422 18.688 17.938 1 95.62 58 LEU B C 1
ATOM 2506 O O . LEU B 1 58 ? 7.547 18.375 18.766 1 95.62 58 LEU B O 1
ATOM 2510 N N . ALA B 1 59 ? 8.359 19.719 17.219 1 96.44 59 ALA B N 1
ATOM 2511 C CA . ALA B 1 59 ? 7.082 20.328 16.844 1 96.44 59 ALA B CA 1
ATOM 2512 C C . ALA B 1 59 ? 6.617 19.844 15.477 1 96.44 59 ALA B C 1
ATOM 2514 O O . ALA B 1 59 ? 7.426 19.672 14.555 1 96.44 59 ALA B O 1
ATOM 2515 N N . ALA B 1 60 ? 5.402 19.656 15.328 1 97.88 60 ALA B N 1
ATOM 2516 C CA . ALA B 1 60 ? 4.871 19.141 14.062 1 97.88 60 ALA B CA 1
ATOM 2517 C C . ALA B 1 60 ? 3.83 20.094 13.484 1 97.88 60 ALA B C 1
ATOM 2519 O O . ALA B 1 60 ? 3.162 20.828 14.219 1 97.88 60 ALA B O 1
ATOM 2520 N N . SER B 1 61 ? 3.738 20.047 12.156 1 97.06 61 SER B N 1
ATOM 2521 C CA . SER B 1 61 ? 2.75 20.891 11.477 1 97.06 61 SER B CA 1
ATOM 2522 C C . SER B 1 61 ? 1.331 20.422 11.797 1 97.06 61 SER B C 1
ATOM 2524 O O . SER B 1 61 ? 0.387 21.219 11.719 1 97.06 61 SER B O 1
ATOM 2526 N N . GLY B 1 62 ? 1.213 19.156 12.016 1 93.69 62 GLY B N 1
ATOM 2527 C CA . GLY B 1 62 ? -0.086 18.578 12.312 1 93.69 62 GLY B CA 1
ATOM 2528 C C . GLY B 1 62 ? 0.007 17.297 13.117 1 93.69 62 GLY B C 1
ATOM 2529 O O . GLY B 1 62 ? 1.017 16.594 13.055 1 93.69 62 GLY B O 1
ATOM 2530 N N . ARG B 1 63 ? -1.032 17.031 13.906 1 93.5 63 ARG B N 1
ATOM 2531 C CA . ARG B 1 63 ? -1.16 15.797 14.672 1 93.5 63 ARG B CA 1
ATOM 2532 C C . ARG B 1 63 ? -2.145 14.836 14.016 1 93.5 63 ARG B C 1
ATOM 2534 O O . ARG B 1 63 ? -3.336 14.844 14.336 1 93.5 63 ARG B O 1
ATOM 2541 N N . THR B 1 64 ? -1.642 13.977 13.211 1 97 64 THR B N 1
ATOM 2542 C CA . THR B 1 64 ? -2.508 13.039 12.508 1 97 64 THR B CA 1
ATOM 2543 C C . THR B 1 64 ? -3.023 11.961 13.461 1 97 64 THR B C 1
ATOM 2545 O O . THR B 1 64 ? -2.303 11.531 14.367 1 97 64 THR B O 1
ATOM 2548 N N . ASP B 1 65 ? -4.238 11.492 13.234 1 96.56 65 ASP B N 1
ATOM 2549 C CA . ASP B 1 65 ? -4.871 10.445 14.031 1 96.56 65 ASP B CA 1
ATOM 2550 C C . ASP B 1 65 ? -4.18 9.102 13.812 1 96.56 65 ASP B C 1
ATOM 2552 O O . ASP B 1 65 ? -3.389 8.945 12.883 1 96.56 65 ASP B O 1
ATOM 2556 N N . ALA B 1 66 ? -4.531 8.219 14.789 1 98.06 66 ALA B N 1
ATOM 2557 C CA . ALA B 1 66 ? -4.117 6.832 14.602 1 98.06 66 ALA B CA 1
ATOM 2558 C C . ALA B 1 66 ? -4.57 6.305 13.242 1 98.06 66 ALA B C 1
ATOM 2560 O O . ALA B 1 66 ? -5.73 6.473 12.859 1 98.06 66 ALA B O 1
ATOM 2561 N N . GLY B 1 67 ? -3.604 5.75 12.5 1 98.44 67 GLY B N 1
ATOM 2562 C CA . GLY B 1 67 ? -3.934 5.117 11.234 1 98.44 67 GLY B CA 1
ATOM 2563 C C . GLY B 1 67 ? -3.811 6.055 10.055 1 98.44 67 GLY B C 1
ATOM 2564 O O . GLY B 1 67 ? -3.838 5.617 8.898 1 98.44 67 GLY B O 1
ATOM 2565 N N . VAL B 1 68 ? -3.711 7.363 10.289 1 98.88 68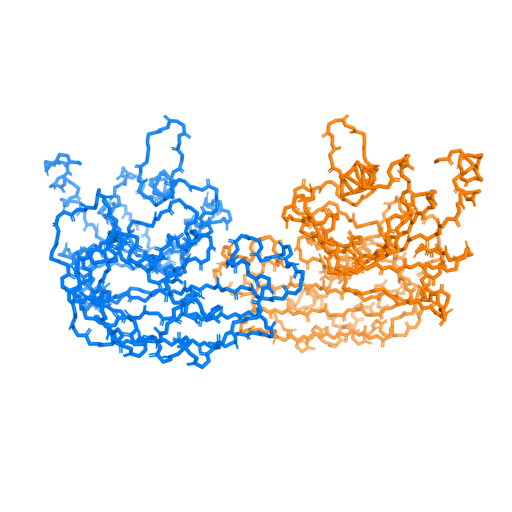 VAL B N 1
ATOM 2566 C CA . VAL B 1 68 ? -3.584 8.336 9.211 1 98.88 68 VAL B CA 1
ATOM 2567 C C . VAL B 1 68 ? -2.145 8.352 8.703 1 98.88 68 VAL B C 1
ATOM 2569 O O . VAL B 1 68 ? -1.199 8.273 9.484 1 98.88 68 VAL B O 1
ATOM 2572 N N . HIS B 1 69 ? -1.993 8.445 7.406 1 98.94 69 HIS B N 1
ATOM 2573 C CA . HIS B 1 69 ? -0.69 8.453 6.75 1 98.94 69 HIS B CA 1
ATOM 2574 C C . HIS B 1 69 ? -0.229 9.875 6.461 1 98.94 69 HIS B C 1
ATOM 2576 O O . HIS B 1 69 ? -0.986 10.836 6.652 1 98.94 69 HIS B O 1
ATOM 2582 N N . ALA B 1 70 ? 1.035 9.969 5.996 1 98.94 70 ALA B N 1
ATOM 2583 C CA . ALA B 1 70 ? 1.532 11.266 5.547 1 98.94 70 ALA B CA 1
ATOM 2584 C C . ALA B 1 70 ? 2.602 11.102 4.469 1 98.94 70 ALA B C 1
ATOM 2586 O O . ALA B 1 70 ? 3.451 10.211 4.562 1 98.94 70 ALA B O 1
ATOM 2587 N N . TYR B 1 71 ? 2.547 11.953 3.475 1 98.5 71 TYR B N 1
ATOM 2588 C CA . TYR B 1 71 ? 3.635 12.086 2.514 1 98.5 71 TYR B CA 1
ATOM 2589 C C . TYR B 1 71 ? 4.484 13.312 2.82 1 98.5 71 TYR B C 1
ATOM 2591 O O . TYR B 1 71 ? 5.656 13.375 2.443 1 98.5 71 TYR B O 1
ATOM 2599 N N . GLY B 1 72 ? 3.832 14.281 3.551 1 98.5 72 GLY B N 1
ATOM 2600 C CA . GLY B 1 72 ? 4.531 15.547 3.701 1 98.5 72 GLY B CA 1
ATOM 2601 C C . GLY B 1 72 ? 4.328 16.188 5.062 1 98.5 72 GLY B C 1
ATOM 2602 O O . GLY B 1 72 ? 4.016 17.375 5.16 1 98.5 72 GLY B O 1
ATOM 2603 N N . GLN B 1 73 ? 4.387 15.438 6.168 1 98.75 73 GLN B N 1
ATOM 2604 C CA . GLN B 1 73 ? 4.461 16.016 7.504 1 98.75 73 GLN B CA 1
ATOM 2605 C C . GLN B 1 73 ? 5.746 16.812 7.688 1 98.75 73 GLN B C 1
ATOM 2607 O O . GLN B 1 73 ? 6.809 16.422 7.203 1 98.75 73 GLN B O 1
ATOM 2612 N N . VAL B 1 74 ? 5.645 17.953 8.289 1 98.69 74 VAL B N 1
ATOM 2613 C CA . VAL B 1 74 ? 6.84 18.734 8.57 1 98.69 74 VAL B CA 1
ATOM 2614 C C . VAL B 1 74 ? 7.031 18.859 10.086 1 98.69 74 VAL B C 1
ATOM 2616 O O . VAL B 1 74 ? 6.082 19.141 10.812 1 98.69 74 VAL B O 1
ATOM 2619 N N . VAL B 1 75 ? 8.188 18.594 10.492 1 98.56 75 VAL B N 1
ATOM 2620 C CA . VAL B 1 75 ? 8.547 18.766 11.898 1 98.56 75 VAL B CA 1
ATOM 2621 C C . VAL B 1 75 ? 9.789 19.641 12.016 1 98.56 75 VAL B C 1
ATOM 2623 O O . VAL B 1 75 ? 10.523 19.828 11.047 1 98.56 75 VAL B O 1
ATOM 2626 N N . ASN B 1 76 ? 9.961 20.234 13.172 1 98.12 76 ASN B N 1
ATOM 2627 C CA . ASN B 1 76 ? 11.211 20.938 13.453 1 98.12 76 ASN B CA 1
ATOM 2628 C C . ASN B 1 76 ? 11.648 20.734 14.906 1 98.12 76 ASN B C 1
ATOM 2630 O O . ASN B 1 76 ? 10.836 20.344 15.75 1 98.12 76 ASN B O 1
ATOM 2634 N N . PHE B 1 77 ? 12.875 20.922 15.172 1 97.44 77 PHE B N 1
ATOM 2635 C CA . PHE B 1 77 ? 13.461 20.828 16.516 1 97.44 77 PHE B CA 1
ATOM 2636 C C . PHE B 1 77 ? 14.773 21.594 16.578 1 97.44 77 PHE B C 1
ATOM 2638 O O . PHE B 1 77 ? 15.391 21.891 15.555 1 97.44 77 PHE B O 1
ATOM 2645 N N . PHE B 1 78 ? 15.078 21.953 17.797 1 97.12 78 PHE B N 1
ATOM 2646 C CA . PHE B 1 78 ? 16.344 22.625 18.047 1 97.12 78 PHE B CA 1
ATOM 2647 C C . PHE B 1 78 ? 17.406 21.641 18.531 1 97.12 78 PHE B C 1
ATOM 2649 O O . PHE B 1 78 ? 17.094 20.703 19.281 1 97.12 78 PHE B O 1
ATOM 2656 N N . THR B 1 79 ? 18.656 21.844 18.078 1 97.19 79 THR B N 1
ATOM 2657 C CA . THR B 1 79 ? 19.719 20.906 18.406 1 97.19 79 THR B CA 1
ATOM 2658 C C . THR B 1 79 ? 21.094 21.594 18.344 1 97.19 79 THR B C 1
ATOM 2660 O O . THR B 1 79 ? 21.25 22.594 17.656 1 97.19 79 THR B O 1
ATOM 2663 N N . ASP B 1 80 ? 22 21.016 19.109 1 97.38 80 ASP B N 1
ATOM 2664 C CA . ASP B 1 80 ? 23.406 21.422 19.016 1 97.38 80 ASP B CA 1
ATOM 2665 C C . ASP B 1 80 ? 24.188 20.469 18.125 1 97.38 80 ASP B C 1
ATOM 2667 O O . ASP B 1 80 ? 25.391 20.672 17.891 1 97.38 80 ASP B O 1
ATOM 2671 N N . GLY B 1 81 ? 23.469 19.469 17.578 1 96.25 81 GLY B N 1
ATOM 2672 C CA . GLY B 1 81 ? 24.125 18.516 16.703 1 96.25 81 GLY B CA 1
ATOM 2673 C C . GLY B 1 81 ? 24.734 19.141 15.469 1 96.25 81 GLY B C 1
ATOM 2674 O O . GLY B 1 81 ? 24.188 20.125 14.945 1 96.25 81 GLY B O 1
ATOM 2675 N N . THR B 1 82 ? 25.781 18.531 14.914 1 96.19 82 THR B N 1
ATOM 2676 C CA . THR B 1 82 ? 26.562 19.203 13.883 1 96.19 82 THR B CA 1
ATOM 2677 C C . THR B 1 82 ? 26.484 18.453 12.555 1 96.19 82 THR B C 1
ATOM 2679 O O . THR B 1 82 ? 27.078 18.875 11.562 1 96.19 82 THR B O 1
ATOM 2682 N N . ILE B 1 83 ? 25.75 17.391 12.539 1 96.62 83 ILE B N 1
ATOM 2683 C CA . ILE B 1 83 ? 25.641 16.641 11.289 1 96.62 83 ILE B CA 1
ATOM 2684 C C . ILE B 1 83 ? 25.203 17.594 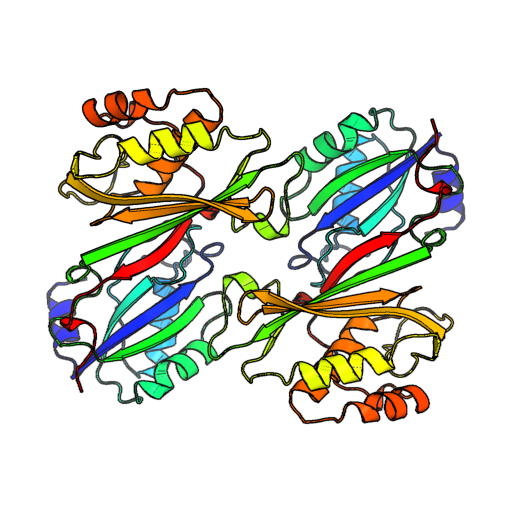10.172 1 96.62 83 ILE B C 1
ATOM 2686 O O . ILE B 1 83 ? 24.281 18.406 10.344 1 96.62 83 ILE B O 1
ATOM 2690 N N . PRO B 1 84 ? 25.969 17.531 9.055 1 97.5 84 PRO B N 1
ATOM 2691 C CA . PRO B 1 84 ? 25.547 18.375 7.93 1 97.5 84 PRO B CA 1
ATOM 2692 C C . PRO B 1 84 ? 24.125 18.062 7.465 1 97.5 84 PRO B C 1
ATOM 2694 O O . PRO B 1 84 ? 23.719 16.891 7.406 1 97.5 84 PRO B O 1
ATOM 2697 N N . VAL B 1 85 ? 23.406 19.062 7.129 1 97.19 85 VAL B N 1
ATOM 2698 C CA . VAL B 1 85 ? 22 18.953 6.746 1 97.19 85 VAL B CA 1
ATOM 2699 C C . VAL B 1 85 ? 21.844 17.953 5.598 1 97.19 85 VAL B C 1
ATOM 2701 O O . VAL B 1 85 ? 20.906 17.172 5.574 1 97.19 85 VAL B O 1
ATOM 2704 N N . SER B 1 86 ? 22.781 17.984 4.652 1 96.81 86 SER B N 1
ATOM 2705 C CA . SER B 1 86 ? 22.734 17.141 3.461 1 96.81 86 SER B CA 1
ATOM 2706 C C . SER B 1 86 ? 22.828 15.664 3.824 1 96.81 86 SER B C 1
ATOM 2708 O O . SER B 1 86 ? 22.516 14.797 3.006 1 96.81 86 SER B O 1
ATOM 2710 N N . ARG B 1 87 ? 23.172 15.336 5.039 1 97.44 87 ARG B N 1
ATOM 2711 C CA . ARG B 1 87 ? 23.375 13.953 5.438 1 97.44 87 ARG B CA 1
ATOM 2712 C C . ARG B 1 87 ? 22.266 13.477 6.363 1 97.44 87 ARG B C 1
ATOM 2714 O O . ARG B 1 87 ? 22.156 12.289 6.664 1 97.44 87 ARG B O 1
ATOM 2721 N N . ILE B 1 88 ? 21.438 14.398 6.797 1 98 88 ILE B N 1
ATOM 2722 C CA . ILE B 1 88 ? 20.469 14.109 7.844 1 98 88 ILE B CA 1
ATOM 2723 C C . ILE B 1 88 ? 19.469 13.055 7.352 1 98 88 ILE B C 1
ATOM 2725 O O . ILE B 1 88 ? 19.219 12.062 8.039 1 98 88 ILE B O 1
ATOM 2729 N N . ALA B 1 89 ? 18.938 13.234 6.156 1 98.12 89 ALA B N 1
ATOM 2730 C CA . ALA B 1 89 ? 17.922 12.312 5.656 1 98.12 89 ALA B CA 1
ATOM 2731 C C . ALA B 1 89 ? 18.469 10.891 5.555 1 98.12 89 ALA B C 1
ATOM 2733 O O . ALA B 1 89 ? 17.844 9.945 6.031 1 98.12 89 ALA B O 1
ATOM 2734 N N . ARG B 1 90 ? 19.609 10.805 4.988 1 97.06 90 ARG B N 1
ATOM 2735 C CA . ARG B 1 90 ? 20.234 9.492 4.82 1 97.06 90 ARG B CA 1
ATOM 2736 C C . ARG B 1 90 ? 20.516 8.852 6.176 1 97.06 90 ARG B C 1
ATOM 2738 O O . ARG B 1 90 ? 20.219 7.668 6.379 1 97.06 90 ARG B O 1
ATOM 2745 N N . ALA B 1 91 ? 21.109 9.594 7.047 1 97.94 91 ALA B N 1
ATOM 2746 C CA . ALA B 1 91 ? 21.438 9.094 8.375 1 97.94 91 ALA B CA 1
ATOM 2747 C C . ALA B 1 91 ? 20.172 8.656 9.125 1 97.94 91 ALA B C 1
ATOM 2749 O O . ALA B 1 91 ? 20.141 7.582 9.719 1 97.94 91 ALA B O 1
ATOM 2750 N N . ALA B 1 92 ? 19.141 9.516 9.094 1 98.44 92 ALA B N 1
ATOM 2751 C CA . ALA B 1 92 ? 17.891 9.203 9.773 1 98.44 92 ALA B CA 1
ATOM 2752 C C . ALA B 1 92 ? 17.266 7.934 9.203 1 98.44 92 ALA B C 1
ATOM 2754 O O . ALA B 1 92 ? 16.859 7.051 9.961 1 98.44 92 ALA B O 1
ATOM 2755 N N . ASN B 1 93 ? 17.219 7.828 7.895 1 98.25 93 ASN B N 1
ATOM 2756 C CA . ASN B 1 93 ? 16.547 6.719 7.23 1 98.25 93 ASN B CA 1
ATOM 2757 C C . ASN B 1 93 ? 17.297 5.402 7.43 1 98.25 93 ASN B C 1
ATOM 2759 O O . ASN B 1 93 ? 16.719 4.328 7.254 1 98.25 93 ASN B O 1
ATOM 2763 N N . SER B 1 94 ? 18.531 5.496 7.762 1 97.44 94 SER B N 1
ATOM 2764 C CA . SER B 1 94 ? 19.281 4.281 8.078 1 97.44 94 SER B CA 1
ATOM 2765 C C . SER B 1 94 ? 18.859 3.711 9.43 1 97.44 94 SER B C 1
ATOM 2767 O O . SER B 1 94 ? 19.094 2.533 9.711 1 97.44 94 SER B O 1
ATOM 2769 N N . LEU B 1 95 ? 18.25 4.477 10.289 1 98.19 95 LEU B N 1
ATOM 2770 C CA . LEU B 1 95 ? 17.891 4.059 11.641 1 98.19 95 LEU B CA 1
ATOM 2771 C C . LEU B 1 95 ? 16.391 3.842 11.758 1 98.19 95 LEU B C 1
ATOM 2773 O O . LEU B 1 95 ? 15.93 3.088 12.617 1 98.19 95 LEU B O 1
ATOM 2777 N N . LEU B 1 96 ? 15.641 4.527 10.961 1 98.69 96 LEU B N 1
ATOM 2778 C CA . LEU B 1 96 ? 14.188 4.496 11.039 1 98.69 96 LEU B CA 1
ATOM 2779 C C . LEU B 1 96 ? 13.641 3.199 10.461 1 98.69 96 LEU B C 1
ATOM 2781 O O . LEU B 1 96 ? 14.242 2.607 9.57 1 98.69 96 LEU B O 1
ATOM 2785 N N . PRO B 1 97 ? 12.516 2.729 11.047 1 98.38 97 PRO B N 1
ATOM 2786 C CA . PRO B 1 97 ? 11.836 1.619 10.367 1 98.38 97 PRO B CA 1
ATOM 2787 C C . PRO B 1 97 ? 11.352 1.991 8.969 1 98.38 97 PRO B C 1
ATOM 2789 O O . PRO B 1 97 ? 11.266 3.176 8.641 1 98.38 97 PRO B O 1
ATOM 2792 N N . PRO B 1 98 ? 10.977 0.999 8.148 1 97.94 98 PRO B N 1
ATOM 2793 C CA . PRO B 1 98 ? 10.656 1.271 6.746 1 97.94 98 PRO B CA 1
ATOM 2794 C C . PRO B 1 98 ? 9.375 2.076 6.578 1 97.94 98 PRO B C 1
ATOM 2796 O O . PRO B 1 98 ? 9.109 2.605 5.496 1 97.94 98 PRO B O 1
ATOM 2799 N N . ASP B 1 99 ? 8.578 2.141 7.613 1 98.56 99 ASP B N 1
ATOM 2800 C CA . ASP B 1 99 ? 7.289 2.811 7.465 1 98.56 99 ASP B CA 1
ATOM 2801 C C . ASP B 1 99 ? 7.371 4.266 7.914 1 98.56 99 ASP B C 1
ATOM 2803 O O . ASP B 1 99 ? 6.355 4.961 7.973 1 98.56 99 ASP B O 1
ATOM 2807 N N . ILE B 1 100 ? 8.508 4.816 8.281 1 98.88 100 ILE B N 1
ATOM 2808 C CA . ILE B 1 100 ? 8.773 6.227 8.531 1 98.88 100 ILE B CA 1
ATOM 2809 C C . ILE B 1 100 ? 10.008 6.66 7.738 1 98.88 100 ILE B C 1
ATOM 2811 O O . ILE B 1 100 ? 11.078 6.066 7.871 1 98.88 100 ILE B O 1
ATOM 2815 N N . VAL B 1 101 ? 9.875 7.734 6.953 1 98.88 101 VAL B N 1
ATOM 2816 C CA . VAL B 1 101 ? 10.961 8.133 6.055 1 98.88 101 VAL B CA 1
ATOM 2817 C C . VAL B 1 101 ? 11.148 9.641 6.109 1 98.88 101 VAL B C 1
ATOM 2819 O O . VAL B 1 101 ? 10.18 10.398 5.98 1 98.88 101 VAL B O 1
ATOM 2822 N N . VAL B 1 102 ? 12.328 10.094 6.379 1 98.81 102 VAL B N 1
ATOM 2823 C CA . VAL B 1 102 ? 12.68 11.5 6.207 1 98.81 102 VAL B CA 1
ATOM 2824 C C . VAL B 1 102 ? 12.969 11.781 4.734 1 98.81 102 VAL B C 1
ATOM 2826 O O . VAL B 1 102 ? 13.953 11.281 4.184 1 98.81 102 VAL B O 1
ATOM 2829 N N . LYS B 1 103 ? 12.195 12.594 4.125 1 98.19 103 LYS B N 1
ATOM 2830 C CA . LYS B 1 103 ? 12.305 12.891 2.701 1 98.19 103 LYS B CA 1
ATOM 2831 C C . LYS B 1 103 ? 13.312 14.008 2.449 1 98.19 103 LYS B C 1
ATOM 2833 O O . LYS B 1 103 ? 13.977 14.031 1.41 1 98.19 103 LYS B O 1
ATOM 2838 N N . GLU B 1 104 ? 13.281 14.922 3.348 1 97.31 104 GLU B N 1
ATOM 2839 C CA . GLU B 1 104 ? 14.078 16.141 3.209 1 97.31 104 GLU B CA 1
ATOM 2840 C C . GLU B 1 104 ? 14.422 16.719 4.574 1 97.31 104 GLU B C 1
ATOM 2842 O O . GLU B 1 104 ? 13.68 16.547 5.539 1 97.31 104 GLU B O 1
ATOM 2847 N N . ALA B 1 105 ? 15.57 17.359 4.594 1 98.12 105 ALA B N 1
ATOM 2848 C CA . ALA B 1 105 ? 15.992 18.109 5.773 1 98.12 105 ALA B CA 1
ATOM 2849 C C . ALA B 1 105 ? 16.531 19.484 5.379 1 98.12 105 ALA B C 1
ATOM 2851 O O . ALA B 1 105 ? 17.172 19.625 4.332 1 98.12 105 ALA B O 1
ATOM 2852 N N . TRP B 1 106 ? 16.234 20.453 6.203 1 97.75 106 TRP B N 1
ATOM 2853 C CA . TRP B 1 106 ? 16.828 21.781 5.996 1 97.75 106 TRP B CA 1
ATOM 2854 C C . TRP B 1 106 ? 16.969 22.516 7.32 1 97.75 106 TRP B C 1
ATOM 2856 O O . TRP B 1 106 ? 16.375 22.125 8.328 1 97.75 106 TRP B O 1
ATOM 2866 N N . GLU B 1 107 ? 17.859 23.438 7.363 1 97.06 107 GLU B N 1
ATOM 2867 C CA . GLU B 1 107 ? 18 24.328 8.516 1 97.06 107 GLU B CA 1
ATOM 2868 C C . GLU B 1 107 ? 17.078 25.547 8.391 1 97.06 107 GLU B C 1
ATOM 2870 O O . GLU B 1 107 ? 17.188 26.312 7.438 1 97.06 107 GLU B O 1
ATOM 2875 N N . ALA B 1 108 ? 16.188 25.672 9.281 1 96.94 108 ALA B N 1
ATOM 2876 C CA . ALA B 1 108 ? 15.195 26.75 9.234 1 96.94 108 ALA B CA 1
ATOM 2877 C C . ALA B 1 108 ? 15.633 27.938 10.078 1 96.94 108 ALA B C 1
ATOM 2879 O O . ALA B 1 108 ? 16.562 27.828 10.875 1 96.94 108 ALA B O 1
ATOM 2880 N N . ASP B 1 109 ? 14.938 29.062 9.883 1 95.31 109 ASP B N 1
ATOM 2881 C CA . ASP B 1 109 ? 15.133 30.234 10.734 1 95.31 109 ASP B CA 1
ATOM 2882 C C . ASP B 1 109 ? 14.828 29.891 12.195 1 95.31 109 ASP B C 1
ATOM 2884 O O . ASP B 1 109 ? 13.992 29.047 12.484 1 95.31 109 ASP B O 1
ATOM 2888 N N . ARG B 1 110 ? 15.445 30.656 13.047 1 93.81 110 ARG B N 1
ATOM 2889 C CA . ARG B 1 110 ? 15.266 30.391 14.469 1 93.81 110 ARG B CA 1
ATOM 2890 C C . ARG B 1 110 ? 13.812 30.578 14.883 1 93.81 110 ARG B C 1
ATOM 2892 O O . ARG B 1 110 ? 13.336 29.938 15.812 1 93.81 110 ARG B O 1
ATOM 2899 N N . ALA B 1 111 ? 13.156 31.422 14.211 1 93.88 111 ALA B N 1
ATOM 2900 C CA . ALA B 1 111 ? 11.781 31.75 14.57 1 93.88 111 ALA B CA 1
ATOM 2901 C C . ALA B 1 111 ? 10.797 30.781 13.938 1 93.88 111 ALA B C 1
ATOM 2903 O O . ALA B 1 111 ? 9.609 30.766 14.281 1 93.88 111 ALA B O 1
ATOM 2904 N N . PHE B 1 112 ? 11.281 30 13.039 1 96.56 112 PHE B N 1
ATOM 2905 C CA . PHE B 1 112 ? 10.414 29.062 12.336 1 96.56 112 PHE B CA 1
ATOM 2906 C C . PHE B 1 112 ? 9.844 28.031 13.297 1 96.56 112 PHE B C 1
ATOM 2908 O O . PHE B 1 112 ? 10.562 27.484 14.133 1 96.56 112 PHE B O 1
ATOM 2915 N N . SER B 1 113 ? 8.523 27.781 13.172 1 96.44 113 SER B N 1
ATOM 2916 C CA . SER B 1 113 ? 7.809 26.703 13.836 1 96.44 113 SER B CA 1
ATOM 2917 C C . SER B 1 113 ? 6.938 25.922 12.859 1 96.44 113 SER B C 1
ATOM 2919 O O . SER B 1 113 ? 6.059 26.5 12.211 1 96.44 113 SER B O 1
ATOM 2921 N N . ALA B 1 114 ? 7.219 24.609 12.812 1 97.62 114 ALA B N 1
ATOM 2922 C CA . ALA B 1 114 ? 6.426 23.781 11.906 1 97.62 114 ALA B CA 1
ATOM 2923 C C . ALA B 1 114 ? 4.934 23.969 12.156 1 97.62 114 ALA B C 1
ATOM 2925 O O . ALA B 1 114 ? 4.133 23.953 11.219 1 97.62 114 ALA B O 1
ATOM 2926 N N . ARG B 1 115 ? 4.574 24.141 13.367 1 94.94 115 ARG B N 1
ATOM 2927 C CA . ARG B 1 115 ? 3.172 24.25 13.766 1 94.94 115 ARG B CA 1
ATOM 2928 C C . ARG B 1 115 ? 2.627 25.641 13.469 1 94.94 115 ARG B C 1
ATOM 2930 O O . ARG B 1 115 ? 1.608 25.781 12.781 1 94.94 115 ARG B O 1
ATOM 2937 N N . HIS B 1 116 ? 3.35 26.641 13.852 1 94.62 116 HIS B N 1
ATOM 2938 C CA . HIS B 1 116 ? 2.793 28 13.883 1 94.62 116 HIS B CA 1
ATOM 2939 C C . HIS B 1 116 ? 3.061 28.734 12.578 1 94.62 116 HIS B C 1
ATOM 2941 O O . HIS B 1 116 ? 2.344 29.672 12.234 1 94.62 116 HIS B O 1
ATOM 2947 N N . SER B 1 117 ? 4.07 28.328 11.867 1 96.81 117 SER B N 1
ATOM 2948 C CA . SER B 1 117 ? 4.449 29.031 10.641 1 96.81 117 SER B CA 1
ATOM 2949 C C . SER B 1 117 ? 3.713 28.469 9.43 1 96.81 117 SER B C 1
ATOM 2951 O O . SER B 1 117 ? 3.879 28.953 8.312 1 96.81 117 SER B O 1
ATOM 2953 N N . ALA B 1 118 ? 2.92 27.406 9.633 1 97 118 ALA B N 1
ATOM 2954 C CA . ALA B 1 118 ? 2.207 26.797 8.516 1 97 118 ALA B CA 1
ATOM 2955 C C . ALA B 1 118 ? 1.197 27.766 7.91 1 97 118 ALA B C 1
ATOM 2957 O O . ALA B 1 118 ? 0.442 28.422 8.633 1 97 118 ALA B O 1
ATOM 2958 N N . ARG B 1 119 ? 1.178 27.844 6.609 1 97.38 119 ARG B N 1
ATOM 2959 C CA . ARG B 1 119 ? 0.272 28.75 5.902 1 97.38 119 ARG B CA 1
ATOM 2960 C C . ARG B 1 119 ? -0.937 27.984 5.359 1 97.38 119 ARG B C 1
ATOM 2962 O O . ARG B 1 119 ? -2.039 28.531 5.293 1 97.38 119 ARG B O 1
ATOM 2969 N N . SER B 1 120 ? -0.728 26.859 4.91 1 98.06 120 SER B N 1
ATOM 2970 C CA . SER B 1 120 ? -1.803 26.016 4.406 1 98.06 120 SER B CA 1
ATOM 2971 C C . SER B 1 120 ? -1.404 24.547 4.434 1 98.06 120 SER B C 1
ATOM 2973 O O . SER B 1 120 ? -0.23 24.219 4.617 1 98.06 120 SER B O 1
ATOM 2975 N N . LYS B 1 121 ? -2.371 23.734 4.332 1 98.38 121 LYS B N 1
ATOM 2976 C CA . LYS B 1 121 ? -2.176 22.281 4.285 1 98.38 121 LYS B CA 1
ATOM 2977 C C . LYS B 1 121 ? -3.023 21.656 3.189 1 98.38 121 LYS B C 1
ATOM 2979 O O . LYS B 1 121 ? -4.105 22.141 2.871 1 98.38 121 LYS B O 1
ATOM 2984 N N . THR B 1 122 ? -2.523 20.641 2.631 1 98.81 122 THR B N 1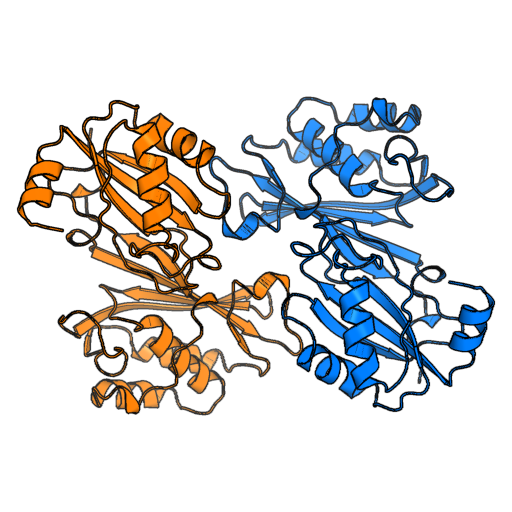
ATOM 2985 C CA . THR B 1 122 ? -3.248 19.828 1.661 1 98.81 122 THR B CA 1
ATOM 2986 C C . THR B 1 122 ? -3.365 18.375 2.145 1 98.81 122 THR B C 1
ATOM 2988 O O . THR B 1 122 ? -2.369 17.766 2.547 1 98.81 122 THR B O 1
ATOM 2991 N N . TYR B 1 123 ? -4.582 17.938 2.117 1 98.81 123 TYR B N 1
ATOM 2992 C CA . TYR B 1 123 ? -4.84 16.547 2.461 1 98.81 123 TYR B CA 1
ATOM 2993 C C . TYR B 1 123 ? -5.328 15.766 1.245 1 98.81 123 TYR B C 1
ATOM 2995 O O . TYR B 1 123 ? -5.914 16.344 0.326 1 98.81 123 TYR B O 1
ATOM 3003 N N . LEU B 1 124 ? -5.004 14.492 1.251 1 98.88 124 LEU B N 1
ATOM 3004 C CA . LEU B 1 124 ? -5.5 13.523 0.287 1 98.88 124 LEU B CA 1
ATOM 3005 C C . LEU B 1 124 ? -6.324 12.438 0.981 1 98.88 124 LEU B C 1
ATOM 3007 O O . LEU B 1 124 ? -5.93 11.93 2.031 1 98.88 124 LEU B O 1
ATOM 3011 N N . TYR B 1 125 ? -7.5 12.188 0.506 1 98.94 125 TYR B N 1
ATOM 3012 C CA . TYR B 1 125 ? -8.297 11.062 0.978 1 98.94 125 TYR B CA 1
ATOM 3013 C C . TYR B 1 125 ? -8.609 10.102 -0.16 1 98.94 125 TYR B C 1
ATOM 3015 O O . TYR B 1 125 ? -9.164 10.492 -1.188 1 98.94 125 TYR B O 1
ATOM 3023 N N . ARG B 1 126 ? -8.289 8.805 0.054 1 98.88 126 ARG B N 1
ATOM 3024 C CA . ARG B 1 126 ? -8.508 7.809 -0.989 1 98.88 126 ARG B CA 1
ATOM 3025 C C . ARG B 1 126 ? -9.695 6.914 -0.653 1 98.88 126 ARG B C 1
ATOM 3027 O O . ARG B 1 126 ? -9.836 6.453 0.482 1 98.88 126 ARG B O 1
ATOM 3034 N N . ILE B 1 127 ? -10.555 6.73 -1.666 1 98.88 127 ILE B N 1
ATOM 3035 C CA . ILE B 1 127 ? -11.688 5.812 -1.586 1 98.88 127 ILE B CA 1
ATOM 3036 C C . ILE B 1 127 ? -11.586 4.773 -2.701 1 98.88 127 ILE B C 1
ATOM 3038 O O . ILE B 1 127 ? -11.453 5.125 -3.875 1 98.88 127 ILE B O 1
ATOM 3042 N N . ALA B 1 128 ? -11.539 3.547 -2.332 1 98.44 128 ALA B N 1
ATOM 3043 C CA . ALA B 1 128 ? -11.594 2.455 -3.303 1 98.44 128 ALA B CA 1
ATOM 3044 C C . ALA B 1 128 ? -13.016 1.934 -3.465 1 98.44 128 ALA B C 1
ATOM 3046 O O . ALA B 1 128 ? -13.695 1.643 -2.475 1 98.44 128 ALA B O 1
ATOM 3047 N N . GLN B 1 129 ? -13.453 1.861 -4.691 1 96.56 129 GLN B N 1
ATOM 3048 C CA . GLN B 1 129 ? -14.789 1.342 -4.953 1 96.56 129 GLN B CA 1
ATOM 3049 C C . GLN B 1 129 ? -14.734 0.099 -5.836 1 96.56 129 GLN B C 1
ATOM 3051 O O . GLN B 1 129 ? -13.742 -0.132 -6.531 1 96.56 129 GLN B O 1
ATOM 3056 N N . GLY B 1 130 ? -15.805 -0.713 -5.789 1 93.19 130 GLY B N 1
ATOM 3057 C CA . GLY B 1 130 ? -15.914 -1.927 -6.582 1 93.19 130 GLY B CA 1
ATOM 3058 C C . GLY B 1 130 ? -16.578 -3.07 -5.836 1 93.19 130 GLY B C 1
ATOM 3059 O O . GLY B 1 130 ? -16.812 -2.973 -4.629 1 93.19 130 GLY B O 1
ATOM 3060 N N . GLU B 1 131 ? -16.797 -4.145 -6.562 1 93.81 131 GLU B N 1
ATOM 3061 C CA . GLU B 1 131 ? -17.531 -5.273 -6.004 1 93.81 131 GLU B CA 1
ATOM 3062 C C . GLU B 1 131 ? -16.719 -5.984 -4.926 1 93.81 131 GLU B C 1
ATOM 3064 O O . GLU B 1 131 ? -17.281 -6.449 -3.928 1 93.81 131 GLU B O 1
ATOM 3069 N N . THR B 1 132 ? -15.383 -6.074 -5.223 1 96.06 132 THR B N 1
ATOM 3070 C CA . THR B 1 132 ? -14.492 -6.723 -4.262 1 96.06 132 THR B CA 1
ATOM 3071 C C . THR B 1 132 ? -13.344 -5.793 -3.877 1 96.06 132 THR B C 1
ATOM 3073 O O . THR B 1 132 ? -12.875 -5.008 -4.703 1 96.06 132 THR B O 1
ATOM 3076 N N . PRO B 1 133 ? -12.914 -5.828 -2.639 1 97.12 133 PRO B N 1
ATOM 3077 C CA . PRO B 1 133 ? -11.812 -4.957 -2.225 1 97.12 133 PRO B CA 1
ATOM 3078 C C . PRO B 1 133 ? -10.461 -5.406 -2.781 1 97.12 133 PRO B C 1
ATOM 3080 O O . PRO B 1 133 ? -10.344 -6.52 -3.297 1 97.12 133 PRO B O 1
ATOM 3083 N N . ASP B 1 134 ? -9.555 -4.547 -2.891 1 97.75 134 ASP B N 1
ATOM 3084 C CA . ASP B 1 134 ? -8.148 -4.805 -3.188 1 97.75 134 ASP B CA 1
ATOM 3085 C C . ASP B 1 134 ? -7.336 -4.941 -1.903 1 97.75 134 ASP B C 1
ATOM 3087 O O . ASP B 1 134 ? -7.195 -3.98 -1.145 1 97.75 134 ASP B O 1
ATOM 3091 N N . PRO B 1 135 ? -6.82 -6.125 -1.646 1 98.5 135 PRO B N 1
ATOM 3092 C CA . PRO B 1 135 ? -6.102 -6.301 -0.381 1 98.5 135 PRO B CA 1
ATOM 3093 C C . PRO B 1 135 ? -4.875 -5.398 -0.269 1 98.5 135 PRO B C 1
ATOM 3095 O O . PRO B 1 135 ? -4.438 -5.082 0.84 1 98.5 135 PRO B O 1
ATOM 3098 N N . MET B 1 136 ? -4.289 -4.918 -1.404 1 98.25 136 MET B N 1
ATOM 3099 C CA . MET B 1 136 ? -3.121 -4.039 -1.375 1 98.25 136 MET B CA 1
ATOM 3100 C C . MET B 1 136 ? -3.514 -2.625 -0.957 1 98.25 136 MET B C 1
ATOM 3102 O O . MET B 1 136 ? -2.65 -1.807 -0.637 1 98.25 136 MET B O 1
ATOM 3106 N N . LEU B 1 137 ? -4.812 -2.32 -0.945 1 98.06 137 LEU B N 1
ATOM 3107 C CA . LEU B 1 137 ? -5.297 -0.983 -0.62 1 98.06 137 LEU B CA 1
ATOM 3108 C C . LEU B 1 137 ? -5.945 -0.962 0.759 1 98.06 137 LEU B C 1
ATOM 3110 O O . LEU B 1 137 ? -6.363 0.095 1.237 1 98.06 137 LEU B O 1
ATOM 3114 N N . ALA B 1 138 ? -5.988 -2.121 1.415 1 97.88 138 ALA B N 1
ATOM 3115 C CA . ALA B 1 138 ? -6.719 -2.264 2.672 1 97.88 138 ALA B CA 1
ATOM 3116 C C . ALA B 1 138 ? -6.227 -1.26 3.709 1 97.88 138 ALA B C 1
ATOM 3118 O O . ALA B 1 138 ? -7.004 -0.771 4.531 1 97.88 138 ALA B O 1
ATOM 3119 N N . ARG B 1 139 ? -4.961 -0.865 3.6 1 97.88 139 ARG B N 1
ATOM 3120 C CA . ARG B 1 139 ? -4.359 0.05 4.562 1 97.88 139 ARG B CA 1
ATOM 3121 C C . ARG B 1 139 ? -4.352 1.479 4.031 1 97.88 139 ARG B C 1
ATOM 3123 O O . ARG B 1 139 ? -3.973 2.41 4.742 1 97.88 139 ARG B O 1
ATOM 3130 N N . TYR B 1 140 ? -4.816 1.666 2.789 1 98.62 140 TYR B N 1
ATOM 3131 C CA . TYR B 1 140 ? -4.422 2.918 2.154 1 98.62 140 TYR B CA 1
ATOM 3132 C C . TYR B 1 140 ? -5.613 3.596 1.492 1 98.62 140 TYR B C 1
ATOM 3134 O O . TYR B 1 140 ? -5.473 4.656 0.882 1 98.62 140 TYR B O 1
ATOM 3142 N N . ALA B 1 141 ? -6.789 2.975 1.595 1 98.81 141 ALA B N 1
ATOM 3143 C CA . ALA B 1 141 ? -7.996 3.551 1.01 1 98.81 141 ALA B CA 1
ATOM 3144 C C . ALA B 1 141 ? -9.242 3.064 1.74 1 98.81 141 ALA B C 1
ATOM 3146 O O . ALA B 1 141 ? -9.289 1.929 2.221 1 98.81 141 ALA B O 1
ATOM 3147 N N . TRP B 1 142 ? -10.195 3.939 1.867 1 98.88 142 TRP B N 1
ATOM 3148 C CA . TRP B 1 142 ? -11.516 3.57 2.363 1 98.88 142 TRP B CA 1
ATOM 3149 C C . TRP B 1 142 ? -12.297 2.789 1.311 1 98.88 142 TRP B C 1
ATOM 3151 O O . TRP B 1 142 ? -12.586 3.311 0.23 1 98.88 142 TRP B O 1
ATOM 3161 N N . TYR B 1 143 ? -12.633 1.503 1.592 1 98.62 143 TYR B N 1
ATOM 3162 C CA . TYR B 1 143 ? -13.375 0.684 0.636 1 98.62 143 TYR B CA 1
ATOM 3163 C C . TYR B 1 143 ? -14.875 0.897 0.782 1 98.62 143 TYR B C 1
ATOM 3165 O O . TYR B 1 143 ? -15.414 0.823 1.889 1 98.62 143 TYR B O 1
ATOM 3173 N N . ILE B 1 144 ? -15.453 1.244 -0.318 1 98.31 144 ILE B N 1
ATOM 3174 C CA . ILE B 1 144 ? -16.906 1.323 -0.434 1 98.31 144 ILE B CA 1
ATOM 3175 C C . ILE B 1 144 ? -17.375 0.454 -1.598 1 98.31 144 ILE B C 1
ATOM 3177 O O . ILE B 1 144 ? -17.031 0.717 -2.754 1 98.31 144 ILE B O 1
ATOM 3181 N N . ARG B 1 145 ? -18.172 -0.503 -1.341 1 96.31 145 ARG B N 1
ATOM 3182 C CA . ARG B 1 145 ? -18.594 -1.491 -2.332 1 96.31 145 ARG B CA 1
ATOM 3183 C C . ARG B 1 145 ? -19.453 -0.854 -3.412 1 96.31 145 ARG B C 1
ATOM 3185 O O . ARG B 1 145 ? -19.25 -1.094 -4.602 1 96.31 145 ARG B O 1
ATOM 3192 N N . ARG B 1 146 ? -20.359 -0.018 -3.002 1 95.06 146 ARG B N 1
ATOM 3193 C CA . ARG B 1 146 ? -21.344 0.569 -3.92 1 95.06 146 ARG B CA 1
ATOM 3194 C C . ARG B 1 146 ? -20.703 1.666 -4.766 1 95.06 146 ARG B C 1
ATOM 3196 O O . ARG B 1 146 ? -19.875 2.438 -4.27 1 95.06 146 ARG B O 1
ATOM 3203 N N . PRO B 1 147 ? -21.109 1.753 -5.977 1 95.31 147 PRO B N 1
ATOM 3204 C CA . PRO B 1 147 ? -20.609 2.854 -6.797 1 95.31 147 PRO B CA 1
ATOM 3205 C C . PRO B 1 147 ? -21 4.227 -6.254 1 95.31 147 PRO B C 1
ATOM 3207 O O . PRO B 1 147 ? -22.125 4.395 -5.758 1 95.31 147 PRO B O 1
ATOM 3210 N N . LEU B 1 148 ? -20.094 5.156 -6.367 1 98.19 148 LEU B N 1
ATOM 3211 C CA . LEU B 1 148 ? -20.328 6.516 -5.887 1 98.19 148 LEU B CA 1
ATOM 3212 C C . LEU B 1 148 ? -20.625 7.461 -7.051 1 98.19 148 LEU B C 1
ATOM 3214 O O . LEU B 1 148 ? -20 7.359 -8.109 1 98.19 148 LEU B O 1
ATOM 3218 N N . ASP B 1 149 ? -21.625 8.297 -6.863 1 98.56 149 ASP B N 1
ATOM 3219 C CA . ASP B 1 149 ? -21.875 9.359 -7.82 1 98.56 149 ASP B CA 1
ATOM 3220 C C . ASP B 1 149 ? -20.828 10.461 -7.719 1 98.56 149 ASP B C 1
ATOM 3222 O O . ASP B 1 149 ? -21 11.422 -6.961 1 98.56 149 ASP B O 1
ATOM 3226 N N . CYS B 1 150 ? -19.812 10.406 -8.555 1 98.56 150 CYS B N 1
ATOM 3227 C CA . CYS B 1 150 ? -18.672 11.305 -8.477 1 98.56 150 CYS B CA 1
ATOM 3228 C C . CYS B 1 150 ? -19.078 12.734 -8.828 1 98.56 150 CYS B C 1
ATOM 3230 O O . CYS B 1 150 ? -18.531 13.688 -8.281 1 98.56 150 CYS B O 1
ATOM 3232 N N . ALA B 1 151 ? -19.984 12.852 -9.766 1 98.69 151 ALA B N 1
ATOM 3233 C CA . ALA B 1 151 ? -20.469 14.188 -10.125 1 98.69 151 ALA B CA 1
ATOM 3234 C C . ALA B 1 151 ? -21.109 14.875 -8.922 1 98.69 151 ALA B C 1
ATOM 3236 O O . ALA B 1 151 ? -20.859 16.047 -8.664 1 98.69 151 ALA B O 1
ATOM 3237 N N . ALA B 1 152 ? -21.953 14.156 -8.211 1 98.81 152 ALA B N 1
ATOM 3238 C CA . ALA B 1 152 ? -22.578 14.695 -7.012 1 98.81 152 ALA B CA 1
ATOM 3239 C C . ALA B 1 152 ? -21.547 15.047 -5.949 1 98.81 152 ALA B C 1
ATOM 3241 O O . ALA B 1 152 ? -21.656 16.078 -5.273 1 98.81 152 ALA B O 1
ATOM 3242 N N . MET B 1 153 ? -20.594 14.195 -5.801 1 98.88 153 MET B N 1
ATOM 3243 C CA . MET B 1 153 ? -19.531 14.438 -4.828 1 98.88 153 MET B CA 1
ATOM 3244 C C . MET B 1 153 ? -18.766 15.711 -5.176 1 98.88 153 MET B C 1
ATOM 3246 O O . MET B 1 153 ? -18.453 16.516 -4.293 1 98.88 153 MET B O 1
ATOM 3250 N N . ARG B 1 154 ? -18.438 15.875 -6.492 1 98.88 154 ARG B N 1
ATOM 3251 C CA . ARG B 1 154 ? -17.734 17.078 -6.938 1 98.88 154 ARG B CA 1
ATOM 3252 C C . ARG B 1 154 ? -18.578 18.328 -6.656 1 98.88 154 ARG B C 1
ATOM 3254 O O . ARG B 1 154 ? -18.031 19.359 -6.23 1 98.88 154 ARG B O 1
ATOM 3261 N N . ALA B 1 155 ? -19.828 18.203 -6.879 1 98.88 155 ALA B N 1
ATOM 3262 C CA . ALA B 1 155 ? -20.734 19.312 -6.594 1 98.88 155 ALA B CA 1
ATOM 3263 C C . ALA B 1 155 ? -20.734 19.656 -5.105 1 98.88 155 ALA B C 1
ATOM 3265 O O . ALA B 1 155 ? -20.766 20.828 -4.727 1 98.88 155 ALA B O 1
ATOM 3266 N N . ALA B 1 156 ? -20.734 18.672 -4.297 1 98.88 156 ALA B N 1
ATOM 3267 C CA . ALA B 1 156 ? -20.688 18.859 -2.85 1 98.88 156 ALA B CA 1
ATOM 3268 C C . ALA B 1 156 ? -19.375 19.516 -2.422 1 98.88 156 ALA B C 1
ATOM 3270 O O . ALA B 1 156 ? -19.375 20.422 -1.59 1 98.88 156 ALA B O 1
ATOM 3271 N N . LEU B 1 157 ? -18.266 19.047 -2.955 1 98.88 157 LEU B N 1
ATOM 3272 C CA . LEU B 1 157 ? -16.953 19.578 -2.646 1 98.88 157 LEU B CA 1
ATOM 3273 C C . LEU B 1 157 ? -16.875 21.062 -3.014 1 98.88 157 LEU B C 1
ATOM 3275 O O . LEU B 1 157 ? -16.234 21.844 -2.312 1 98.88 157 LEU B O 1
ATOM 3279 N N . ALA B 1 158 ? -17.531 21.422 -4.062 1 98.75 158 ALA B N 1
ATOM 3280 C CA . ALA B 1 158 ? -17.531 22.828 -4.504 1 98.75 158 ALA B CA 1
ATOM 3281 C C . ALA B 1 158 ? -18.172 23.719 -3.453 1 98.75 158 ALA B C 1
ATOM 3283 O O . ALA B 1 158 ? -17.844 24.906 -3.354 1 98.75 158 ALA B O 1
ATOM 3284 N N . ARG B 1 159 ? -19 23.188 -2.658 1 98.62 159 ARG B N 1
ATOM 3285 C CA . ARG B 1 159 ? -19.781 23.969 -1.698 1 98.62 159 ARG B CA 1
ATOM 3286 C C . ARG B 1 159 ? -18.938 24.344 -0.489 1 98.62 159 ARG B C 1
ATOM 3288 O O . ARG B 1 159 ? -19.312 25.219 0.288 1 98.62 159 ARG B O 1
ATOM 3295 N N . ILE B 1 160 ? -17.828 23.672 -0.316 1 98.56 160 ILE B N 1
ATOM 3296 C CA . ILE B 1 160 ? -17.031 23.969 0.87 1 98.56 160 ILE B CA 1
ATOM 3297 C C . ILE B 1 160 ? -15.93 24.969 0.512 1 98.56 160 ILE B C 1
ATOM 3299 O O . ILE B 1 160 ? -15.188 25.422 1.387 1 98.56 160 ILE B O 1
ATOM 3303 N N . LEU B 1 161 ? -15.766 25.281 -0.753 1 98.81 161 LEU B N 1
ATOM 3304 C CA . LEU B 1 161 ? -14.758 26.25 -1.167 1 98.81 161 LEU B CA 1
ATOM 3305 C C . LEU B 1 161 ? -15.055 27.625 -0.575 1 98.81 161 LEU B C 1
ATOM 3307 O O . LEU B 1 161 ? -16.219 28.031 -0.477 1 98.81 161 LEU B O 1
ATOM 3311 N N . GLY B 1 162 ? -13.977 28.328 -0.238 1 98.62 162 GLY B N 1
ATOM 3312 C CA . GLY B 1 162 ? -14.109 29.625 0.398 1 98.62 162 GLY B CA 1
ATOM 3313 C C . GLY B 1 162 ? -14.031 29.562 1.911 1 98.62 162 GLY B C 1
ATOM 3314 O O . GLY B 1 162 ? -13.469 28.625 2.469 1 98.62 162 GLY B O 1
ATOM 3315 N N . THR B 1 163 ? -14.43 30.672 2.559 1 98.69 163 THR B N 1
ATOM 3316 C CA . THR B 1 163 ? -14.312 30.797 4.008 1 98.69 163 THR B CA 1
ATOM 3317 C C . THR B 1 163 ? -15.625 30.438 4.691 1 98.69 163 THR B C 1
ATOM 3319 O O . THR B 1 163 ? -16.672 30.984 4.352 1 98.69 163 THR B O 1
ATOM 3322 N N . HIS B 1 164 ? -15.586 29.438 5.531 1 98.56 164 HIS B N 1
ATOM 3323 C CA . HIS B 1 164 ? -16.766 28.984 6.254 1 98.56 164 HIS B CA 1
ATOM 3324 C C . HIS B 1 164 ? -16.438 28.688 7.715 1 98.56 164 HIS B C 1
ATOM 3326 O O . HIS B 1 164 ? -15.266 28.547 8.07 1 98.56 164 HIS B O 1
ATOM 3332 N N . ASP B 1 165 ? -17.438 28.781 8.555 1 98.06 165 ASP B N 1
ATOM 3333 C CA . ASP B 1 165 ? -17.359 28.156 9.875 1 98.06 165 ASP B CA 1
ATOM 3334 C C . ASP B 1 165 ? -17.547 26.641 9.773 1 98.06 165 ASP B C 1
ATOM 3336 O O . ASP B 1 165 ? -18.609 26.156 9.383 1 98.06 165 ASP B O 1
ATOM 3340 N N . PHE B 1 166 ? -16.531 25.844 10.133 1 98.25 166 PHE B N 1
ATOM 3341 C CA . PHE B 1 166 ? -16.562 24.406 9.945 1 98.25 166 PHE B CA 1
ATOM 3342 C C . PHE B 1 166 ? -16.859 23.703 11.266 1 98.25 166 PHE B C 1
ATOM 3344 O O . PHE B 1 166 ? -16.469 22.547 11.453 1 98.25 166 PHE B O 1
ATOM 3351 N N . SER B 1 167 ? -17.531 24.328 12.195 1 97 167 SER B N 1
ATOM 3352 C CA . SER B 1 167 ? -17.906 23.734 13.477 1 97 167 SER B CA 1
ATOM 3353 C C . SER B 1 167 ? -18.641 22.422 13.289 1 97 167 SER B C 1
ATOM 3355 O O . SER B 1 167 ? -18.453 21.484 14.062 1 97 167 SER B O 1
ATOM 3357 N N . ALA B 1 168 ? -19.438 22.328 12.266 1 97.62 168 ALA B N 1
ATOM 3358 C CA . ALA B 1 168 ? -20.234 21.141 12.016 1 97.62 168 ALA B CA 1
ATOM 3359 C C . ALA B 1 168 ? -19.344 19.953 11.633 1 97.62 168 ALA B C 1
ATOM 3361 O O . ALA B 1 168 ? -19.797 18.812 11.609 1 97.62 168 ALA B O 1
ATOM 3362 N N . PHE B 1 169 ? -18.109 20.219 11.344 1 97.81 169 PHE B N 1
ATOM 3363 C CA . PHE B 1 169 ? -17.203 19.172 10.906 1 97.81 169 PHE B CA 1
ATOM 3364 C C . PHE B 1 169 ? -16.047 19 11.898 1 97.81 169 PHE B C 1
ATOM 3366 O O . PHE B 1 169 ? -15.031 18.391 11.578 1 97.81 169 PHE B O 1
ATOM 3373 N N . ARG B 1 170 ? -16.172 19.547 13.016 1 95.06 170 ARG B N 1
ATOM 3374 C CA . ARG B 1 170 ? -15.18 19.453 14.07 1 95.06 170 ARG B CA 1
ATOM 3375 C C . ARG B 1 170 ? -15.57 18.391 15.094 1 95.06 170 ARG B C 1
ATOM 3377 O O . ARG B 1 170 ? -16.719 18.328 15.523 1 95.06 170 ARG B O 1
ATOM 3384 N N . ALA B 1 171 ? -14.633 17.5 15.414 1 89.56 171 ALA B N 1
ATOM 3385 C CA . ALA B 1 171 ? -14.883 16.547 16.5 1 89.56 171 ALA B CA 1
ATOM 3386 C C . ALA B 1 171 ? -14.688 17.219 17.859 1 89.56 171 ALA B C 1
ATOM 3388 O O . ALA B 1 171 ? -14.016 18.234 17.969 1 89.56 171 ALA B O 1
ATOM 3389 N N . ALA B 1 172 ? -15.383 16.531 18.859 1 80.88 172 ALA B N 1
ATOM 3390 C CA . ALA B 1 172 ? -15.18 16.969 20.234 1 80.88 172 ALA B CA 1
ATOM 3391 C C . ALA B 1 172 ? -13.758 16.688 20.688 1 80.88 172 ALA B C 1
ATOM 3393 O O . ALA B 1 172 ? -13.141 15.703 20.266 1 80.88 172 ALA B O 1
ATOM 3394 N N . GLY B 1 173 ? -13.203 17.516 21.5 1 71.88 173 GLY B N 1
ATOM 3395 C CA . GLY B 1 173 ? -11.914 17.234 22.109 1 71.88 173 GLY B CA 1
ATOM 3396 C C . GLY B 1 173 ? -10.766 17.969 21.438 1 71.88 173 GLY B C 1
ATOM 3397 O O . GLY B 1 173 ? -9.625 17.906 21.891 1 71.88 173 GLY B O 1
ATOM 3398 N N . GLY B 1 174 ? -11.156 18.641 20.375 1 69.06 174 GLY B N 1
ATOM 3399 C CA . GLY B 1 174 ? -10.094 19.375 19.719 1 69.06 174 GLY B CA 1
ATOM 3400 C C . GLY B 1 174 ? -9.703 20.641 20.453 1 69.06 174 GLY B C 1
ATOM 3401 O O . GLY B 1 174 ? -10.398 21.062 21.375 1 69.06 174 GLY B O 1
ATOM 3402 N N . ALA B 1 175 ? -8.508 21.125 20.156 1 68.56 175 ALA B N 1
ATOM 3403 C CA . ALA B 1 175 ? -8.039 22.359 20.75 1 68.56 175 ALA B CA 1
ATOM 3404 C C . ALA B 1 175 ? -8.992 23.516 20.438 1 68.56 175 ALA B C 1
ATOM 3406 O O . ALA B 1 175 ? -9.609 23.547 19.375 1 68.56 175 ALA B O 1
ATOM 3407 N N . PRO B 1 176 ? -9.188 24.344 21.391 1 73.06 176 PRO B N 1
ATOM 3408 C CA . PRO B 1 176 ? -10.031 25.516 21.141 1 73.06 176 PRO B CA 1
ATOM 3409 C C . PRO B 1 176 ? -9.438 26.453 20.094 1 73.06 176 PRO B C 1
ATOM 3411 O O . PRO B 1 176 ? -8.352 27 20.297 1 73.06 176 PRO B O 1
ATOM 3414 N N . MET B 1 177 ? -9.93 26.469 18.984 1 83.5 177 MET B N 1
ATOM 3415 C CA . MET B 1 177 ? -9.508 27.359 17.906 1 83.5 177 MET B CA 1
ATOM 3416 C C . MET B 1 177 ? -10.711 27.844 17.109 1 83.5 177 MET B C 1
ATOM 3418 O O . MET B 1 177 ? -11.797 27.281 17.203 1 83.5 177 MET B O 1
ATOM 3422 N N . SER B 1 178 ? -10.453 28.922 16.422 1 92.56 178 SER B N 1
ATOM 3423 C CA . SER B 1 178 ? -11.5 29.406 15.523 1 92.56 178 SER B CA 1
ATOM 3424 C C . SER B 1 178 ? -11.914 28.344 14.523 1 92.56 178 SER B C 1
ATOM 3426 O O . SER B 1 178 ? -11.062 27.719 13.883 1 92.56 178 SER B O 1
ATOM 3428 N N . PRO B 1 179 ? -13.133 28.078 14.445 1 96.06 179 PRO B N 1
ATOM 3429 C CA . PRO B 1 179 ? -13.602 27.062 13.492 1 96.06 179 PRO B CA 1
ATOM 3430 C C . PRO B 1 179 ? -13.695 27.594 12.062 1 96.06 179 PRO B C 1
ATOM 3432 O O . PRO B 1 179 ? -14.07 26.859 11.148 1 96.06 179 PRO B O 1
ATOM 3435 N N . VAL B 1 180 ? -13.375 28.891 11.945 1 97.81 180 VAL B N 1
ATOM 3436 C CA . VAL B 1 180 ? -13.438 29.5 10.625 1 97.81 180 VAL B CA 1
ATOM 3437 C C . VAL B 1 180 ? -12.172 29.156 9.836 1 97.81 180 VAL B C 1
ATOM 3439 O O . VAL B 1 180 ? -11.055 29.422 10.289 1 97.81 180 VAL B O 1
ATOM 3442 N N . ARG B 1 181 ? -12.352 28.516 8.719 1 97.88 181 ARG B N 1
ATOM 3443 C CA . ARG B 1 181 ? -11.266 28.141 7.816 1 97.88 181 ARG B CA 1
ATOM 3444 C C . ARG B 1 181 ? -11.602 28.516 6.375 1 97.88 181 ARG B C 1
ATOM 3446 O O . ARG B 1 181 ? -12.766 28.719 6.035 1 97.88 181 ARG B O 1
ATOM 3453 N N . THR B 1 182 ? -10.547 28.609 5.586 1 98.69 182 THR B N 1
ATOM 3454 C CA . THR B 1 182 ? -10.703 28.844 4.156 1 98.69 182 THR B CA 1
ATOM 3455 C C . THR B 1 182 ? -10.234 27.625 3.355 1 98.69 182 THR B C 1
ATOM 3457 O O . THR B 1 182 ? -9.117 27.156 3.541 1 98.69 182 THR B O 1
ATOM 3460 N N . MET B 1 183 ? -11.117 27.109 2.537 1 98.81 183 MET B N 1
ATOM 3461 C CA . MET B 1 183 ? -10.758 26.047 1.596 1 98.81 183 MET B CA 1
ATOM 3462 C C . MET B 1 183 ? -10.406 26.641 0.231 1 98.81 183 MET B C 1
ATOM 3464 O O . MET B 1 183 ? -11.25 27.266 -0.413 1 98.81 183 MET B O 1
ATOM 3468 N N . TYR B 1 184 ? -9.219 26.391 -0.184 1 98.88 184 TYR B N 1
ATOM 3469 C CA . TYR B 1 184 ? -8.719 26.953 -1.433 1 98.88 184 TYR B CA 1
ATOM 3470 C C . TYR B 1 184 ? -9.008 26.031 -2.605 1 98.88 184 TYR B C 1
ATOM 3472 O O . TYR B 1 184 ? -9.242 26.484 -3.727 1 98.88 184 TYR B O 1
ATOM 3480 N N . GLU B 1 185 ? -8.891 24.781 -2.395 1 98.75 185 GLU B N 1
ATOM 3481 C CA . GLU B 1 185 ? -9.109 23.75 -3.416 1 98.75 185 GLU B CA 1
ATOM 3482 C C . GLU B 1 185 ? -9.781 22.516 -2.826 1 98.75 185 GLU B C 1
ATOM 3484 O O . GLU B 1 185 ? -9.523 22.156 -1.677 1 98.75 185 GLU B O 1
ATOM 3489 N N . ALA B 1 186 ? -10.609 21.938 -3.559 1 98.81 186 ALA B N 1
ATOM 3490 C CA . ALA B 1 186 ? -11.25 20.656 -3.258 1 98.81 186 ALA B CA 1
ATOM 3491 C C . ALA B 1 186 ? -11.57 19.891 -4.539 1 98.81 186 ALA B C 1
ATOM 3493 O O . ALA B 1 186 ? -12.453 20.297 -5.301 1 98.81 186 ALA B O 1
ATOM 3494 N N . THR B 1 187 ? -10.859 18.828 -4.762 1 98.75 187 THR B N 1
ATOM 3495 C CA . THR B 1 187 ? -11.008 18.125 -6.027 1 98.75 187 THR B CA 1
ATOM 3496 C C . THR B 1 187 ? -11.219 16.641 -5.793 1 98.75 187 THR B C 1
ATOM 3498 O O . THR B 1 187 ? -10.883 16.109 -4.727 1 98.75 187 THR B O 1
ATOM 3501 N N . LEU B 1 188 ? -11.836 16 -6.711 1 98.81 188 LEU B N 1
ATOM 3502 C CA . LEU B 1 188 ? -12.031 14.562 -6.746 1 98.81 188 LEU B CA 1
ATOM 3503 C C . LEU B 1 188 ? -11.633 13.992 -8.102 1 98.81 188 LEU B C 1
ATOM 3505 O O . LEU B 1 188 ? -12.234 14.328 -9.125 1 98.81 188 LEU B O 1
ATOM 3509 N N . GLU B 1 189 ? -10.609 13.172 -8.109 1 98.31 189 GLU B N 1
ATOM 3510 C CA . GLU B 1 189 ? -10.125 12.547 -9.336 1 98.31 189 GLU B CA 1
ATOM 3511 C C . GLU B 1 189 ? -10.031 11.031 -9.18 1 98.31 189 GLU B C 1
ATOM 3513 O O . GLU B 1 189 ? -10.031 10.516 -8.062 1 98.31 189 GLU B O 1
ATOM 3518 N N . GLU B 1 190 ? -10.039 10.398 -10.312 1 97 190 GLU B N 1
ATOM 3519 C CA . GLU B 1 190 ? -9.781 8.969 -10.336 1 97 190 GLU B CA 1
ATOM 3520 C C . GLU B 1 190 ? -8.312 8.68 -10.664 1 97 190 GLU B C 1
ATOM 3522 O O . GLU B 1 190 ? -7.879 8.867 -11.805 1 97 190 GLU B O 1
ATOM 3527 N N . GLU B 1 191 ? -7.574 8.203 -9.664 1 95.62 191 GLU B N 1
ATOM 3528 C CA . GLU B 1 191 ? -6.164 7.879 -9.883 1 95.62 191 GLU B CA 1
ATOM 3529 C C . GLU B 1 191 ? -6.008 6.684 -10.82 1 95.62 191 GLU B C 1
ATOM 3531 O O . GLU B 1 191 ? -5.117 6.672 -11.672 1 95.62 191 GLU B O 1
ATOM 3536 N N . ARG B 1 192 ? -6.766 5.676 -10.656 1 92.44 192 ARG B N 1
ATOM 3537 C CA . ARG B 1 192 ? -6.953 4.5 -11.5 1 92.44 192 ARG B CA 1
ATOM 3538 C C . ARG B 1 192 ? -8.383 3.975 -11.391 1 92.44 192 ARG B C 1
ATOM 3540 O O . ARG B 1 192 ? -9.141 4.398 -10.523 1 92.44 192 ARG B O 1
ATOM 3547 N N . PRO B 1 193 ? -8.695 3.146 -12.266 1 93.62 193 PRO B N 1
ATOM 3548 C CA . PRO B 1 193 ? -10.086 2.678 -12.227 1 93.62 193 PRO B CA 1
ATOM 3549 C C . PRO B 1 193 ? -10.5 2.158 -10.852 1 93.62 193 PRO B C 1
ATOM 3551 O O . PRO B 1 193 ? -9.867 1.241 -10.32 1 93.62 193 PRO B O 1
ATOM 3554 N N . GLY B 1 194 ? -11.477 2.82 -10.289 1 95.88 194 GLY B N 1
ATOM 3555 C CA . GLY B 1 194 ? -12.039 2.363 -9.031 1 95.88 194 GLY B CA 1
ATOM 3556 C C . GLY B 1 194 ? -11.375 2.982 -7.82 1 95.88 194 GLY B C 1
ATOM 3557 O O . GLY B 1 194 ? -11.773 2.727 -6.684 1 95.88 194 GLY B O 1
ATOM 3558 N N . LEU B 1 195 ? -10.344 3.73 -8.016 1 98.12 195 LEU B N 1
ATOM 3559 C CA . LEU B 1 195 ? -9.664 4.391 -6.914 1 98.12 195 LEU B CA 1
ATOM 3560 C C . LEU B 1 195 ? -9.789 5.906 -7.02 1 98.12 195 LEU B C 1
ATOM 3562 O O . LEU B 1 195 ? -9.141 6.527 -7.871 1 98.12 195 LEU B O 1
ATOM 3566 N N . LEU B 1 196 ? -10.57 6.473 -6.102 1 98.69 196 LEU B N 1
ATOM 3567 C CA . LEU B 1 196 ? -10.82 7.906 -6.082 1 98.69 196 LEU B CA 1
ATOM 3568 C C . LEU B 1 196 ? -9.859 8.609 -5.125 1 98.69 196 LEU B C 1
ATOM 3570 O O . LEU B 1 196 ? -9.508 8.062 -4.078 1 98.69 196 LEU B O 1
ATOM 3574 N N . ALA B 1 197 ? -9.477 9.758 -5.508 1 98.75 197 ALA B N 1
ATOM 3575 C CA . ALA B 1 197 ? -8.602 10.609 -4.703 1 98.75 197 ALA B CA 1
ATOM 3576 C C . ALA B 1 197 ? -9.219 12 -4.516 1 98.75 197 ALA B C 1
ATOM 3578 O O . ALA B 1 197 ? -9.414 12.734 -5.488 1 98.75 197 ALA B O 1
ATOM 3579 N N . CYS B 1 198 ? -9.531 12.344 -3.316 1 98.88 198 CYS B N 1
ATOM 3580 C CA . CYS B 1 198 ? -10.023 13.664 -2.969 1 98.88 198 CYS B CA 1
ATOM 3581 C C . CYS B 1 198 ? -8.922 14.516 -2.35 1 98.88 198 CYS B C 1
ATOM 3583 O O . CYS B 1 198 ? -8.32 14.125 -1.348 1 98.88 198 CYS B O 1
ATOM 3585 N N . ARG B 1 199 ? -8.648 15.609 -2.941 1 98.88 199 ARG B N 1
ATOM 3586 C CA . ARG B 1 199 ? -7.652 16.547 -2.422 1 98.88 199 ARG B CA 1
ATOM 3587 C C . ARG B 1 199 ? -8.32 17.797 -1.86 1 98.88 199 ARG B C 1
ATOM 3589 O O . ARG B 1 199 ? -9.156 18.422 -2.525 1 98.88 199 ARG B O 1
ATOM 3596 N N . ILE B 1 200 ? -7.98 18.141 -0.654 1 98.88 200 ILE B N 1
ATOM 3597 C CA . ILE B 1 200 ? -8.5 19.359 -0.015 1 98.88 200 ILE B CA 1
ATOM 3598 C C . ILE B 1 200 ? -7.34 20.203 0.486 1 98.88 200 ILE B C 1
ATOM 3600 O O . ILE B 1 200 ? -6.523 19.75 1.29 1 98.88 200 ILE B O 1
ATOM 3604 N N . HIS B 1 201 ? -7.25 21.375 -0.065 1 98.88 201 HIS B N 1
ATOM 3605 C CA . HIS B 1 201 ? -6.258 22.375 0.309 1 98.88 201 HIS B CA 1
ATOM 3606 C C . HIS B 1 201 ? -6.902 23.531 1.049 1 98.88 201 HIS B C 1
ATOM 3608 O O . HIS B 1 201 ? -7.84 24.156 0.543 1 98.88 201 HIS B O 1
ATOM 3614 N N . GLY B 1 202 ? -6.434 23.797 2.215 1 98.62 202 GLY B N 1
ATOM 3615 C CA . GLY B 1 202 ? -7.039 24.859 3.006 1 98.62 202 GLY B CA 1
ATOM 3616 C C . GLY B 1 202 ? -6.062 25.531 3.951 1 98.62 202 GLY B C 1
ATOM 3617 O O . GLY B 1 202 ? -4.906 25.109 4.059 1 98.62 202 GLY B O 1
ATOM 3618 N N . SER B 1 203 ? -6.523 26.5 4.66 1 97.31 203 SER B N 1
ATOM 3619 C CA . SER B 1 203 ? -5.723 27.312 5.566 1 97.31 203 SER B CA 1
ATOM 3620 C C . SER B 1 203 ? -5.355 26.547 6.828 1 97.31 203 SER B C 1
ATOM 3622 O O . SER B 1 203 ? -4.434 26.922 7.551 1 97.31 203 SER B O 1
ATOM 3624 N N . GLY B 1 204 ? -6.039 25.594 7.082 1 96.25 204 GLY B N 1
ATOM 3625 C CA . GLY B 1 204 ? -5.926 24.719 8.242 1 96.25 204 GLY B CA 1
ATOM 3626 C C . GLY B 1 204 ? -7.16 23.875 8.469 1 96.25 204 GLY B C 1
ATOM 3627 O O . GLY B 1 204 ? -8.18 24.062 7.809 1 96.25 204 GLY B O 1
ATOM 3628 N N . PHE B 1 205 ? -7.039 22.984 9.32 1 96.94 205 PHE B N 1
ATOM 3629 C CA . PHE B 1 205 ? -8.148 22.062 9.531 1 96.94 205 PHE B CA 1
ATOM 3630 C C . PHE B 1 205 ? -8.352 21.797 11.016 1 96.94 205 PHE B C 1
ATOM 3632 O O . PHE B 1 205 ? -7.391 21.75 11.789 1 96.94 205 PHE B O 1
ATOM 3639 N N . LEU B 1 206 ? -9.57 21.609 11.391 1 96.19 206 LEU B N 1
ATOM 3640 C CA . LEU B 1 206 ? -9.945 21.25 12.758 1 96.19 206 LEU B CA 1
ATOM 3641 C C . LEU B 1 206 ? -9.758 19.766 13 1 96.19 206 LEU B C 1
ATOM 3643 O O . LEU B 1 206 ? -9.484 19 12.07 1 96.19 206 LEU B O 1
ATOM 3647 N N . TYR B 1 207 ? -9.906 19.438 14.328 1 95.25 207 TYR B N 1
ATOM 3648 C CA . TYR B 1 207 ? -9.789 18.047 14.711 1 95.25 207 TYR B CA 1
ATOM 3649 C C . TYR B 1 207 ? -10.82 17.188 13.977 1 95.25 207 TYR B C 1
ATOM 3651 O O . TYR B 1 207 ? -12.023 17.469 14.031 1 95.25 207 TYR B O 1
ATOM 3659 N N . HIS B 1 208 ? -10.398 16.141 13.172 1 97.25 208 HIS B N 1
ATOM 3660 C CA . HIS B 1 208 ? -11.188 15.18 12.414 1 97.25 208 HIS B CA 1
ATOM 3661 C C . HIS B 1 208 ? -11.898 15.852 11.242 1 97.25 208 HIS B C 1
ATOM 3663 O O . HIS B 1 208 ? -12.727 15.234 10.57 1 97.25 208 HIS B O 1
ATOM 3669 N N . MET B 1 209 ? -11.578 17.047 10.992 1 97.94 209 MET B N 1
ATOM 3670 C CA . MET B 1 209 ? -12.359 17.828 10.047 1 97.94 209 MET B CA 1
ATOM 3671 C C . MET B 1 209 ? -12.406 17.172 8.68 1 97.94 209 MET B C 1
ATOM 3673 O O . MET B 1 209 ? -13.492 16.969 8.125 1 97.94 209 MET B O 1
ATOM 3677 N N . VAL B 1 210 ? -11.25 16.781 8.125 1 98.69 210 VAL B N 1
ATOM 3678 C CA . VAL B 1 210 ? -11.203 16.203 6.781 1 98.69 210 VAL B CA 1
ATOM 3679 C C . VAL B 1 210 ? -11.969 14.891 6.742 1 98.69 210 VAL B C 1
ATOM 3681 O O . VAL B 1 210 ? -12.727 14.633 5.805 1 98.69 210 VAL B O 1
ATOM 3684 N N . ARG B 1 211 ? -11.82 14.094 7.746 1 98.81 211 ARG B N 1
ATOM 3685 C CA . ARG B 1 211 ? -12.492 12.797 7.789 1 98.81 211 ARG B CA 1
ATOM 3686 C C . ARG B 1 211 ? -14 12.969 7.93 1 98.81 211 ARG B C 1
ATOM 3688 O O . ARG B 1 211 ? -14.773 12.195 7.363 1 98.81 211 ARG B O 1
ATOM 3695 N N . ASN B 1 212 ? -14.398 13.945 8.711 1 98.62 212 ASN B N 1
ATOM 3696 C CA . ASN B 1 212 ? -15.82 14.242 8.82 1 98.62 212 ASN B CA 1
ATOM 3697 C C . ASN B 1 212 ? -16.391 14.766 7.504 1 98.62 212 ASN B C 1
ATOM 3699 O O . ASN B 1 212 ? -17.5 14.398 7.109 1 98.62 212 ASN B O 1
ATOM 3703 N N . LEU B 1 213 ? -15.625 15.602 6.879 1 98.75 213 LEU B N 1
ATOM 3704 C CA . LEU B 1 213 ? -16 16.078 5.551 1 98.75 213 LEU B CA 1
ATOM 3705 C C . LEU B 1 213 ? -16.156 14.906 4.582 1 98.75 213 LEU B C 1
ATOM 3707 O O . LEU B 1 213 ? -17.156 14.789 3.885 1 98.75 213 LEU B O 1
ATOM 3711 N N . MET B 1 214 ? -15.227 14.008 4.609 1 98.88 214 MET B N 1
ATOM 3712 C CA . MET B 1 214 ? -15.195 12.898 3.656 1 98.88 214 MET B CA 1
ATOM 3713 C C . MET B 1 214 ? -16.344 11.922 3.918 1 98.88 214 MET B C 1
ATOM 3715 O O . MET B 1 214 ? -16.906 11.359 2.982 1 98.88 214 MET B O 1
ATOM 3719 N N . GLY B 1 215 ? -16.578 11.672 5.23 1 98.81 215 GLY B N 1
ATOM 3720 C CA . GLY B 1 215 ? -17.75 10.875 5.539 1 98.81 215 GLY B CA 1
ATOM 3721 C C . GLY B 1 215 ? -19.031 11.438 4.945 1 98.81 215 GLY B C 1
ATOM 3722 O O . GLY B 1 215 ? -19.844 10.695 4.402 1 98.81 215 GLY B O 1
ATOM 3723 N N . THR B 1 216 ? -19.188 12.727 5.012 1 98.88 216 THR B N 1
ATOM 3724 C CA . THR B 1 216 ? -20.375 13.414 4.527 1 98.88 216 THR B CA 1
ATOM 3725 C C . THR B 1 216 ? -20.406 13.422 3 1 98.88 216 THR B C 1
ATOM 3727 O O . THR B 1 216 ? -21.438 13.133 2.395 1 98.88 216 THR B O 1
ATOM 3730 N N . ILE B 1 217 ? -19.297 13.711 2.391 1 98.88 217 ILE B N 1
ATOM 3731 C CA . ILE B 1 217 ? -19.188 13.742 0.936 1 98.88 217 ILE B CA 1
ATOM 3732 C C . ILE B 1 217 ? -19.469 12.352 0.365 1 98.88 217 ILE B C 1
ATOM 3734 O O . ILE B 1 217 ? -20.125 12.227 -0.676 1 98.88 217 ILE B O 1
ATOM 3738 N N . ALA B 1 218 ? -18.984 11.305 1.011 1 98.81 218 ALA B N 1
ATOM 3739 C CA . ALA B 1 218 ? -19.25 9.938 0.58 1 98.81 218 ALA B CA 1
ATOM 3740 C C . ALA B 1 218 ? -20.75 9.641 0.62 1 98.81 218 ALA B C 1
ATOM 3742 O O . ALA B 1 218 ? -21.281 8.961 -0.262 1 98.81 218 ALA B O 1
ATOM 3743 N N . ASN B 1 219 ? -21.438 10.148 1.647 1 98.81 219 ASN B N 1
ATOM 3744 C CA . ASN B 1 219 ? -22.875 9.953 1.737 1 98.81 219 ASN B CA 1
ATOM 3745 C C . ASN B 1 219 ? -23.609 10.664 0.605 1 98.81 219 ASN B C 1
ATOM 3747 O O . ASN B 1 219 ? -24.672 10.219 0.162 1 98.81 219 ASN B O 1
ATOM 3751 N N . VAL B 1 220 ? -23.062 11.812 0.158 1 98.88 220 VAL B N 1
ATOM 3752 C CA . VAL B 1 220 ? -23.609 12.445 -1.041 1 98.88 220 VAL B CA 1
ATOM 3753 C C . VAL B 1 220 ? -23.422 11.516 -2.24 1 98.88 220 VAL B C 1
ATOM 3755 O O . VAL B 1 220 ? -24.359 11.297 -3.012 1 98.88 220 VAL B O 1
ATOM 3758 N N . GLY B 1 221 ? -22.234 10.984 -2.414 1 98.75 221 GLY B N 1
ATOM 3759 C CA . GLY B 1 221 ? -21.984 10.047 -3.496 1 98.75 221 GLY B CA 1
ATOM 3760 C C . GLY B 1 221 ? -22.891 8.836 -3.463 1 98.75 221 GLY B C 1
ATOM 3761 O O . GLY B 1 221 ? -23.234 8.281 -4.512 1 98.75 221 GLY B O 1
ATOM 3762 N N . LEU B 1 222 ? -23.312 8.406 -2.271 1 98.44 222 LEU B N 1
ATOM 3763 C CA . LEU B 1 222 ? -24.141 7.227 -2.084 1 98.44 222 LEU B CA 1
ATOM 3764 C C . LEU B 1 222 ? -25.625 7.57 -2.271 1 98.44 222 LEU B C 1
ATOM 3766 O O . LEU B 1 222 ? -26.484 6.688 -2.246 1 98.44 222 LEU B O 1
ATOM 3770 N N . GLY B 1 223 ? -25.938 8.859 -2.357 1 98.31 223 GLY B N 1
ATOM 3771 C CA . GLY B 1 223 ? -27.312 9.305 -2.568 1 98.31 223 GLY B CA 1
ATOM 3772 C C . GLY B 1 223 ? -28.094 9.484 -1.278 1 98.31 223 GLY B C 1
ATOM 3773 O O . GLY B 1 223 ? -29.297 9.703 -1.304 1 98.31 223 GLY B O 1
ATOM 3774 N N . VAL B 1 224 ? -27.406 9.352 -0.192 1 98.19 224 VAL B N 1
ATOM 3775 C CA . VAL B 1 224 ? -28.016 9.539 1.121 1 98.19 224 VAL B CA 1
ATOM 3776 C C . VAL B 1 224 ? -28.297 11.023 1.36 1 98.19 224 VAL B C 1
ATOM 3778 O O . VAL B 1 224 ? -29.281 11.375 2.004 1 98.19 224 VAL B O 1
ATOM 3781 N N . LEU B 1 225 ? -27.391 11.875 0.873 1 98.56 225 LEU B N 1
ATOM 3782 C CA . LEU B 1 225 ? -27.5 13.328 0.936 1 98.56 225 LEU B CA 1
ATOM 3783 C C . LEU B 1 225 ? -27.438 13.938 -0.461 1 98.56 225 LEU B C 1
ATOM 3785 O O . LEU B 1 225 ? -26.984 13.289 -1.409 1 98.56 225 LEU B O 1
ATOM 3789 N N . GLN B 1 226 ? -27.906 15.125 -0.551 1 98.5 226 GLN B N 1
ATOM 3790 C CA . GLN B 1 226 ? -27.75 15.93 -1.759 1 98.5 226 GLN B CA 1
ATOM 3791 C C . GLN B 1 226 ? -26.609 16.938 -1.602 1 98.5 226 GLN B C 1
ATOM 3793 O O . GLN B 1 226 ? -26.297 17.359 -0.485 1 98.5 226 GLN B O 1
ATOM 3798 N N . PRO B 1 227 ? -25.984 17.312 -2.727 1 98.56 227 PRO B N 1
ATOM 3799 C CA . PRO B 1 227 ? -24.922 18.312 -2.629 1 98.56 227 PRO B CA 1
ATOM 3800 C C . PRO B 1 227 ? -25.344 19.547 -1.848 1 98.56 227 PRO B C 1
ATOM 3802 O O . PRO B 1 227 ? -24.562 20.062 -1.042 1 98.56 227 PRO B O 1
ATOM 3805 N N . ALA B 1 228 ? -26.562 19.969 -1.943 1 98.06 228 ALA B N 1
ATOM 3806 C CA . ALA B 1 228 ? -27.047 21.188 -1.308 1 98.06 228 ALA B CA 1
ATOM 3807 C C . ALA B 1 228 ? -27.125 21.031 0.208 1 98.06 228 ALA B C 1
ATOM 3809 O O . ALA B 1 228 ? -27.188 22.016 0.942 1 98.06 228 ALA B O 1
ATOM 3810 N N . ASP B 1 229 ? -27.156 19.812 0.646 1 98.44 229 ASP B N 1
ATOM 3811 C CA . ASP B 1 229 ? -27.188 19.547 2.08 1 98.44 229 ASP B CA 1
ATOM 3812 C C . ASP B 1 229 ? -25.922 20.047 2.766 1 98.44 229 ASP B C 1
ATOM 3814 O O . ASP B 1 229 ? -25.922 20.312 3.971 1 98.44 229 ASP B O 1
ATOM 3818 N N . ILE B 1 230 ? -24.859 20.172 2.014 1 98.62 230 ILE B N 1
ATOM 3819 C CA . ILE B 1 230 ? -23.594 20.656 2.566 1 98.62 230 ILE B CA 1
ATOM 3820 C C . ILE B 1 230 ? -23.797 22.062 3.141 1 98.62 230 ILE B C 1
ATOM 3822 O O . ILE B 1 230 ? -23.328 22.359 4.242 1 98.62 230 ILE B O 1
ATOM 3826 N N . ASP B 1 231 ? -24.547 22.922 2.432 1 98.38 231 ASP B N 1
ATOM 3827 C CA . ASP B 1 231 ? -24.812 24.281 2.889 1 98.38 231 ASP B CA 1
ATOM 3828 C C . ASP B 1 231 ? -25.562 24.266 4.215 1 98.38 231 ASP B C 1
ATOM 3830 O O . ASP B 1 231 ? -25.219 25.016 5.133 1 98.38 231 ASP B O 1
ATOM 3834 N N . ARG B 1 232 ? -26.531 23.438 4.203 1 98 232 ARG B N 1
ATOM 3835 C CA . ARG B 1 232 ? -27.328 23.312 5.418 1 98 232 ARG B CA 1
ATOM 3836 C C . ARG B 1 232 ? -26.469 22.859 6.594 1 98 232 ARG B C 1
ATOM 3838 O O . ARG B 1 232 ? -26.578 23.391 7.695 1 98 232 ARG B O 1
ATOM 3845 N N . ILE B 1 233 ? -25.672 21.875 6.395 1 98.5 233 ILE B N 1
ATOM 3846 C CA . ILE B 1 233 ? -24.828 21.328 7.441 1 98.5 233 ILE B CA 1
ATOM 3847 C C . ILE B 1 233 ? -23.844 22.391 7.93 1 98.5 233 ILE B C 1
ATOM 3849 O O . ILE B 1 233 ? -23.688 22.594 9.133 1 98.5 233 ILE B O 1
ATOM 3853 N N . LEU B 1 234 ? -23.203 23.141 7.008 1 98.19 234 LEU B N 1
ATOM 3854 C CA . LEU B 1 234 ? -22.297 24.219 7.363 1 98.19 234 LEU B CA 1
ATOM 3855 C C . LEU B 1 234 ? -23 25.266 8.203 1 98.19 234 LEU B C 1
ATOM 3857 O O . LEU B 1 234 ? -22.484 25.703 9.234 1 98.19 234 LEU B O 1
ATOM 3861 N N . ALA B 1 235 ? -24.203 25.609 7.816 1 97.88 235 ALA B N 1
ATOM 3862 C CA . ALA B 1 235 ? -24.969 26.656 8.477 1 97.88 235 ALA B CA 1
ATOM 3863 C C . ALA B 1 235 ? -25.422 26.234 9.867 1 97.88 235 ALA B C 1
ATOM 3865 O O . ALA B 1 235 ? -25.641 27.078 10.742 1 97.88 235 ALA B O 1
ATOM 3866 N N . SER B 1 236 ? -25.484 24.969 10.07 1 97.69 236 SER B N 1
ATOM 3867 C CA . SER B 1 236 ? -26 24.469 11.336 1 97.69 236 SER B CA 1
ATOM 3868 C C . SER B 1 236 ? -24.984 24.625 12.453 1 97.69 236 SER B C 1
ATOM 3870 O O . SER B 1 236 ? -25.344 24.656 13.633 1 97.69 236 SER B O 1
ATOM 3872 N N . HIS B 1 237 ? -23.719 24.531 12.133 1 96.81 237 HIS B N 1
ATOM 3873 C CA . HIS B 1 237 ? -22.594 24.562 13.078 1 96.81 237 HIS B CA 1
ATOM 3874 C C . HIS B 1 237 ? -22.703 23.422 14.086 1 96.81 237 HIS B C 1
ATOM 3876 O O . HIS B 1 237 ? -22.156 23.5 15.18 1 96.81 237 HIS B O 1
ATOM 3882 N N . ASP B 1 238 ? -23.516 22.406 13.664 1 96.44 238 ASP B N 1
ATOM 3883 C CA . ASP B 1 238 ? -23.812 21.266 14.539 1 96.44 238 ASP B CA 1
ATOM 3884 C C . ASP B 1 238 ? -23.234 19.984 13.984 1 96.44 238 ASP B C 1
ATOM 3886 O O . ASP B 1 238 ? -23.703 19.469 12.961 1 96.44 238 ASP B O 1
ATOM 3890 N N . ARG B 1 239 ? -22.297 19.422 14.719 1 96.25 239 ARG B N 1
ATOM 3891 C CA . ARG B 1 239 ? -21.594 18.203 14.289 1 96.25 239 ARG B CA 1
ATOM 3892 C C . ARG B 1 239 ? -22.578 17.062 14.062 1 96.25 239 ARG B C 1
ATOM 3894 O O . ARG B 1 239 ? -22.359 16.219 13.188 1 96.25 239 ARG B O 1
ATOM 3901 N N . ALA B 1 240 ? -23.688 17.047 14.719 1 96.38 240 ALA B N 1
ATOM 3902 C CA . ALA B 1 240 ? -24.672 15.969 14.641 1 96.38 240 ALA B CA 1
ATOM 3903 C C . ALA B 1 240 ? -25.344 15.938 13.273 1 96.38 240 ALA B C 1
ATOM 3905 O O . ALA B 1 240 ? -25.984 14.945 12.914 1 96.38 240 ALA B O 1
ATOM 3906 N N . GLN B 1 241 ? -25.203 17.031 12.562 1 96.75 241 GLN B N 1
ATOM 3907 C CA . GLN B 1 241 ? -25.875 17.125 11.266 1 96.75 241 GLN B CA 1
ATOM 3908 C C . GLN B 1 241 ? -25 16.516 10.164 1 96.75 241 GLN B C 1
ATOM 3910 O O . GLN B 1 241 ? -25.484 16.25 9.062 1 96.75 241 GLN B O 1
ATOM 3915 N N . ALA B 1 242 ? -23.719 16.359 10.391 1 96.69 242 ALA B N 1
ATOM 3916 C CA . ALA B 1 242 ? -22.812 15.742 9.422 1 96.69 242 ALA B CA 1
ATOM 3917 C C . ALA B 1 242 ? -22.797 14.219 9.57 1 96.69 242 ALA B C 1
ATOM 3919 O O . ALA B 1 242 ? -23.359 13.68 10.516 1 96.69 242 ALA B O 1
ATOM 3920 N N . SER B 1 243 ? -22.25 13.555 8.617 1 97.5 243 SER B N 1
ATOM 3921 C CA . SER B 1 243 ? -22.188 12.094 8.602 1 97.5 243 SER B CA 1
ATOM 3922 C C . SER B 1 243 ? -21.078 11.57 9.508 1 97.5 243 SER B C 1
ATOM 3924 O O . SER B 1 243 ? -20.328 12.352 10.086 1 97.5 243 SER B O 1
ATOM 3926 N N . ALA B 1 244 ? -21.109 10.195 9.703 1 97.56 244 ALA B N 1
ATOM 3927 C CA . ALA B 1 244 ? -20.094 9.531 10.516 1 97.56 244 ALA B CA 1
ATOM 3928 C C . ALA B 1 244 ? -18.688 9.844 10 1 97.56 244 ALA B C 1
ATOM 3930 O O . ALA B 1 244 ? -18.484 10.078 8.812 1 97.56 244 ALA B O 1
ATOM 3931 N N . THR B 1 245 ? -17.688 9.844 10.883 1 98.25 245 THR B N 1
ATOM 3932 C CA . THR B 1 245 ? -16.281 10.109 10.57 1 98.25 245 THR B CA 1
ATOM 3933 C C . THR B 1 245 ? -15.719 9.039 9.641 1 98.25 245 THR B C 1
ATOM 3935 O O . THR B 1 245 ? -15.844 7.844 9.93 1 98.25 245 THR B O 1
ATOM 3938 N N . ALA B 1 246 ? -15.164 9.438 8.516 1 98.75 246 ALA B N 1
ATOM 3939 C CA . ALA B 1 246 ? -14.57 8.492 7.574 1 98.75 246 ALA B CA 1
ATOM 3940 C C . ALA B 1 246 ? -13.359 7.793 8.195 1 98.75 246 ALA B C 1
ATOM 3942 O O . ALA B 1 246 ? -12.703 8.344 9.078 1 98.75 246 ALA B O 1
ATOM 3943 N N . PRO B 1 247 ? -13.047 6.562 7.727 1 98.75 247 PRO B N 1
ATOM 3944 C CA . PRO B 1 247 ? -11.914 5.812 8.281 1 98.75 247 PRO B CA 1
ATOM 3945 C C . PRO B 1 247 ? -10.594 6.559 8.148 1 98.75 247 PRO B C 1
ATOM 3947 O O . PRO B 1 247 ? -10.375 7.266 7.16 1 98.75 247 PRO B O 1
ATOM 3950 N N . ALA B 1 248 ? -9.688 6.34 9.086 1 98.75 248 ALA B N 1
ATOM 3951 C CA . ALA B 1 248 ? -8.414 7.062 9.156 1 98.75 248 ALA B CA 1
ATOM 3952 C C . ALA B 1 248 ? -7.48 6.633 8.031 1 98.75 248 ALA B C 1
ATOM 3954 O O . ALA B 1 248 ? -6.746 7.457 7.477 1 98.75 248 ALA B O 1
ATOM 3955 N N . HIS B 1 249 ? -7.516 5.367 7.668 1 98.69 249 HIS B N 1
ATOM 3956 C CA . HIS B 1 249 ? -6.5 4.793 6.793 1 98.69 249 HIS B CA 1
ATOM 3957 C C . HIS B 1 249 ? -6.66 5.293 5.359 1 98.69 249 HIS B C 1
ATOM 3959 O O . HIS B 1 249 ? -5.812 5.023 4.508 1 98.69 249 HIS B O 1
ATOM 3965 N N . GLY B 1 250 ? -7.691 6 5.055 1 98.81 250 GLY B N 1
ATOM 3966 C CA . GLY B 1 250 ? -7.824 6.637 3.754 1 98.81 250 GLY B CA 1
ATOM 3967 C C . GLY B 1 250 ? -7.191 8.016 3.699 1 98.81 250 GLY B C 1
ATOM 3968 O O . GLY B 1 250 ? -7.039 8.586 2.619 1 98.81 250 GLY B O 1
ATOM 3969 N N . LEU B 1 251 ? -6.805 8.578 4.785 1 98.94 251 LEU B N 1
ATOM 3970 C CA . LEU B 1 251 ? -6.387 9.977 4.879 1 98.94 251 LEU B CA 1
ATOM 3971 C C . LEU B 1 251 ? -4.867 10.086 4.879 1 98.94 251 LEU B C 1
ATOM 3973 O O . LEU B 1 251 ? -4.18 9.312 5.551 1 98.94 251 LEU B O 1
ATOM 3977 N N . TYR B 1 252 ? -4.34 11.07 4.098 1 98.88 252 TYR B N 1
ATOM 3978 C CA . TYR B 1 252 ? -2.918 11.391 4 1 98.88 252 TYR B CA 1
ATOM 3979 C C . TYR B 1 252 ? -2.68 12.883 4.164 1 98.88 252 TYR B C 1
ATOM 3981 O O . TYR B 1 252 ? -3.326 13.695 3.5 1 98.88 252 TYR B O 1
ATOM 3989 N N . LEU B 1 253 ? -1.807 13.281 5.055 1 98.88 253 LEU B N 1
ATOM 3990 C CA . LEU B 1 253 ? -1.249 14.625 4.961 1 98.88 253 LEU B CA 1
ATOM 3991 C C . LEU B 1 253 ? -0.278 14.727 3.789 1 98.88 253 LEU B C 1
ATOM 3993 O O . LEU B 1 253 ? 0.818 14.164 3.836 1 98.88 253 LEU B O 1
ATOM 3997 N N . LEU B 1 254 ? -0.641 15.5 2.818 1 98.5 254 LEU B N 1
ATOM 3998 C CA . LEU B 1 254 ? 0.093 15.492 1.557 1 98.5 254 LEU B CA 1
ATOM 3999 C C . LEU B 1 254 ? 1.185 16.562 1.557 1 98.5 254 LEU B C 1
ATOM 4001 O O . LEU B 1 254 ? 2.301 16.312 1.095 1 98.5 254 LEU B O 1
ATOM 4005 N N . HIS B 1 255 ? 0.786 17.719 2.07 1 98.06 255 HIS B N 1
ATOM 4006 C CA . HIS B 1 255 ? 1.698 18.844 1.937 1 98.06 255 HIS B CA 1
ATOM 4007 C C . HIS B 1 255 ? 1.363 19.938 2.936 1 98.06 255 HIS B C 1
ATOM 4009 O O . HIS B 1 255 ? 0.19 20.203 3.217 1 98.06 255 HIS B O 1
ATOM 4015 N N . VAL B 1 256 ? 2.369 20.547 3.434 1 98.5 256 VAL B N 1
ATOM 4016 C CA . VAL B 1 256 ? 2.248 21.75 4.258 1 98.5 256 VAL B CA 1
ATOM 4017 C C . VAL B 1 256 ? 3.053 22.891 3.639 1 98.5 256 VAL B C 1
ATOM 4019 O O . VAL B 1 256 ? 4.219 22.719 3.279 1 98.5 256 VAL B O 1
ATOM 4022 N N . ALA B 1 257 ? 2.422 24.016 3.533 1 97.94 257 ALA B N 1
ATOM 4023 C CA . ALA B 1 257 ? 3.076 25.172 2.914 1 97.94 257 ALA B CA 1
ATOM 4024 C C . ALA B 1 257 ? 3.533 26.172 3.969 1 97.94 257 ALA B C 1
ATOM 4026 O O . ALA B 1 257 ? 2.818 26.422 4.938 1 97.94 257 ALA B O 1
ATOM 4027 N N . TYR B 1 258 ? 4.699 26.641 3.727 1 97.44 258 TYR B N 1
ATOM 4028 C CA . TYR B 1 258 ? 5.277 27.656 4.602 1 97.44 258 TYR B CA 1
ATOM 4029 C C . TYR B 1 258 ? 5.742 28.859 3.803 1 97.44 258 TYR B C 1
ATOM 4031 O O . TYR B 1 258 ? 5.793 28.828 2.572 1 97.44 258 TYR B O 1
ATOM 4039 N N . GLY B 1 259 ? 6.008 29.922 4.523 1 92.25 259 GLY B N 1
ATOM 4040 C CA . GLY B 1 259 ? 6.633 31.094 3.924 1 92.25 259 GLY B CA 1
ATOM 4041 C C . GLY B 1 259 ? 8.148 30.984 3.842 1 92.25 259 GLY B C 1
ATOM 4042 O O . GLY B 1 259 ? 8.703 29.875 3.947 1 92.25 259 GLY B O 1
ATOM 4043 N N . GLU B 1 260 ? 8.867 31.938 3.527 1 81.81 260 GLU B N 1
ATOM 4044 C CA . GLU B 1 260 ? 10.312 31.984 3.32 1 81.81 260 GLU B CA 1
ATOM 4045 C C . GLU B 1 260 ? 11.062 31.562 4.578 1 81.81 260 GLU B C 1
ATOM 4047 O O . GLU B 1 260 ? 12.211 31.125 4.504 1 81.81 260 GLU B O 1
ATOM 4052 N N . GLU B 1 261 ? 10.43 31.688 5.641 1 76.38 261 GLU B N 1
ATOM 4053 C CA . GLU B 1 261 ? 11.086 31.391 6.91 1 76.38 261 GLU B CA 1
ATOM 4054 C C . GLU B 1 261 ? 11.422 29.906 7.023 1 76.38 261 GLU B C 1
ATOM 4056 O O . GLU B 1 261 ? 12.211 29.516 7.879 1 76.38 261 GLU B O 1
ATOM 4061 N N . ALA B 1 262 ? 10.852 29.125 6.191 1 78.62 262 ALA B N 1
ATOM 4062 C CA . ALA B 1 262 ? 11.062 27.688 6.273 1 78.62 262 ALA B CA 1
ATOM 4063 C C . ALA B 1 262 ? 12.391 27.281 5.633 1 78.62 262 ALA B C 1
ATOM 4065 O O . ALA B 1 262 ? 12.906 26.203 5.895 1 78.62 262 ALA B O 1
ATOM 4066 N N . THR B 1 263 ? 12.836 27.938 4.688 1 70.62 263 THR B N 1
ATOM 4067 C CA . THR B 1 263 ? 14.109 27.625 4.047 1 70.62 263 THR B CA 1
ATOM 4068 C C . THR B 1 263 ? 15.148 28.703 4.348 1 70.62 263 THR B C 1
ATOM 4070 O O . THR B 1 263 ? 14.836 29.891 4.32 1 70.62 263 THR B O 1
ATOM 4073 N N . ALA B 1 264 ? 16.266 28.219 5.168 1 58.59 264 ALA B N 1
ATOM 4074 C CA . ALA B 1 264 ? 17.344 29.172 5.457 1 58.59 264 ALA B CA 1
ATOM 4075 C C . ALA B 1 264 ? 17.953 29.703 4.168 1 58.59 264 ALA B C 1
ATOM 4077 O O . ALA B 1 264 ? 18.25 28.938 3.244 1 58.59 264 ALA B O 1
ATOM 4078 N N . THR B 1 265 ? 17.547 30.844 3.633 1 45.06 265 THR B N 1
ATOM 4079 C CA . THR B 1 265 ? 18.344 31.484 2.59 1 45.06 265 THR B CA 1
ATOM 4080 C C . THR B 1 265 ? 19.828 31.438 2.936 1 45.06 265 THR B C 1
ATOM 4082 O O . THR B 1 265 ? 20.266 32 3.939 1 45.06 265 THR B O 1
ATOM 4085 N N . SER B 1 266 ? 20.422 30.312 2.996 1 35.72 266 SER B N 1
ATOM 4086 C CA . SER B 1 266 ? 21.859 30.594 3.004 1 35.72 266 SER B CA 1
ATOM 4087 C C . SER B 1 266 ? 22.266 31.422 1.785 1 35.72 266 SER B C 1
ATOM 4089 O O . SER B 1 266 ? 21.703 31.234 0.699 1 35.72 266 SER B O 1
#

pLDDT: mean 95.12, std 8.71, range [34.38, 98.94]

Solvent-accessible surface area (backbone atoms only — not comparable to full-atom values): 26787 Å² total; per-residue (Å²): 130,57,66,65,55,52,54,57,39,64,68,34,78,37,32,41,32,35,33,31,22,27,46,20,71,87,23,63,13,31,51,70,51,66,79,90,52,50,12,52,42,46,53,49,34,57,53,47,19,71,71,37,75,37,84,51,64,74,40,44,49,66,74,46,51,50,24,24,29,25,65,26,41,34,32,25,35,39,33,74,41,74,69,54,52,91,47,44,27,61,58,48,44,74,67,42,58,69,38,42,30,44,72,38,50,42,51,28,38,85,83,53,36,37,47,77,49,48,56,29,35,29,34,36,37,27,37,32,41,37,92,54,80,55,27,85,35,58,69,54,24,39,75,37,55,65,78,61,40,60,68,46,27,47,54,29,40,57,69,58,54,40,77,44,53,43,41,17,32,36,49,88,87,45,79,94,63,80,47,63,36,37,29,77,42,58,49,73,43,70,81,44,95,48,31,36,39,33,38,41,28,22,51,55,80,55,45,58,20,68,34,22,46,46,24,34,40,50,35,24,16,64,62,77,41,52,43,69,49,50,58,55,30,41,72,59,49,34,41,86,66,43,44,66,68,38,67,40,33,14,33,26,39,50,38,64,39,60,58,70,50,57,53,51,79,118,128,59,67,65,56,50,53,57,38,64,66,35,78,38,32,41,32,35,33,31,22,28,45,20,71,86,24,65,14,31,53,68,52,68,79,90,51,49,12,51,41,47,54,49,33,58,54,48,19,70,72,37,75,36,85,50,63,76,40,44,48,67,74,46,53,50,24,25,28,26,63,26,41,34,32,26,32,38,34,73,42,75,70,54,53,90,46,44,27,61,56,48,45,72,67,42,58,69,39,42,30,44,71,38,51,42,52,26,36,83,83,53,37,36,48,79,47,47,55,29,35,30,36,35,37,27,37,32,42,38,91,54,80,55,27,84,36,58,69,54,24,40,76,39,55,66,78,61,39,61,69,46,27,47,53,28,40,56,68,57,53,40,78,45,54,44,40,16,31,35,48,88,87,44,78,94,63,81,48,63,36,37,28,77,44,57,48,72,45,70,81,45,94,50,32,36,39,34,38,42,28,22,51,54,77,55,45,58,20,68,33,21,46,48,22,34,41,49,34,24,16,64,62,76,40,52,43,70,48,51,59,54,30,42,72,59,49,35,41,85,66,44,45,66,69,38,69,40,33,14,34,28,38,50,38,65,40,61,58,70,51,58,51,51,81,118

InterPro domains:
  IPR001406 Pseudouridine synthase I, TruA [MF_00171] (14-258)
  IPR001406 Pseudouridine synthase I, TruA [PIRSF001430] (14-261)
  IPR001406 Pseudouridine synthase I, TruA [PTHR11142] (6-260)
  IPR001406 Pseudouridine synthase I, TruA [TIGR00071] (14-253)
  IPR001406 Pseudouridine synthase I, TruA [cd02570] (18-258)
  IPR020094 Pseudouridine synthase TruA/RsuA/RluB/E/F, N-terminal [G3DSA:3.30.70.580] (11-118)
  IPR020095 Pseudouridine synthase I, TruA, C-terminal [G3DSA:3.30.70.660] (119-256)
  IPR020097 Pseudouridine synthase I, TruA, alpha/beta domain [PF01416] (20-108)
  IPR020097 Pseudouridine synthase I, TruA, alpha/beta domain [PF01416] (157-258)
  IPR020103 Pseudouridine synthase, catalytic domain superfamily [SSF55120] (13-261)

Nearest PDB structures (foldseek):
  1vs3-assembly1_B  TM=9.469E-01  e=2.311E-32  Thermus thermophilus HB8
  2nr0-assembly1_B  TM=9.547E-01  e=3.687E-30  Escherichia coli K-12
  2nre-assembly1_A-2  TM=9.603E-01  e=9.386E-26  Escherichia coli K-12
  7r9g-assembly1_A-2  TM=7.815E-01  e=1.218E-17  Saccharomyces cerevisiae
  7r9f-assembly1_A-2  TM=7.563E-01  e=1.659E-17  Saccharomyces cerevisiae

Foldseek 3Di:
DPPVVVVVFLVADFKKKWWKWFQLAQAQWADDDDPPHHHVQNQQQVLLCVVQVDRWDKFWQDIAGRLATARTIMIITGGNGDPDQVCSQVSSQVRGDPRMGTPHMAIFASPDGSHPQFQKFKKKFKEFEDCDDDPVCPSAHHYDDDFFQVVQLQLLQVVQAAWAQQLLQADPPWDDDGSIWHWHDWDWDDPDVRMIMIMTMIRDAHHLRVQQSVQQSRCSRVVVDGSCVSVVSRVVSHNVSTGDGHDNSRMYGYHTDGDPRGHPPD/DPPVVVVVFLPADFKKKWWKWFQLAQAQWADDDDPPHHHVVNQQQVLLCVQQVDRWDKFWQDIAGRLATAPTIMIITGGNGDPDQVCSQVSSQVRGDPRMGTPHMAIFASPDGSHPQFQKFKKKFKAFEDCDDDPVCPSAHHYDDDFFQQVQLQLLQVVQAAWAQQLLQADPPWDDDGSIWHWHDWDWDDPDVRMIMIMTMIRDAHHLRVQQSVQQSRCSRVVVDGSCVSVVSRVVSHNVSTGDGHDNSRMYGYHTDGDPRGHPPD